Protein AF-A0A1H3LCW3-F1 (afdb_monomer)

pLDDT: mean 84.34, std 15.8, range [29.94, 98.56]

Radius of gyration: 24.28 Å; Cα contacts (8 Å, |Δi|>4): 806; chains: 1; bounding box: 61×64×59 Å

Mean predicted aligned error: 8.48 Å

Nearest PDB structures (foldseek):
  6p74-assembly1_A-2  TM=4.818E-01  e=2.297E-07  Thermus scotoductus
  8v48-assembly1_F  TM=3.843E-01  e=6.124E-06  Escherichia coli B185
  3uwx-assembly1_A-2  TM=4.038E-01  e=9.992E-04  Geobacillus sp. Y412MC52
  6kwv-assembly1_O  TM=3.434E-01  e=1.569E+00  Borreliella burgdorferi B31

Foldseek 3Di:
DKWKFKDQFQFDHRDIDDFFQAEEADEDPSLCLLVVLLVLVQQQDVCNQFFQARPSVVSVCFFLQSTGHPPDPDSFKIKMKIKAFAFPPDDPDPPDDDDDDDDPRQTWIKIKMWMWGDDPRHTHTAKMWIDTPQKIKIWGDDPQWIWIDIDGHPDSDHSVRCVVPPVVVVSCVSVDPDPDIDIPPPPPVCNSRGGPLVVVLVVVCVVCVVPDDDDDSDRDPRRPADAEQQADQAADQADQKDQDPDCDRDNNQPNLVVLLVVQCPDPVRNVVLQVQQCQLCVQQVQARGKDKAFPDDDPRTMIFIWTHHPNDTDTSNPGDRLCRLLSSVSSVLSRDAFQHEYEEEASCVRGDLSSLLSLLVSSLCSCQVRVYGYHYHYPHPSSLQSVLVVLLVDPDHGWYWYFYWDQDPSGIHTDIWTLDSNSDTPPPDDPVVVCSNCVVVCVVVVD

Secondary structure (DSSP, 8-state):
-EEEEEESBTTBSSEEEEE-SEEEEEESTTSSHHHHHHHHHHHSSHHHHH-SS--GGGGT--SHHHHB-TT-S--SEEEEEEEEEE--------S-----------PEEEEEEEEEEEETTEEEEEEEEEEETTEEEEEEEETTEEEEEEEE--S---HHHHIIIIIHHHTTGGG---S-PEE-TT--HHHHTS-HHHHHHHHHHHHHHTT-S----------SSTTEEEE-SSPPPPPS-B--------TT-TTHHHHHHHHHH-TTTHHHHHHHHHHHHHHHTS-SEEEEEESSSSTT--EEEEEEETTEEEEGGGS-HHHHHHHHHHHHHHHSPTT-EEEEE-TTTT--HHHHHHHHHHHHHHHHHH--EEEEE---HHHHHHHHHHHHH-S----EEEEEEEEETTEEEEEEEEE-TTSPBPTT--HHHHHHHHHHHHHHTT-

Structure (mmCIF, N/CA/C/O backbone):
data_AF-A0A1H3LCW3-F1
#
_entry.id   AF-A0A1H3LCW3-F1
#
loop_
_atom_site.group_PDB
_atom_site.id
_atom_site.type_symbol
_atom_site.label_atom_id
_atom_site.label_alt_id
_atom_site.label_comp_id
_atom_site.label_asym_id
_atom_site.label_entity_id
_atom_site.label_seq_id
_atom_site.pdbx_PDB_ins_code
_atom_site.Cartn_x
_atom_site.Cartn_y
_atom_site.Cartn_z
_atom_site.occupancy
_atom_site.B_iso_or_equiv
_atom_site.auth_seq_id
_atom_site.auth_comp_id
_atom_site.auth_asym_id
_atom_site.auth_atom_id
_atom_site.pdbx_PDB_model_num
ATOM 1 N N . MET A 1 1 ? 15.882 0.779 2.556 1.00 77.31 1 MET A N 1
ATOM 2 C CA . MET A 1 1 ? 14.821 1.635 1.970 1.00 77.31 1 MET A CA 1
ATOM 3 C C . MET A 1 1 ? 14.443 0.962 0.676 1.00 77.31 1 MET A C 1
ATOM 5 O O . MET A 1 1 ? 15.355 0.570 -0.040 1.00 77.31 1 MET A O 1
ATOM 9 N N . ASN A 1 2 ? 13.157 0.785 0.398 1.00 88.12 2 ASN A N 1
ATOM 10 C CA . AS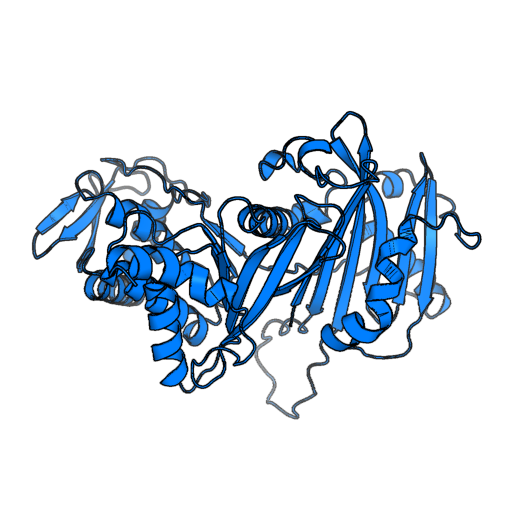N A 1 2 ? 12.731 0.100 -0.819 1.00 88.12 2 ASN A CA 1
ATOM 11 C C . ASN A 1 2 ? 12.209 1.122 -1.833 1.00 88.12 2 ASN A C 1
ATOM 13 O O . ASN A 1 2 ? 11.810 2.215 -1.448 1.00 88.12 2 ASN A O 1
ATOM 17 N N . PHE A 1 3 ? 12.186 0.776 -3.115 1.00 92.25 3 PHE A N 1
ATOM 18 C CA . PHE A 1 3 ? 11.729 1.662 -4.180 1.00 92.25 3 PHE A CA 1
ATOM 19 C C . PHE A 1 3 ? 10.850 0.918 -5.176 1.00 92.25 3 PHE A C 1
ATOM 21 O O . PHE A 1 3 ? 11.110 -0.235 -5.527 1.00 92.25 3 PHE A O 1
ATOM 28 N N . ILE A 1 4 ? 9.833 1.620 -5.661 1.00 93.88 4 ILE A N 1
ATOM 29 C CA . ILE A 1 4 ? 9.033 1.233 -6.817 1.00 93.88 4 ILE A CA 1
ATOM 30 C C . ILE A 1 4 ? 9.378 2.191 -7.943 1.00 93.88 4 ILE A C 1
ATOM 32 O O . ILE A 1 4 ? 9.338 3.404 -7.767 1.00 93.88 4 ILE A O 1
ATOM 36 N N . TYR A 1 5 ? 9.698 1.646 -9.103 1.00 95.00 5 TYR A N 1
ATOM 37 C CA . TYR A 1 5 ? 9.945 2.421 -10.304 1.00 95.00 5 TYR A CA 1
ATOM 38 C C . TYR A 1 5 ? 8.752 2.339 -11.244 1.00 95.00 5 TYR A C 1
ATOM 40 O O . TYR A 1 5 ? 8.180 1.264 -11.437 1.00 95.00 5 TYR A O 1
ATOM 48 N N . VAL A 1 6 ? 8.402 3.463 -11.857 1.00 95.88 6 VAL A N 1
ATOM 49 C CA . VAL A 1 6 ? 7.375 3.539 -12.891 1.00 95.88 6 VAL A CA 1
ATOM 50 C C . VAL A 1 6 ? 7.813 4.488 -14.003 1.00 95.88 6 VAL A C 1
ATOM 52 O O . VAL A 1 6 ? 8.273 5.600 -13.747 1.00 95.88 6 VAL A O 1
ATOM 55 N N . ASP A 1 7 ? 7.645 4.065 -15.250 1.00 95.44 7 ASP A N 1
ATOM 56 C CA . ASP A 1 7 ? 7.870 4.903 -16.425 1.00 95.44 7 ASP A CA 1
ATOM 57 C C . ASP A 1 7 ? 6.768 4.705 -17.456 1.00 95.44 7 ASP A C 1
ATOM 59 O O . ASP A 1 7 ? 6.302 3.586 -17.683 1.00 95.44 7 ASP A O 1
ATOM 63 N N . ASN A 1 8 ? 6.358 5.815 -18.067 1.00 94.88 8 ASN A N 1
ATOM 64 C CA . ASN A 1 8 ? 5.232 5.882 -18.986 1.00 94.88 8 ASN A CA 1
ATOM 65 C C . ASN A 1 8 ? 3.969 5.196 -18.433 1.00 94.88 8 ASN A C 1
ATOM 67 O O . ASN A 1 8 ? 3.239 4.507 -19.141 1.00 94.88 8 ASN A O 1
ATOM 71 N N . TYR A 1 9 ? 3.732 5.362 -17.134 1.00 94.88 9 TYR A N 1
ATOM 72 C CA . TYR A 1 9 ? 2.707 4.649 -16.387 1.00 94.88 9 TYR A CA 1
ATOM 73 C C . TYR A 1 9 ? 1.786 5.651 -15.694 1.00 94.88 9 TYR A C 1
ATOM 75 O O . TYR A 1 9 ? 2.192 6.332 -14.755 1.00 94.88 9 TYR A O 1
ATOM 83 N N . ARG A 1 10 ? 0.533 5.743 -16.148 1.00 93.25 10 ARG A N 1
ATOM 84 C CA . ARG A 1 10 ? -0.557 6.520 -15.530 1.00 93.25 10 ARG A CA 1
ATOM 85 C C . ARG A 1 10 ? -0.164 7.929 -15.062 1.00 93.25 10 ARG A C 1
ATOM 87 O O . ARG A 1 10 ? -0.496 8.352 -13.955 1.00 93.25 10 ARG A O 1
ATOM 94 N N . GLY A 1 11 ? 0.528 8.653 -15.933 1.00 93.62 11 GLY A N 1
ATOM 95 C CA . GLY A 1 11 ? 0.977 10.029 -15.730 1.00 93.62 11 GLY A CA 1
ATOM 96 C C . GLY A 1 11 ? 2.397 10.152 -15.179 1.00 93.62 11 GLY A C 1
ATOM 97 O O . GLY A 1 11 ? 2.951 11.243 -15.234 1.00 93.62 11 GLY A O 1
ATOM 98 N N . PHE A 1 12 ? 3.014 9.070 -14.704 1.00 95.81 12 PHE A N 1
ATOM 99 C CA . PHE A 1 12 ? 4.405 9.075 -14.258 1.00 95.81 12 PHE A CA 1
ATOM 100 C C . PHE A 1 12 ? 5.376 8.872 -15.424 1.00 95.81 12 PHE A C 1
ATOM 102 O O . PHE A 1 12 ? 5.087 8.149 -16.386 1.00 95.81 12 PHE A O 1
ATOM 109 N N . SER A 1 13 ? 6.542 9.502 -15.300 1.00 94.31 13 SER A N 1
ATOM 110 C CA . SER A 1 13 ? 7.677 9.399 -16.217 1.00 94.31 13 SER A CA 1
ATOM 111 C C . SER A 1 13 ? 8.941 9.211 -15.390 1.00 94.31 13 SER A C 1
ATOM 113 O O . SER A 1 13 ? 9.207 10.014 -14.493 1.00 94.31 13 SER A O 1
ATOM 115 N N . LYS A 1 14 ? 9.676 8.124 -15.648 1.00 93.44 14 LYS A N 1
ATOM 116 C CA . LYS A 1 14 ? 10.949 7.767 -14.997 1.00 93.44 14 LYS A CA 1
ATOM 117 C C . LYS A 1 14 ? 10.974 8.043 -13.482 1.00 93.44 14 LYS A C 1
ATOM 119 O O . LYS A 1 14 ? 11.926 8.613 -12.960 1.00 93.44 14 LYS A O 1
ATOM 124 N N . THR A 1 15 ? 9.902 7.690 -12.777 1.00 95.12 15 THR A N 1
ATOM 125 C CA . THR A 1 15 ? 9.681 8.078 -11.380 1.00 95.12 15 THR A CA 1
ATOM 126 C C . THR A 1 15 ? 10.070 6.945 -10.437 1.00 95.12 15 THR A C 1
ATOM 128 O O . THR A 1 15 ? 9.621 5.810 -10.600 1.00 95.12 15 THR A O 1
ATOM 131 N N . LEU A 1 16 ? 10.869 7.269 -9.419 1.00 95.00 16 LEU A N 1
ATOM 132 C CA . LEU A 1 16 ? 11.175 6.395 -8.289 1.00 95.00 16 LEU A CA 1
ATOM 133 C C . LEU A 1 16 ? 10.344 6.813 -7.077 1.00 95.00 16 LEU A C 1
ATOM 135 O O . LEU A 1 16 ? 10.415 7.953 -6.625 1.00 95.00 16 LEU A O 1
ATOM 139 N N . VAL A 1 17 ? 9.569 5.877 -6.543 1.00 96.19 17 VAL A N 1
ATOM 140 C CA . VAL A 1 17 ? 8.730 6.059 -5.361 1.00 96.19 17 VAL A CA 1
ATOM 141 C C . VAL A 1 17 ? 9.372 5.302 -4.195 1.00 96.19 17 VAL A C 1
ATOM 143 O O . VAL A 1 17 ? 9.361 4.067 -4.211 1.00 96.19 17 VAL A O 1
ATOM 146 N N . PRO A 1 18 ? 9.952 5.994 -3.199 1.00 95.00 18 PRO A N 1
ATOM 147 C CA . PRO A 1 18 ? 10.526 5.347 -2.024 1.00 95.00 18 PRO A CA 1
ATOM 148 C C . PRO A 1 18 ? 9.421 4.783 -1.129 1.00 95.00 18 PRO A C 1
ATOM 150 O O . PRO A 1 18 ? 8.371 5.400 -0.976 1.00 95.00 18 PRO A O 1
ATOM 153 N N . ILE A 1 19 ? 9.669 3.636 -0.505 1.00 93.88 19 ILE A N 1
ATOM 154 C CA . ILE A 1 19 ? 8.759 2.936 0.402 1.00 93.88 19 ILE A CA 1
ATOM 155 C C . ILE A 1 19 ? 9.505 2.626 1.709 1.00 93.88 19 ILE A C 1
ATOM 157 O O . ILE A 1 19 ? 10.431 1.807 1.738 1.00 93.88 19 ILE A O 1
ATOM 161 N N . ASP A 1 20 ? 9.062 3.276 2.781 1.00 93.94 20 ASP A N 1
ATOM 162 C CA . ASP A 1 20 ? 9.499 3.099 4.169 1.00 93.94 20 ASP A CA 1
ATOM 163 C C . ASP A 1 20 ? 8.558 2.138 4.928 1.00 93.94 20 ASP A C 1
ATOM 165 O O . ASP A 1 20 ? 7.691 1.493 4.329 1.00 93.94 20 ASP A O 1
ATOM 169 N N . ASP A 1 21 ? 8.723 2.002 6.248 1.00 94.19 21 ASP A N 1
ATOM 170 C CA . ASP A 1 21 ? 7.850 1.155 7.070 1.00 94.19 21 ASP A CA 1
ATOM 171 C C . ASP A 1 21 ? 6.429 1.729 7.164 1.00 94.19 21 ASP A C 1
ATOM 173 O O . ASP A 1 21 ? 5.462 0.970 7.102 1.00 94.19 21 ASP A O 1
ATOM 177 N N . VAL A 1 22 ? 6.288 3.055 7.266 1.00 97.81 22 VAL A N 1
ATOM 178 C CA . VAL A 1 22 ? 4.992 3.750 7.275 1.00 97.81 22 VAL A CA 1
ATOM 179 C C . VAL A 1 22 ? 4.977 4.878 6.248 1.00 97.81 22 VAL A C 1
ATOM 181 O O . VAL A 1 22 ? 5.803 5.785 6.275 1.00 97.81 22 VAL A O 1
ATOM 184 N N . ASN A 1 23 ? 4.011 4.826 5.336 1.00 98.19 23 ASN A N 1
ATOM 185 C CA . ASN A 1 23 ? 3.910 5.720 4.190 1.00 98.19 23 ASN A CA 1
ATOM 186 C C . ASN A 1 23 ? 2.502 6.304 4.132 1.00 98.19 23 ASN A C 1
ATOM 188 O O . ASN A 1 23 ? 1.536 5.552 3.987 1.00 98.19 23 ASN A O 1
ATOM 192 N N . PHE A 1 24 ? 2.387 7.627 4.186 1.00 98.25 24 PHE A N 1
ATOM 193 C CA . PHE A 1 24 ? 1.134 8.339 3.945 1.00 98.25 24 PHE A CA 1
ATOM 194 C C . PHE A 1 24 ? 1.155 8.924 2.532 1.00 98.25 24 PHE A C 1
ATOM 196 O O . PHE A 1 24 ? 1.956 9.803 2.234 1.00 98.25 24 PHE A O 1
ATOM 203 N N . LEU A 1 25 ? 0.307 8.421 1.641 1.00 97.94 25 LEU A N 1
ATOM 204 C CA . LEU A 1 25 ? 0.155 8.919 0.277 1.00 97.94 25 LEU A CA 1
ATOM 205 C C . LEU A 1 25 ? -0.886 10.042 0.305 1.00 97.94 25 LEU A C 1
ATOM 207 O O . LEU A 1 25 ? -2.073 9.778 0.501 1.00 97.94 25 LEU A O 1
ATOM 211 N N . VAL A 1 26 ? -0.430 11.276 0.095 1.00 95.56 26 VAL A N 1
ATOM 212 C CA . VAL A 1 26 ? -1.221 12.514 0.198 1.00 95.56 26 VAL A CA 1
ATOM 213 C C . VAL A 1 26 ? -1.157 13.265 -1.128 1.00 95.56 26 VAL A C 1
ATOM 215 O O . VAL A 1 26 ? -0.171 13.161 -1.847 1.00 95.56 26 VAL A O 1
ATOM 218 N N . GLY A 1 27 ? -2.196 14.017 -1.484 1.00 92.81 27 GLY A N 1
ATOM 219 C CA . GLY A 1 27 ? -2.198 14.888 -2.664 1.00 92.81 27 GLY A CA 1
ATOM 220 C C . GLY A 1 27 ? -3.541 14.912 -3.377 1.00 92.81 27 GLY A C 1
ATOM 221 O O . GLY A 1 27 ? -4.484 14.237 -2.958 1.00 92.81 27 GLY A O 1
ATOM 222 N N . GLU A 1 28 ? -3.638 15.653 -4.478 1.00 87.50 28 GLU A N 1
ATOM 223 C CA . GLU A 1 28 ? -4.898 15.831 -5.212 1.00 87.50 28 GLU A CA 1
ATOM 224 C C . GLU A 1 28 ? -5.468 14.517 -5.766 1.00 87.50 28 GLU A C 1
ATOM 226 O O . GLU A 1 28 ? -4.773 13.514 -5.957 1.00 87.50 28 GLU A O 1
ATOM 231 N N . ASN A 1 29 ? -6.769 14.497 -6.047 1.00 87.00 29 ASN A N 1
ATOM 232 C CA . ASN A 1 29 ? -7.382 13.361 -6.728 1.00 87.00 29 ASN A CA 1
ATOM 233 C C . ASN A 1 29 ? -6.796 13.201 -8.137 1.00 87.00 29 ASN A C 1
ATOM 235 O O . ASN A 1 29 ? -6.516 14.174 -8.828 1.00 87.00 29 ASN A O 1
ATOM 239 N N . SER A 1 30 ? -6.663 11.953 -8.590 1.00 88.06 30 SER A N 1
ATOM 240 C CA . SER A 1 30 ? -6.141 11.616 -9.927 1.00 88.06 30 SER A CA 1
ATOM 241 C C . SER A 1 30 ? -4.653 11.927 -10.177 1.00 88.06 30 SER A C 1
ATOM 243 O O . SER A 1 30 ? -4.218 11.897 -11.324 1.00 88.06 30 SER A O 1
ATOM 245 N N . THR A 1 31 ? -3.842 12.130 -9.134 1.00 92.69 31 THR A N 1
ATOM 246 C CA . THR A 1 31 ? -2.371 12.295 -9.236 1.00 92.69 31 THR A CA 1
ATOM 247 C C . THR A 1 31 ? -1.586 10.978 -9.176 1.00 92.69 31 THR A C 1
ATOM 249 O O . THR A 1 31 ? -0.360 10.971 -9.144 1.00 92.69 31 THR A O 1
ATOM 252 N N . GLY A 1 32 ? -2.280 9.833 -9.166 1.00 91.75 32 GLY A N 1
ATOM 253 C CA . GLY A 1 32 ? -1.660 8.509 -9.288 1.00 91.75 32 GLY A CA 1
ATOM 254 C C . GLY A 1 32 ? -1.445 7.727 -7.985 1.00 91.75 32 GLY A C 1
ATOM 255 O O . GLY A 1 32 ? -0.926 6.616 -8.061 1.00 91.75 32 GLY A O 1
ATOM 256 N N . LYS A 1 33 ? -1.907 8.220 -6.824 1.00 94.38 33 LYS A N 1
ATOM 257 C CA . LYS A 1 33 ? -1.865 7.499 -5.528 1.00 94.38 33 LYS A CA 1
ATOM 258 C C . LYS A 1 33 ? -2.427 6.073 -5.625 1.00 94.38 33 LYS A C 1
ATOM 260 O O . LYS A 1 33 ? -1.709 5.092 -5.424 1.00 94.38 33 LYS A O 1
ATOM 265 N N . THR A 1 34 ? -3.678 5.953 -6.070 1.00 90.81 34 THR A N 1
ATOM 266 C CA . THR A 1 34 ? -4.352 4.666 -6.286 1.00 90.81 34 THR A CA 1
ATOM 267 C C . THR A 1 34 ? -3.658 3.813 -7.353 1.00 90.81 34 THR A C 1
ATOM 269 O O . THR A 1 34 ? -3.647 2.588 -7.258 1.00 90.81 34 THR A O 1
ATOM 272 N N . SER A 1 35 ? -3.027 4.432 -8.359 1.00 92.19 35 SER A N 1
ATOM 273 C CA . SER A 1 35 ? -2.271 3.715 -9.396 1.00 92.19 35 SER A CA 1
ATOM 274 C C . SER A 1 35 ? -1.014 3.047 -8.837 1.00 92.19 35 SER A C 1
ATOM 276 O O . SER A 1 35 ? -0.706 1.923 -9.235 1.00 92.19 35 SER A O 1
ATOM 278 N N . ILE A 1 36 ? -0.307 3.702 -7.909 1.00 94.62 36 ILE A N 1
ATOM 279 C CA . ILE A 1 36 ? 0.839 3.115 -7.200 1.00 94.62 36 ILE A CA 1
ATOM 280 C C . ILE A 1 36 ? 0.374 2.013 -6.242 1.00 94.62 36 ILE A C 1
ATOM 282 O O . ILE A 1 36 ? 0.947 0.925 -6.246 1.00 94.62 36 ILE A O 1
ATOM 286 N N . LEU A 1 37 ? -0.710 2.228 -5.487 1.00 92.19 37 LEU A N 1
ATOM 287 C CA . LEU A 1 37 ? -1.289 1.183 -4.629 1.00 92.19 37 LEU A CA 1
ATOM 288 C C . LEU A 1 37 ? -1.765 -0.042 -5.417 1.00 92.19 37 LEU A C 1
ATOM 290 O O . LEU A 1 37 ? -1.576 -1.177 -4.978 1.00 92.19 37 LEU A O 1
ATOM 294 N N . GLY A 1 38 ? -2.362 0.168 -6.589 1.00 89.62 38 GLY A N 1
ATOM 295 C CA . GLY A 1 38 ? -2.711 -0.910 -7.506 1.00 89.62 38 GLY A CA 1
ATOM 296 C C . GLY A 1 38 ? -1.469 -1.652 -8.002 1.00 89.62 38 GLY A C 1
ATOM 297 O O . GLY A 1 38 ? -1.474 -2.876 -8.075 1.00 89.62 38 GLY A O 1
ATOM 298 N N . LEU A 1 39 ? -0.374 -0.942 -8.292 1.00 90.50 39 LEU A N 1
ATOM 299 C CA . LEU A 1 39 ? 0.850 -1.580 -8.770 1.00 90.50 39 LEU A CA 1
ATOM 300 C C . LEU A 1 39 ? 1.450 -2.458 -7.672 1.00 90.50 39 LEU A C 1
ATOM 302 O O . LEU A 1 39 ? 1.797 -3.606 -7.924 1.00 90.50 39 LEU A O 1
ATOM 306 N N . ILE A 1 40 ? 1.467 -1.959 -6.437 1.00 89.44 40 ILE A N 1
ATOM 307 C CA . ILE A 1 40 ? 1.828 -2.742 -5.255 1.00 89.44 40 ILE A CA 1
ATOM 308 C C . ILE A 1 40 ? 0.955 -3.998 -5.168 1.00 89.44 40 ILE A C 1
ATOM 310 O O . ILE A 1 40 ? 1.481 -5.104 -5.133 1.00 89.44 40 ILE A O 1
ATOM 314 N N . LYS A 1 41 ? -0.377 -3.856 -5.230 1.00 86.12 41 LYS A N 1
ATOM 315 C CA . LYS A 1 41 ? -1.314 -4.994 -5.203 1.00 86.12 41 LYS A CA 1
ATOM 316 C C . LYS A 1 41 ? -1.026 -6.022 -6.302 1.00 86.12 41 LYS A C 1
ATOM 318 O O . LYS A 1 41 ? -1.189 -7.215 -6.061 1.00 86.12 41 LYS A O 1
ATOM 323 N N . LEU A 1 42 ? -0.627 -5.571 -7.488 1.00 85.50 42 LEU A N 1
ATOM 324 C CA . LEU A 1 42 ? -0.290 -6.436 -8.613 1.00 85.50 42 LEU A CA 1
ATOM 325 C C . LEU A 1 42 ? 1.017 -7.207 -8.376 1.00 85.50 42 LEU A C 1
ATOM 327 O O . LEU A 1 42 ? 1.067 -8.398 -8.664 1.00 85.50 42 LEU A O 1
ATOM 331 N N . LEU A 1 43 ? 2.048 -6.536 -7.854 1.00 82.81 43 LEU A N 1
ATOM 332 C CA . LEU A 1 43 ? 3.401 -7.083 -7.699 1.00 82.81 43 LEU A CA 1
ATOM 333 C C . LEU A 1 43 ? 3.586 -7.938 -6.435 1.00 82.81 43 LEU A C 1
ATOM 335 O O . LEU A 1 43 ? 4.543 -8.708 -6.358 1.00 82.81 43 LEU A O 1
ATOM 339 N N . SER A 1 44 ? 2.711 -7.816 -5.434 1.00 81.25 44 SER A N 1
ATOM 340 C CA . SER A 1 44 ? 2.866 -8.530 -4.158 1.00 81.25 44 SER A CA 1
ATOM 341 C C . SER A 1 44 ? 2.624 -10.048 -4.208 1.00 81.25 44 SER A C 1
ATOM 343 O O . SER A 1 44 ? 3.373 -10.774 -3.556 1.00 81.25 44 SER A O 1
ATOM 345 N N . PRO A 1 45 ? 1.598 -10.585 -4.903 1.00 78.94 45 PRO A N 1
ATOM 346 C CA . PRO A 1 45 ? 1.329 -12.022 -4.887 1.00 78.94 45 PRO A CA 1
ATOM 347 C C . PRO A 1 45 ? 2.414 -12.834 -5.621 1.00 78.94 45 PRO A C 1
ATOM 349 O O . PRO A 1 45 ? 2.779 -12.472 -6.740 1.00 78.94 45 PRO A O 1
ATOM 352 N N . PRO A 1 46 ? 2.857 -13.994 -5.091 1.00 76.69 46 PRO A N 1
ATOM 353 C CA . PRO A 1 46 ? 3.800 -14.880 -5.789 1.00 76.69 46 PRO A CA 1
ATOM 354 C C . PRO A 1 46 ? 3.306 -15.326 -7.170 1.00 76.69 46 PRO A C 1
ATOM 356 O O . PRO A 1 46 ? 4.095 -15.495 -8.093 1.00 76.69 46 PRO A O 1
ATOM 359 N N . ASP A 1 47 ? 1.988 -15.463 -7.324 1.00 75.88 47 ASP A N 1
ATOM 360 C CA . ASP A 1 47 ? 1.322 -15.792 -8.584 1.00 75.88 47 ASP A CA 1
ATOM 361 C C . ASP A 1 47 ? 1.696 -14.857 -9.737 1.00 75.88 47 ASP A C 1
ATOM 363 O O . ASP A 1 47 ? 1.765 -15.318 -10.873 1.00 75.88 47 ASP A O 1
ATOM 367 N N . PHE A 1 48 ? 1.931 -13.568 -9.466 1.00 78.81 48 PHE A N 1
ATOM 368 C CA . PHE A 1 48 ? 2.380 -12.616 -10.482 1.00 78.81 48 PHE A CA 1
ATOM 369 C C . PHE A 1 48 ? 3.742 -13.033 -11.051 1.00 78.81 48 PHE A C 1
ATOM 371 O O . PHE A 1 48 ? 3.948 -13.018 -12.259 1.00 78.81 48 PHE A O 1
ATOM 378 N N . TRP A 1 49 ? 4.653 -13.467 -10.180 1.00 77.50 49 TRP A N 1
ATOM 379 C CA . TRP A 1 49 ? 6.024 -13.845 -10.528 1.00 77.50 49 TRP A CA 1
ATOM 380 C C . TRP A 1 49 ? 6.135 -15.245 -11.131 1.00 77.50 49 TRP A C 1
ATOM 382 O O . TRP A 1 49 ? 7.080 -15.528 -11.863 1.00 77.50 49 TRP A O 1
ATOM 392 N N . LEU A 1 50 ? 5.179 -16.120 -10.819 1.00 75.50 50 LEU A N 1
ATOM 393 C CA . LEU A 1 50 ? 5.151 -17.521 -11.244 1.00 75.50 50 LEU A CA 1
ATOM 394 C C . LEU A 1 50 ? 4.276 -17.771 -12.479 1.00 75.50 50 LEU A C 1
ATOM 396 O O . LEU A 1 50 ? 4.152 -18.917 -12.912 1.00 75.50 50 LEU A O 1
ATOM 400 N N . LYS A 1 51 ? 3.663 -16.733 -13.053 1.00 73.12 51 LYS A N 1
ATOM 401 C CA . LYS A 1 51 ? 2.847 -16.827 -14.269 1.00 73.12 51 LYS A CA 1
ATOM 402 C C . LYS A 1 51 ? 3.469 -16.004 -15.394 1.00 73.12 51 LYS A C 1
ATOM 404 O O . LYS A 1 51 ? 4.118 -14.992 -15.162 1.00 73.12 51 LYS A O 1
ATOM 409 N N . ASN A 1 52 ? 3.240 -16.440 -16.630 1.00 61.91 52 ASN A N 1
ATOM 410 C CA . ASN A 1 52 ? 3.691 -15.721 -17.830 1.00 61.91 52 ASN A CA 1
ATOM 411 C C . ASN A 1 52 ? 2.744 -14.599 -18.247 1.00 61.91 52 ASN A C 1
ATOM 413 O O . ASN A 1 52 ? 3.115 -13.744 -19.049 1.00 61.91 52 ASN A O 1
ATOM 417 N N . GLU A 1 53 ? 1.518 -14.624 -17.731 1.00 67.06 53 GLU A N 1
ATOM 418 C CA . GLU A 1 53 ? 0.477 -13.662 -18.049 1.00 67.06 53 GLU A CA 1
ATOM 419 C C . GLU A 1 53 ? 0.176 -12.818 -16.819 1.00 67.06 53 GLU A C 1
ATOM 421 O O . GLU A 1 53 ? -0.258 -13.313 -15.775 1.00 67.06 53 GLU A O 1
ATOM 426 N N . PHE A 1 54 ? 0.405 -11.521 -16.964 1.00 70.62 54 PHE A N 1
ATOM 427 C CA . PHE A 1 54 ? 0.134 -10.542 -15.932 1.00 70.62 54 PHE A CA 1
ATOM 428 C C . PHE A 1 54 ? -1.312 -10.079 -16.072 1.00 70.62 54 PHE A C 1
ATOM 430 O O . PHE A 1 54 ? -1.668 -9.369 -17.011 1.00 70.62 54 PHE A O 1
ATOM 437 N N . ASP A 1 55 ? -2.177 -10.512 -15.159 1.00 68.75 55 ASP A N 1
ATOM 438 C CA . ASP A 1 55 ? -3.598 -10.174 -15.228 1.00 68.75 55 ASP A CA 1
ATOM 439 C C . ASP A 1 55 ? -3.872 -8.795 -14.613 1.00 68.75 55 ASP A C 1
ATOM 441 O O . ASP A 1 55 ? -4.388 -8.663 -13.500 1.00 68.75 55 ASP A O 1
ATOM 445 N N . PHE A 1 56 ? -3.531 -7.747 -15.364 1.00 70.38 56 PHE A N 1
ATOM 446 C CA . PHE A 1 56 ? -3.774 -6.345 -15.003 1.00 70.38 56 PHE A CA 1
ATOM 447 C C . PHE A 1 56 ? -5.269 -6.044 -14.752 1.00 70.38 56 PHE A C 1
ATOM 449 O O . PHE A 1 56 ? -5.604 -5.111 -14.017 1.00 70.38 56 PHE A O 1
ATOM 456 N N . ARG A 1 57 ? -6.189 -6.867 -15.282 1.00 63.34 57 ARG A N 1
ATOM 457 C CA . ARG A 1 57 ? -7.640 -6.714 -15.067 1.00 63.34 57 ARG A CA 1
ATOM 458 C C . ARG A 1 57 ? -8.048 -6.997 -13.624 1.00 63.34 57 ARG A C 1
ATOM 460 O O . ARG A 1 57 ? -8.934 -6.316 -13.118 1.00 63.34 57 ARG A O 1
ATOM 467 N N . LYS A 1 58 ? -7.374 -7.923 -12.927 1.00 66.81 58 LYS A N 1
ATOM 468 C CA . LYS A 1 58 ? -7.648 -8.225 -11.503 1.00 66.81 58 LYS A CA 1
ATOM 469 C C . LYS A 1 58 ? -7.411 -7.038 -10.575 1.00 66.81 58 LYS A C 1
ATOM 471 O O . LYS A 1 58 ? -7.936 -7.006 -9.465 1.00 66.81 58 LYS A O 1
ATOM 476 N N . VAL A 1 59 ? -6.619 -6.069 -11.025 1.00 69.50 59 VAL A N 1
ATOM 477 C CA . VAL A 1 59 ? -6.301 -4.854 -10.271 1.00 69.50 59 VAL A CA 1
ATOM 478 C C . VAL A 1 59 ? -7.039 -3.629 -10.827 1.00 69.50 59 VAL A C 1
ATOM 480 O O . VAL A 1 59 ? -6.847 -2.516 -10.352 1.00 69.50 59 VAL A O 1
ATOM 483 N N . GLY A 1 60 ? -7.935 -3.825 -11.802 1.00 72.31 60 GLY A N 1
ATOM 484 C CA . GLY A 1 60 ? -8.734 -2.747 -12.385 1.00 72.31 60 GLY A CA 1
ATOM 485 C C . GLY A 1 60 ? -7.930 -1.804 -13.282 1.00 72.31 60 GLY A C 1
ATOM 486 O O . GLY A 1 60 ? -8.334 -0.662 -13.490 1.00 72.31 60 GLY A O 1
ATOM 487 N N . PHE A 1 61 ? -6.787 -2.251 -13.813 1.00 79.56 61 PHE A N 1
ATOM 488 C CA . PHE A 1 61 ? -5.953 -1.402 -14.661 1.00 79.56 61 PHE A CA 1
ATOM 489 C C . PHE A 1 61 ? -6.462 -1.231 -16.092 1.00 79.56 61 PHE A C 1
ATOM 491 O O . PHE A 1 61 ? -6.046 -0.279 -16.746 1.00 79.56 61 PHE A O 1
ATOM 498 N N . GLY A 1 62 ? -7.404 -2.067 -16.535 1.00 83.94 62 GLY A N 1
ATOM 499 C CA . GLY A 1 62 ? -8.009 -1.976 -17.862 1.00 83.94 62 GLY A CA 1
ATOM 500 C C . GLY A 1 62 ? -7.122 -2.570 -18.956 1.00 83.94 62 GLY A C 1
ATOM 501 O O . GLY A 1 62 ? -6.508 -3.623 -18.770 1.00 83.94 62 GLY A O 1
ATOM 502 N N . THR A 1 63 ? -7.113 -1.913 -20.111 1.00 88.69 63 THR A N 1
ATOM 503 C CA . THR A 1 63 ? -6.294 -2.245 -21.282 1.00 88.69 63 THR A CA 1
ATOM 504 C C . THR A 1 63 ? -4.888 -1.659 -21.169 1.00 88.69 63 THR A C 1
ATOM 506 O O . THR A 1 63 ? -4.606 -0.821 -20.316 1.00 88.69 63 THR A O 1
ATOM 509 N N . PHE A 1 64 ? -3.991 -2.049 -22.075 1.00 90.81 64 PHE A N 1
ATOM 510 C CA . PHE A 1 64 ? -2.650 -1.471 -22.178 1.00 90.81 64 PHE A CA 1
ATOM 511 C C . PHE A 1 64 ? -2.672 0.065 -22.251 1.00 90.81 64 PHE A C 1
ATOM 513 O O . PHE A 1 64 ? -1.905 0.739 -21.566 1.00 90.81 64 PHE A O 1
ATOM 520 N N . ARG A 1 65 ? -3.607 0.632 -23.018 1.00 90.88 65 ARG A N 1
ATOM 521 C CA . ARG A 1 65 ? -3.733 2.086 -23.203 1.00 90.88 65 ARG A CA 1
ATOM 522 C C . ARG A 1 65 ? -4.214 2.821 -21.954 1.00 90.88 65 ARG A C 1
ATOM 524 O O . ARG A 1 65 ? -3.915 4.000 -21.816 1.00 90.88 65 ARG A O 1
ATOM 531 N N . ASP A 1 66 ? -4.912 2.131 -21.052 1.00 90.56 66 ASP A N 1
ATOM 532 C CA . ASP A 1 66 ? -5.348 2.675 -19.757 1.00 90.56 66 ASP A CA 1
ATOM 533 C C . ASP A 1 66 ? -4.206 2.707 -18.722 1.00 90.56 66 ASP A C 1
ATOM 535 O O . ASP A 1 66 ? -4.322 3.317 -17.652 1.00 90.56 66 ASP A O 1
ATOM 539 N N . VAL A 1 67 ? -3.101 2.016 -19.017 1.00 92.00 67 VAL A N 1
ATOM 540 C CA . VAL A 1 67 ? -1.885 1.991 -18.198 1.00 92.00 67 VAL A CA 1
ATOM 541 C C . VAL A 1 67 ? -0.866 3.008 -18.700 1.00 92.00 67 VAL A C 1
ATOM 543 O O . VAL A 1 67 ? -0.273 3.714 -17.888 1.00 92.00 67 VAL A O 1
ATOM 546 N N . VAL A 1 68 ? -0.685 3.112 -20.017 1.00 93.94 68 VAL A N 1
ATOM 547 C CA . VAL A 1 68 ? 0.259 4.054 -20.634 1.00 93.94 68 VAL A CA 1
ATOM 548 C C . VAL A 1 68 ? -0.113 5.504 -20.314 1.00 93.94 68 VAL A C 1
ATOM 550 O O . VAL A 1 68 ? -1.282 5.892 -20.362 1.00 93.94 68 VAL A O 1
ATOM 553 N N . SER A 1 69 ? 0.882 6.337 -19.999 1.00 92.06 69 SER A N 1
ATOM 554 C CA . SER A 1 69 ? 0.657 7.758 -19.716 1.00 92.06 69 SER A CA 1
ATOM 555 C C . SER A 1 69 ? 0.045 8.475 -20.925 1.00 92.06 69 SER A C 1
ATOM 557 O O . SER A 1 69 ? 0.614 8.502 -22.015 1.00 92.06 69 SER A O 1
ATOM 559 N N . ILE A 1 70 ? -1.110 9.118 -20.723 1.00 88.56 70 ILE A N 1
ATOM 560 C CA . ILE A 1 70 ? -1.874 9.789 -21.793 1.00 88.56 70 ILE A CA 1
ATOM 561 C C . ILE A 1 70 ? -1.039 10.861 -22.510 1.00 88.56 70 ILE A C 1
ATOM 563 O O . ILE A 1 70 ? -1.140 10.995 -23.735 1.00 88.56 70 ILE A O 1
ATOM 567 N N . SER A 1 71 ? -0.223 11.592 -21.746 1.00 87.19 71 SER A N 1
ATOM 568 C CA . SER A 1 71 ? 0.664 12.664 -22.207 1.00 87.19 71 SER A CA 1
ATOM 569 C C . SER A 1 71 ? 1.977 12.172 -22.821 1.00 87.19 71 SER A C 1
ATOM 571 O O . SER A 1 71 ? 2.740 12.992 -23.327 1.00 87.19 71 SER A O 1
ATOM 573 N N . SER A 1 72 ? 2.265 10.866 -22.795 1.00 89.94 72 SER A N 1
ATOM 574 C CA . SER A 1 72 ? 3.514 10.350 -23.353 1.00 89.94 72 SER A CA 1
ATOM 575 C C . SER A 1 72 ? 3.551 10.481 -24.874 1.00 89.94 72 SER A C 1
ATOM 577 O O . SER A 1 72 ? 2.567 10.196 -25.566 1.00 89.94 72 SER A O 1
ATOM 579 N N . LEU A 1 73 ? 4.719 10.884 -25.384 1.00 89.88 73 LEU A N 1
ATOM 580 C CA . LEU A 1 73 ? 5.017 10.938 -26.816 1.00 89.88 73 LEU A CA 1
ATOM 581 C C . LEU A 1 73 ? 5.114 9.535 -27.421 1.00 89.88 73 LEU A C 1
ATOM 583 O O . LEU A 1 73 ? 4.652 9.308 -28.537 1.00 89.88 73 LEU A O 1
ATOM 587 N N . ASP A 1 74 ? 5.691 8.594 -26.675 1.00 91.94 74 ASP A N 1
ATOM 588 C CA . ASP A 1 74 ? 5.786 7.196 -27.071 1.00 91.94 74 ASP A CA 1
ATOM 589 C C . ASP A 1 74 ? 4.730 6.394 -26.313 1.00 91.94 74 ASP A C 1
ATOM 591 O O . ASP A 1 74 ? 4.801 6.238 -25.098 1.00 91.94 74 ASP A O 1
ATOM 595 N N . LYS A 1 75 ? 3.721 5.896 -27.028 1.00 93.69 75 LYS A N 1
ATOM 596 C CA . LYS A 1 75 ? 2.630 5.103 -26.445 1.00 93.69 75 LYS A CA 1
ATOM 597 C C . LYS A 1 75 ? 2.816 3.602 -26.633 1.00 93.69 75 LYS A C 1
ATOM 599 O O . LYS A 1 75 ? 1.880 2.848 -26.397 1.00 93.69 75 LYS A O 1
ATOM 604 N N . SER A 1 76 ? 3.988 3.171 -27.097 1.00 92.75 76 SER A N 1
ATOM 605 C CA . SER A 1 76 ? 4.249 1.768 -27.424 1.00 92.75 76 SER A CA 1
ATOM 606 C C . SER A 1 76 ? 4.626 0.911 -26.216 1.00 92.75 76 SER A C 1
ATOM 608 O O . SER A 1 76 ? 4.582 -0.317 -26.314 1.00 92.75 76 SER A O 1
ATOM 610 N N . TYR A 1 77 ? 4.966 1.534 -25.082 1.00 94.44 77 TYR A N 1
ATOM 611 C CA . TYR A 1 77 ? 5.503 0.836 -23.919 1.00 94.44 77 TYR A CA 1
ATOM 612 C C . TYR A 1 77 ? 5.013 1.401 -22.581 1.00 94.44 77 TYR A C 1
ATOM 614 O O . TYR A 1 77 ? 4.553 2.532 -22.510 1.00 94.44 77 TYR A O 1
ATOM 622 N N . PHE A 1 78 ? 5.203 0.644 -21.504 1.00 94.56 78 PHE A N 1
ATOM 623 C CA . PHE A 1 78 ? 5.390 1.192 -20.157 1.00 94.56 78 PHE A CA 1
ATOM 624 C C . PHE A 1 78 ? 6.356 0.303 -19.374 1.00 94.56 78 PHE A C 1
ATOM 626 O O . PHE A 1 78 ? 6.525 -0.871 -19.714 1.00 94.56 78 PHE A O 1
ATOM 633 N N . SER A 1 79 ? 6.976 0.838 -18.325 1.00 94.38 79 SER A N 1
ATOM 634 C CA . SER A 1 79 ? 7.893 0.076 -17.474 1.00 94.38 79 SER A CA 1
ATOM 635 C C . SER A 1 79 ? 7.520 0.194 -16.004 1.00 94.38 79 SER A C 1
ATOM 637 O O . SER A 1 79 ? 7.118 1.255 -15.529 1.00 94.38 79 SER A O 1
ATOM 639 N N . VAL A 1 80 ? 7.683 -0.903 -15.270 1.00 93.38 80 VAL A N 1
ATOM 640 C CA . VAL A 1 80 ? 7.548 -0.943 -13.810 1.00 93.38 80 VAL A CA 1
ATOM 641 C C . VAL A 1 80 ? 8.733 -1.690 -13.219 1.00 93.38 80 VAL A C 1
ATOM 643 O O . VAL A 1 80 ? 9.235 -2.638 -13.819 1.00 93.38 80 VAL A O 1
ATOM 646 N N . GLY A 1 81 ? 9.196 -1.280 -12.048 1.00 90.50 81 GLY A N 1
ATOM 647 C CA . GLY A 1 81 ? 10.366 -1.873 -11.419 1.00 90.50 81 GLY A CA 1
ATOM 648 C C . GLY A 1 81 ? 10.320 -1.842 -9.903 1.00 90.50 81 GLY A C 1
ATOM 649 O O . GLY A 1 81 ? 9.485 -1.169 -9.301 1.00 90.50 81 GLY A O 1
ATOM 650 N N . LEU A 1 82 ? 11.223 -2.599 -9.297 1.00 90.56 82 LEU A N 1
ATOM 651 C CA . LEU A 1 82 ? 11.372 -2.750 -7.858 1.00 90.56 82 LEU A CA 1
ATOM 652 C C . LEU A 1 82 ? 12.856 -2.737 -7.514 1.00 90.56 82 LEU A C 1
ATOM 654 O O . LEU A 1 82 ? 13.639 -3.403 -8.186 1.00 90.56 82 LEU A O 1
ATOM 658 N N . VAL A 1 83 ? 13.231 -2.028 -6.453 1.00 89.88 83 VAL A N 1
ATOM 659 C CA . VAL A 1 83 ? 14.590 -2.047 -5.892 1.00 89.88 83 VAL A CA 1
ATOM 660 C C . VAL A 1 83 ? 14.485 -2.175 -4.381 1.00 89.88 83 VAL A C 1
ATOM 662 O O . VAL A 1 83 ? 13.794 -1.383 -3.743 1.00 89.88 83 VAL A O 1
ATOM 665 N N . PHE A 1 84 ? 15.105 -3.192 -3.792 1.00 86.56 84 PHE A N 1
ATOM 666 C CA . PHE A 1 84 ? 14.984 -3.453 -2.361 1.00 86.56 84 PHE A CA 1
ATOM 667 C C . PHE A 1 84 ? 16.164 -4.238 -1.807 1.00 86.56 84 PHE A C 1
ATOM 669 O O . PHE A 1 84 ? 16.743 -5.097 -2.469 1.00 86.56 84 PHE A O 1
ATOM 676 N N . ASP A 1 85 ? 16.456 -3.977 -0.539 1.00 81.69 85 ASP A N 1
ATOM 677 C CA . ASP A 1 85 ? 17.409 -4.758 0.235 1.00 81.69 85 ASP A CA 1
ATOM 678 C C . ASP A 1 85 ? 16.688 -5.988 0.804 1.00 81.69 85 ASP A C 1
ATOM 680 O O . ASP A 1 85 ? 15.797 -5.874 1.654 1.00 81.69 85 ASP A O 1
ATOM 684 N N . GLN A 1 86 ? 17.043 -7.187 0.340 1.00 70.81 86 GLN A N 1
ATOM 685 C CA . GLN A 1 86 ? 16.526 -8.420 0.920 1.00 70.81 86 GLN A CA 1
ATOM 686 C C . GLN A 1 86 ? 17.276 -8.698 2.225 1.00 70.81 86 GLN A C 1
ATOM 688 O O . GLN A 1 86 ? 18.463 -9.023 2.226 1.00 70.81 86 GLN A O 1
ATOM 693 N N . GLY A 1 87 ? 16.581 -8.592 3.358 1.00 60.94 87 GLY A N 1
ATOM 694 C CA . GLY A 1 87 ? 17.088 -9.148 4.609 1.00 60.94 87 GLY A CA 1
ATOM 695 C C . GLY A 1 87 ? 17.149 -10.671 4.489 1.00 60.94 87 GLY A C 1
ATOM 696 O O . GLY A 1 87 ? 16.157 -11.286 4.091 1.00 60.94 87 GLY A O 1
ATOM 697 N N . LEU A 1 88 ? 18.284 -11.287 4.833 1.00 42.53 88 LEU A N 1
ATOM 698 C CA . LEU A 1 88 ? 18.369 -12.740 4.981 1.00 42.53 88 LEU A CA 1
ATOM 699 C C . LEU A 1 88 ? 17.285 -13.160 5.977 1.00 42.53 88 LEU A C 1
ATOM 701 O O . LEU A 1 88 ? 17.346 -12.828 7.162 1.00 42.53 88 LEU A O 1
ATOM 705 N N . GLY A 1 89 ? 16.245 -13.842 5.490 1.00 39.44 89 GLY A N 1
ATOM 706 C CA . GLY A 1 89 ? 15.187 -14.352 6.349 1.00 39.44 89 GLY A CA 1
ATOM 707 C C . GLY A 1 89 ? 15.834 -15.123 7.492 1.00 39.44 89 GLY A C 1
ATOM 708 O O . GLY A 1 89 ? 16.629 -16.032 7.247 1.00 39.44 89 GLY A O 1
ATOM 709 N N . ARG A 1 90 ? 15.539 -14.741 8.743 1.00 34.53 90 ARG A N 1
ATOM 710 C CA . ARG A 1 90 ? 15.973 -15.500 9.922 1.00 34.53 90 ARG A CA 1
ATOM 711 C C . ARG A 1 90 ? 15.641 -16.965 9.663 1.00 34.53 90 ARG A C 1
ATOM 713 O O . ARG A 1 90 ? 14.466 -17.331 9.669 1.00 34.53 90 ARG A O 1
ATOM 720 N N . LYS A 1 91 ? 16.672 -17.787 9.425 1.00 30.75 91 LYS A N 1
ATOM 721 C CA . LYS A 1 91 ? 16.548 -19.244 9.343 1.00 30.75 91 LYS A CA 1
ATOM 722 C C . LYS A 1 91 ? 15.668 -19.678 10.508 1.00 30.75 91 LYS A C 1
ATOM 724 O O . LYS A 1 91 ? 15.940 -19.299 11.649 1.00 30.75 91 LYS A O 1
ATOM 729 N N . ASN A 1 92 ? 14.600 -20.413 10.199 1.00 30.34 92 ASN A N 1
ATOM 730 C CA . ASN A 1 92 ? 13.694 -20.991 11.184 1.00 30.34 92 ASN A CA 1
ATOM 731 C C . ASN A 1 92 ? 14.492 -21.473 12.398 1.00 30.34 92 ASN A C 1
ATOM 733 O O . ASN A 1 92 ? 15.457 -22.222 12.243 1.00 30.34 92 ASN A O 1
ATOM 737 N N . ASN A 1 93 ? 14.096 -21.008 13.586 1.00 31.41 93 ASN A N 1
ATOM 738 C CA . ASN A 1 93 ? 14.682 -21.376 14.869 1.00 31.41 93 ASN A CA 1
ATOM 739 C C . ASN A 1 93 ? 14.702 -22.907 15.032 1.00 31.41 93 ASN A C 1
ATOM 741 O O . ASN A 1 93 ? 13.800 -23.495 15.629 1.00 31.41 93 ASN A O 1
ATOM 745 N N . SER A 1 94 ? 15.772 -23.553 14.572 1.00 32.50 94 SER A N 1
ATOM 746 C CA . SER A 1 94 ? 16.250 -24.788 15.173 1.00 32.50 94 SER A CA 1
ATOM 747 C C . SER A 1 94 ? 16.720 -24.408 16.571 1.00 32.50 94 SER A C 1
ATOM 749 O O . SER A 1 94 ? 17.784 -23.811 16.744 1.00 32.50 94 SER A O 1
ATOM 751 N N . LYS A 1 95 ? 15.888 -24.699 17.573 1.00 41.09 95 LYS A N 1
ATOM 752 C CA . LYS A 1 95 ? 16.262 -24.620 18.987 1.00 41.09 95 LYS A CA 1
ATOM 753 C C . LYS A 1 95 ? 17.617 -25.316 19.184 1.00 41.09 95 LYS A C 1
ATOM 755 O O . LYS A 1 95 ? 17.821 -26.411 18.671 1.00 41.09 95 LYS A O 1
ATOM 760 N N . ASN A 1 96 ? 18.482 -24.677 19.972 1.00 37.66 96 ASN A N 1
ATOM 761 C CA . ASN A 1 96 ? 19.817 -25.105 20.414 1.00 37.66 96 ASN A CA 1
ATOM 762 C C . ASN A 1 96 ? 21.002 -24.685 19.531 1.00 37.66 96 ASN A C 1
ATOM 764 O O . ASN A 1 96 ? 21.556 -25.491 18.791 1.00 37.66 96 ASN A O 1
ATOM 768 N N . LYS A 1 97 ? 21.490 -23.456 19.748 1.00 30.45 97 LYS A N 1
ATOM 769 C CA . LYS A 1 97 ? 22.912 -23.182 20.044 1.00 30.45 97 LYS A CA 1
ATOM 770 C C . LYS A 1 97 ? 23.079 -21.764 20.620 1.00 30.45 97 LYS A C 1
ATOM 772 O O . LYS A 1 97 ? 22.313 -20.873 20.253 1.00 30.45 97 LYS A O 1
ATOM 777 N N . PRO A 1 98 ? 24.020 -21.548 21.556 1.00 34.19 98 PRO A N 1
ATOM 778 C CA . PRO A 1 98 ? 24.197 -20.260 22.214 1.00 34.19 98 PRO A CA 1
ATOM 779 C C . PRO A 1 98 ? 24.836 -19.244 21.258 1.00 34.19 98 PRO A C 1
ATOM 781 O O . PRO A 1 98 ? 25.706 -19.586 20.457 1.00 34.19 98 PRO A O 1
ATOM 784 N N . ARG A 1 99 ? 24.390 -17.987 21.371 1.00 40.78 99 ARG A N 1
ATOM 785 C CA . ARG A 1 99 ? 24.889 -16.821 20.630 1.00 40.78 99 ARG A CA 1
ATOM 786 C C . ARG A 1 99 ? 26.403 -16.656 20.810 1.00 40.78 99 ARG A C 1
ATOM 788 O O . ARG A 1 99 ? 26.866 -16.398 21.918 1.00 40.78 99 ARG A O 1
ATOM 795 N N . LYS A 1 100 ? 27.144 -16.711 19.704 1.00 30.92 100 LYS A N 1
ATOM 796 C CA . LYS A 1 100 ? 28.455 -16.072 19.543 1.00 30.92 100 LYS A CA 1
ATOM 797 C C . LYS A 1 100 ? 28.435 -15.258 18.249 1.00 30.92 100 LYS A C 1
ATOM 799 O O . LYS A 1 100 ? 27.951 -15.757 17.241 1.00 30.92 100 LYS A O 1
ATOM 804 N N . SER A 1 101 ? 28.954 -14.032 18.366 1.00 32.19 101 SER A N 1
ATOM 805 C CA . SER A 1 101 ? 29.202 -12.999 17.346 1.00 32.19 101 SER A CA 1
ATOM 806 C C . SER A 1 101 ? 28.001 -12.511 16.526 1.00 32.19 101 SER A C 1
ATOM 808 O O . SER A 1 101 ? 27.396 -13.263 15.771 1.00 32.19 101 SER A O 1
ATOM 810 N N . LEU A 1 102 ? 27.723 -11.207 16.649 1.00 37.53 102 LEU A N 1
ATOM 811 C CA . LEU A 1 102 ? 27.066 -10.402 15.622 1.00 37.53 102 LEU A CA 1
ATOM 812 C C . LEU A 1 102 ? 27.892 -10.527 14.331 1.00 37.53 102 LEU A C 1
ATOM 814 O O . LEU A 1 102 ? 28.907 -9.857 14.185 1.00 37.53 102 LEU A O 1
ATOM 818 N N . GLN A 1 103 ? 27.513 -11.451 13.451 1.00 29.94 103 GLN A N 1
ATOM 819 C CA . GLN A 1 103 ? 27.853 -11.341 12.038 1.00 29.94 103 GLN A CA 1
ATOM 820 C C . GLN A 1 103 ? 26.901 -10.304 11.449 1.00 29.94 103 GLN A C 1
ATOM 822 O O . GLN A 1 103 ? 25.697 -10.378 11.694 1.00 29.94 103 GLN A O 1
ATOM 827 N N . GLU A 1 104 ? 27.458 -9.315 10.755 1.00 36.09 104 GLU A N 1
ATOM 828 C CA . GLU A 1 104 ? 26.708 -8.354 9.952 1.00 36.09 104 GLU A CA 1
ATOM 829 C C . GLU A 1 104 ? 25.751 -9.132 9.035 1.00 36.09 104 GLU A C 1
ATOM 831 O O . GLU A 1 104 ? 26.185 -9.951 8.224 1.00 36.09 104 GLU A O 1
ATOM 836 N N . ASP A 1 105 ? 24.441 -8.937 9.215 1.00 39.19 105 ASP A N 1
ATOM 837 C CA . ASP A 1 105 ? 23.427 -9.439 8.286 1.00 39.19 105 ASP A CA 1
ATOM 838 C C . ASP A 1 105 ? 23.650 -8.702 6.956 1.00 39.19 105 ASP A C 1
ATOM 840 O O . ASP A 1 105 ? 23.151 -7.594 6.760 1.00 39.19 105 ASP A O 1
ATOM 844 N N . HIS A 1 106 ? 24.448 -9.270 6.049 1.00 47.22 106 HIS A N 1
ATOM 845 C CA . HIS A 1 106 ? 24.584 -8.726 4.701 1.00 47.22 106 HIS A CA 1
ATOM 846 C C . HIS A 1 106 ? 23.237 -8.883 3.985 1.00 47.22 106 HIS A C 1
ATOM 848 O O . HIS A 1 106 ? 22.852 -9.983 3.589 1.00 47.22 106 HIS A O 1
ATOM 854 N N . SER A 1 107 ? 22.496 -7.783 3.852 1.00 59.78 107 SER A N 1
ATOM 855 C CA . SER A 1 107 ? 21.317 -7.720 2.995 1.00 59.78 107 SER A CA 1
ATOM 856 C C . SER A 1 107 ? 21.743 -7.855 1.536 1.00 59.78 107 SER A C 1
ATOM 858 O O . SER A 1 107 ? 22.636 -7.136 1.087 1.00 59.78 107 SER A O 1
ATOM 860 N N . SER A 1 108 ? 21.108 -8.752 0.784 1.00 75.69 108 SER A N 1
ATOM 861 C CA . SER A 1 108 ? 21.339 -8.867 -0.657 1.00 75.69 108 SER A CA 1
ATOM 862 C C . SER A 1 108 ? 20.386 -7.940 -1.401 1.00 75.69 108 SER A C 1
ATOM 864 O O . SER A 1 108 ? 19.168 -8.111 -1.340 1.00 75.69 108 SER A O 1
ATOM 866 N N . LEU A 1 109 ? 20.933 -6.957 -2.107 1.00 85.38 109 LEU A N 1
ATOM 867 C CA . LEU A 1 109 ? 20.164 -6.089 -2.989 1.00 85.38 109 LEU A CA 1
ATOM 868 C C . LEU A 1 109 ? 19.540 -6.889 -4.136 1.00 85.38 109 LEU A C 1
ATOM 870 O O . LEU A 1 109 ? 20.206 -7.702 -4.783 1.00 85.38 109 LEU A O 1
ATOM 874 N N . ILE A 1 110 ? 18.276 -6.590 -4.415 1.00 86.69 110 ILE A N 1
ATOM 875 C CA . ILE A 1 110 ? 17.568 -7.023 -5.613 1.00 86.69 110 ILE A CA 1
ATOM 876 C C . ILE A 1 110 ? 17.011 -5.793 -6.318 1.00 86.69 110 ILE A C 1
ATOM 878 O O . ILE A 1 110 ? 16.317 -4.977 -5.709 1.00 86.69 110 ILE A O 1
ATOM 882 N N . ALA A 1 111 ? 17.284 -5.688 -7.616 1.00 89.50 111 ALA A N 1
ATOM 883 C CA . ALA A 1 111 ? 16.676 -4.687 -8.481 1.00 89.50 111 ALA A CA 1
ATOM 884 C C . ALA A 1 111 ? 16.091 -5.340 -9.733 1.00 89.50 111 ALA A C 1
ATOM 886 O O . ALA A 1 111 ? 16.615 -6.334 -10.234 1.00 89.50 111 ALA A O 1
ATOM 887 N N . LEU A 1 112 ? 14.999 -4.781 -10.241 1.00 89.94 112 LEU 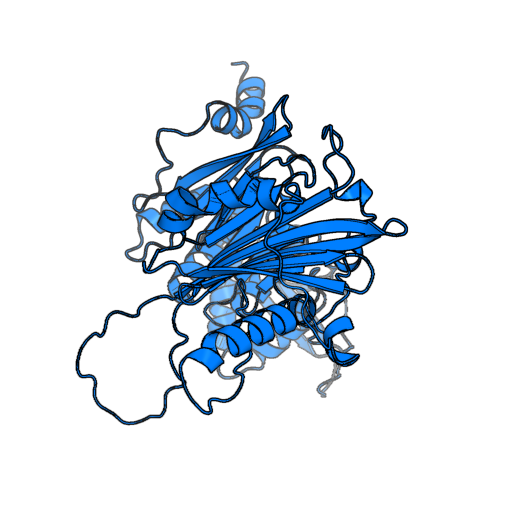A N 1
ATOM 888 C CA . LEU A 1 112 ? 14.309 -5.268 -11.425 1.00 89.94 112 LEU A CA 1
ATOM 889 C C . LEU A 1 112 ? 13.586 -4.123 -12.134 1.00 89.94 112 LEU A C 1
ATOM 891 O O . LEU A 1 112 ? 12.896 -3.347 -11.479 1.00 89.94 112 LEU A O 1
ATOM 895 N N . ILE A 1 113 ? 13.639 -4.082 -13.464 1.00 92.25 113 ILE A N 1
ATOM 896 C CA . ILE A 1 113 ? 12.684 -3.346 -14.300 1.00 92.25 113 ILE A CA 1
ATOM 897 C C . ILE A 1 113 ? 12.101 -4.303 -15.339 1.00 92.25 113 ILE A C 1
ATOM 899 O O . ILE A 1 113 ? 12.820 -5.039 -16.011 1.00 92.25 113 ILE A O 1
ATOM 903 N N . MET A 1 114 ? 10.782 -4.271 -15.480 1.00 91.38 114 MET A N 1
ATOM 904 C CA . MET A 1 114 ? 10.017 -4.968 -16.505 1.00 91.38 114 MET A CA 1
ATOM 905 C C . MET A 1 114 ? 9.395 -3.943 -17.444 1.00 91.38 114 MET A C 1
ATOM 907 O O . MET A 1 114 ? 8.709 -3.026 -16.991 1.00 91.38 114 MET A O 1
ATOM 911 N N . THR A 1 115 ? 9.589 -4.134 -18.743 1.00 93.44 115 THR A N 1
ATOM 912 C CA . THR A 1 115 ? 8.987 -3.299 -19.784 1.00 93.44 115 THR A CA 1
ATOM 913 C C . THR A 1 115 ? 7.952 -4.100 -20.553 1.00 93.44 115 THR A C 1
ATOM 915 O O . THR A 1 115 ? 8.169 -5.259 -20.914 1.00 93.44 115 THR A O 1
ATOM 918 N N . PHE A 1 116 ? 6.818 -3.462 -20.800 1.00 92.00 116 PHE A N 1
ATOM 919 C CA . PHE A 1 116 ? 5.646 -4.038 -21.431 1.00 92.00 116 PHE A CA 1
ATOM 920 C C . PHE A 1 116 ? 5.328 -3.304 -22.720 1.00 92.00 116 PHE A C 1
ATOM 922 O O . PHE A 1 116 ? 5.481 -2.091 -22.791 1.00 92.00 116 PHE A O 1
ATOM 929 N N . THR A 1 117 ? 4.820 -4.038 -23.704 1.00 92.38 117 THR A N 1
ATOM 930 C CA . THR A 1 117 ? 4.332 -3.514 -24.988 1.00 92.38 117 THR A CA 1
ATOM 931 C C . THR A 1 117 ? 2.922 -4.028 -25.268 1.00 92.38 117 THR A C 1
ATOM 933 O O . THR A 1 117 ? 2.462 -4.985 -24.633 1.00 92.38 117 THR A O 1
ATOM 936 N N . GLU A 1 118 ? 2.213 -3.383 -26.194 1.00 91.50 118 GLU A N 1
ATOM 937 C CA . GLU A 1 118 ? 0.844 -3.759 -26.557 1.00 91.50 118 GLU A CA 1
ATOM 938 C C . GLU A 1 118 ? 0.819 -5.050 -27.391 1.00 91.50 118 GLU A C 1
ATOM 940 O O . GLU A 1 118 ? 1.466 -5.151 -28.434 1.00 91.50 118 GLU A O 1
ATOM 945 N N . HIS A 1 119 ? 0.008 -6.023 -26.975 1.00 89.38 119 HIS A N 1
ATOM 946 C CA . HIS A 1 119 ? -0.362 -7.173 -27.797 1.00 89.38 119 HIS A CA 1
ATOM 947 C C . HIS A 1 119 ? -1.866 -7.419 -27.664 1.00 89.38 119 HIS A C 1
ATOM 949 O O . HIS A 1 119 ? -2.337 -7.810 -26.599 1.00 89.38 119 HIS A O 1
ATOM 955 N N . GLU A 1 120 ? -2.629 -7.171 -28.734 1.00 88.12 120 GLU A N 1
ATOM 956 C CA . GLU A 1 120 ? -4.101 -7.301 -28.742 1.00 88.12 120 GLU A CA 1
ATOM 957 C C . GLU A 1 120 ? -4.790 -6.494 -27.618 1.00 88.12 120 GLU A C 1
ATOM 959 O O . GLU A 1 120 ? -5.769 -6.926 -27.016 1.00 88.12 120 GLU A O 1
ATOM 964 N N . GLY A 1 121 ? -4.255 -5.305 -27.311 1.00 87.12 121 GLY A N 1
ATOM 965 C CA . GLY A 1 121 ? -4.774 -4.414 -26.265 1.00 87.12 121 GLY A CA 1
ATOM 966 C C . GLY A 1 121 ? -4.382 -4.800 -24.834 1.00 87.12 121 GLY A C 1
ATOM 967 O O . GLY A 1 121 ? -4.773 -4.108 -23.892 1.00 87.12 121 GLY A O 1
ATOM 968 N N . ILE A 1 122 ? -3.600 -5.867 -24.648 1.00 87.62 122 ILE A N 1
ATOM 969 C CA . ILE A 1 122 ? -3.147 -6.355 -23.340 1.00 87.62 122 ILE A CA 1
ATOM 970 C C . ILE A 1 122 ? -1.635 -6.112 -23.199 1.00 87.62 122 ILE A C 1
ATOM 972 O O . ILE A 1 122 ? -0.896 -6.287 -24.173 1.00 87.62 122 ILE A O 1
ATOM 976 N N . PRO A 1 123 ? -1.141 -5.722 -22.008 1.00 89.62 123 PRO A N 1
ATOM 977 C CA . PRO A 1 123 ? 0.291 -5.642 -21.757 1.00 89.62 123 PRO A CA 1
ATOM 978 C C . PRO A 1 123 ? 0.981 -7.000 -21.855 1.00 89.62 123 PRO A C 1
ATOM 980 O O . PRO A 1 123 ? 0.619 -7.951 -21.160 1.00 89.62 123 PRO A O 1
ATOM 983 N N . LYS A 1 124 ? 2.035 -7.067 -22.666 1.00 88.44 124 LYS A N 1
ATOM 984 C CA . LYS A 1 124 ? 2.914 -8.229 -22.779 1.00 88.44 124 LYS A CA 1
ATOM 985 C C . LYS A 1 124 ? 4.350 -7.824 -22.491 1.00 88.44 124 LYS A C 1
ATOM 987 O O . LYS A 1 124 ? 4.830 -6.825 -23.022 1.00 88.44 124 LYS A O 1
ATOM 992 N N . LEU A 1 125 ? 5.034 -8.602 -21.657 1.00 89.00 125 LEU A N 1
ATOM 993 C CA . LEU A 1 125 ? 6.431 -8.353 -21.310 1.00 89.00 125 LEU A CA 1
ATOM 994 C C . LEU A 1 125 ? 7.314 -8.425 -22.563 1.00 89.00 125 LEU A C 1
ATOM 996 O O . LEU A 1 125 ? 7.338 -9.449 -23.248 1.00 89.00 125 LEU A O 1
ATOM 1000 N N . SER A 1 126 ? 8.027 -7.340 -22.855 1.00 90.12 126 SER A N 1
ATOM 1001 C CA . SER A 1 126 ? 8.959 -7.227 -23.983 1.00 90.12 126 SER A CA 1
ATOM 1002 C C . SER A 1 126 ? 10.410 -7.375 -23.544 1.00 90.12 126 SER A C 1
ATOM 1004 O O . SER A 1 126 ? 11.224 -7.964 -24.258 1.00 90.12 126 SER A O 1
ATOM 1006 N N . SER A 1 127 ? 10.740 -6.869 -22.357 1.00 91.38 127 SER A N 1
ATOM 1007 C CA . SER A 1 127 ? 12.079 -6.959 -21.788 1.00 91.38 127 SER A CA 1
ATOM 1008 C C . SER A 1 127 ? 12.056 -6.901 -20.273 1.00 91.38 127 SER A C 1
ATOM 1010 O O . SER A 1 127 ? 11.106 -6.419 -19.656 1.00 91.38 127 SER A O 1
ATOM 1012 N N . LEU A 1 128 ? 13.134 -7.395 -19.686 1.00 91.12 128 LEU A N 1
ATOM 1013 C CA . LEU A 1 128 ? 13.346 -7.420 -18.256 1.00 91.12 128 LEU A CA 1
ATOM 1014 C C . LEU A 1 128 ? 14.830 -7.217 -17.984 1.00 91.12 128 LEU A C 1
ATOM 1016 O O . LEU A 1 128 ? 15.641 -7.923 -18.572 1.00 91.12 128 LEU A O 1
ATOM 1020 N N . ILE A 1 129 ? 15.177 -6.312 -17.077 1.00 91.62 129 ILE A N 1
ATOM 1021 C CA . ILE A 1 129 ? 16.531 -6.168 -16.536 1.00 91.62 129 ILE A CA 1
ATOM 1022 C C . ILE A 1 129 ? 16.503 -6.414 -15.034 1.00 91.62 129 ILE A C 1
ATOM 1024 O O . ILE A 1 129 ? 15.640 -5.875 -14.346 1.00 91.62 129 ILE A O 1
ATOM 1028 N N . SER A 1 130 ? 17.403 -7.254 -14.535 1.00 90.50 130 SER A N 1
ATOM 1029 C CA . SER A 1 130 ? 17.494 -7.623 -13.125 1.00 90.50 130 SER A CA 1
ATOM 1030 C C . SER A 1 130 ? 18.916 -7.526 -12.609 1.00 90.50 130 SER A C 1
ATOM 1032 O O . SER A 1 130 ? 19.867 -7.767 -13.346 1.00 90.50 130 SER A O 1
ATOM 1034 N N . TYR A 1 131 ? 19.041 -7.248 -11.317 1.00 88.06 131 TYR A N 1
ATOM 1035 C CA . TYR A 1 131 ? 20.279 -7.309 -10.563 1.00 88.06 131 TYR A CA 1
ATOM 1036 C C . TYR A 1 131 ? 20.065 -8.170 -9.327 1.00 88.06 131 TYR A C 1
ATOM 1038 O O . TYR A 1 131 ? 19.156 -7.905 -8.532 1.00 88.06 131 TYR A O 1
ATOM 1046 N N . ARG A 1 132 ? 20.916 -9.179 -9.165 1.00 83.94 132 ARG A N 1
ATOM 1047 C CA . ARG A 1 132 ? 20.951 -10.047 -7.991 1.00 83.94 132 ARG A CA 1
ATOM 1048 C C . ARG A 1 132 ? 22.353 -10.629 -7.836 1.00 83.94 132 ARG A C 1
ATOM 1050 O O . ARG A 1 132 ? 22.998 -10.955 -8.825 1.00 83.94 132 ARG A O 1
ATOM 1057 N N . ASN A 1 133 ? 22.832 -10.765 -6.598 1.00 78.00 133 ASN A N 1
ATOM 1058 C CA . ASN A 1 133 ? 24.102 -11.437 -6.278 1.00 78.00 133 ASN A CA 1
ATOM 1059 C C . ASN A 1 133 ? 25.319 -10.918 -7.080 1.00 78.00 133 ASN A C 1
ATOM 1061 O O . ASN A 1 133 ? 26.184 -11.694 -7.476 1.00 78.00 133 ASN A O 1
ATOM 1065 N N . GLY A 1 134 ? 25.392 -9.608 -7.346 1.00 81.81 134 GLY A N 1
ATOM 1066 C CA . GLY A 1 134 ? 26.494 -9.026 -8.123 1.00 81.81 134 GLY A CA 1
ATOM 1067 C C . GLY A 1 134 ? 26.397 -9.262 -9.632 1.00 81.81 134 GLY A C 1
ATOM 1068 O O . GLY A 1 134 ? 27.351 -8.980 -10.354 1.00 81.81 134 GLY A O 1
ATOM 1069 N N . MET A 1 135 ? 25.269 -9.765 -10.133 1.00 86.00 135 MET A N 1
ATOM 1070 C CA . MET A 1 135 ? 25.048 -9.993 -11.554 1.00 86.00 135 MET A CA 1
ATOM 1071 C C . MET A 1 135 ? 23.852 -9.199 -12.058 1.00 86.00 135 MET A C 1
ATOM 1073 O O . MET A 1 135 ? 22.749 -9.285 -11.526 1.00 86.00 135 MET A O 1
ATOM 1077 N N . GLU A 1 136 ? 24.093 -8.428 -13.110 1.00 89.69 136 GLU A N 1
ATOM 1078 C CA . GLU A 1 136 ? 23.069 -7.791 -13.918 1.00 89.69 136 GLU A CA 1
ATOM 1079 C C . GLU A 1 136 ? 22.766 -8.674 -15.127 1.00 89.69 136 GLU A C 1
ATOM 1081 O O . GLU A 1 136 ? 23.679 -9.076 -15.853 1.00 89.69 136 GLU A O 1
ATOM 1086 N N . VAL A 1 137 ? 21.487 -8.954 -15.360 1.00 90.50 137 VAL A N 1
ATOM 1087 C CA . VAL A 1 137 ? 21.002 -9.729 -16.503 1.00 90.50 137 VAL A CA 1
ATOM 1088 C C . VAL A 1 137 ? 19.894 -8.945 -17.186 1.00 90.50 137 VAL A C 1
ATOM 1090 O O . VAL A 1 137 ? 18.903 -8.573 -16.564 1.00 90.50 137 VAL A O 1
ATOM 1093 N N . LEU A 1 138 ? 20.038 -8.725 -18.489 1.00 91.62 138 LEU A N 1
ATOM 1094 C CA . LEU A 1 138 ? 19.003 -8.150 -19.337 1.00 91.62 138 LEU A CA 1
ATOM 1095 C C . LEU A 1 138 ? 18.489 -9.217 -20.297 1.00 91.62 138 LEU A C 1
ATOM 1097 O O . LEU A 1 138 ? 19.264 -9.833 -21.025 1.00 91.62 138 LEU A O 1
ATOM 1101 N N . VAL A 1 139 ? 17.173 -9.386 -20.332 1.00 90.69 139 VAL A N 1
ATOM 1102 C CA . VAL A 1 139 ? 16.437 -10.335 -21.165 1.00 90.69 139 VAL A CA 1
ATOM 1103 C C . VAL A 1 139 ? 15.509 -9.570 -22.107 1.00 90.69 139 VAL A C 1
ATOM 1105 O O . VAL A 1 139 ? 14.753 -8.697 -21.681 1.00 90.69 139 VAL A O 1
ATOM 1108 N N . LYS A 1 140 ? 15.520 -9.927 -23.394 1.00 90.12 140 LYS A N 1
ATOM 1109 C CA . LYS A 1 140 ? 14.603 -9.425 -24.426 1.00 90.12 140 LYS A CA 1
ATOM 1110 C C . LYS A 1 140 ? 13.829 -10.566 -25.080 1.00 90.12 140 LYS A C 1
ATOM 1112 O O . LYS A 1 140 ? 14.406 -11.581 -25.483 1.00 90.12 140 LYS A O 1
ATOM 1117 N N . TYR A 1 141 ? 12.526 -10.362 -25.243 1.00 87.62 141 TYR A N 1
ATOM 1118 C CA . TYR A 1 141 ? 11.613 -11.291 -25.903 1.00 87.62 141 TYR A CA 1
ATOM 1119 C C . TYR A 1 141 ? 11.342 -10.806 -27.331 1.00 87.62 141 TYR A C 1
ATOM 1121 O O . TYR A 1 141 ? 10.632 -9.828 -27.543 1.00 87.62 141 TYR A O 1
ATOM 1129 N N . VAL A 1 142 ? 11.910 -11.489 -28.331 1.00 85.38 142 VAL A N 1
ATOM 1130 C CA . VAL A 1 142 ? 11.788 -11.113 -29.751 1.00 85.38 142 VAL A CA 1
ATOM 1131 C C . VAL A 1 142 ? 11.097 -12.236 -30.517 1.00 85.38 142 VAL A C 1
ATOM 1133 O O . VAL A 1 142 ? 11.703 -13.254 -30.866 1.00 85.38 142 VAL A O 1
ATOM 1136 N N . GLY A 1 143 ? 9.798 -12.068 -30.771 1.00 81.69 143 GLY A N 1
ATOM 1137 C CA . GLY A 1 143 ? 8.966 -13.100 -31.388 1.00 81.69 143 GLY A CA 1
ATOM 1138 C C . GLY A 1 143 ? 8.912 -14.365 -30.526 1.00 81.69 143 GLY A C 1
ATOM 1139 O O . GLY A 1 143 ? 8.308 -14.368 -29.459 1.00 81.69 143 GLY A O 1
ATOM 1140 N N . LYS A 1 144 ? 9.538 -15.451 -30.996 1.00 79.31 144 LYS A N 1
ATOM 1141 C CA . LYS A 1 144 ? 9.651 -16.731 -30.262 1.00 79.31 144 LYS A CA 1
ATOM 1142 C C . LYS A 1 144 ? 11.027 -16.949 -29.621 1.00 79.31 144 LYS A C 1
ATOM 1144 O O . LYS A 1 144 ? 11.266 -18.013 -29.050 1.00 79.31 144 LYS A O 1
ATOM 1149 N N . SER A 1 145 ? 11.930 -15.982 -29.753 1.00 83.69 145 SER A N 1
ATOM 1150 C CA . SER A 1 145 ? 13.312 -16.079 -29.293 1.00 83.69 145 SER A CA 1
ATOM 1151 C C . SER A 1 145 ? 13.510 -15.275 -28.015 1.00 83.69 145 SER A C 1
ATOM 1153 O O . SER A 1 145 ? 13.032 -14.147 -27.906 1.00 83.69 145 SER A O 1
ATOM 1155 N N . ILE A 1 146 ? 14.262 -15.849 -27.079 1.00 88.12 146 ILE A N 1
ATOM 1156 C CA . ILE A 1 146 ? 14.733 -15.169 -25.873 1.00 88.12 146 ILE A CA 1
ATOM 1157 C C . ILE A 1 146 ? 16.199 -14.811 -26.105 1.00 88.12 146 ILE A C 1
ATOM 1159 O O . ILE A 1 146 ? 17.008 -15.662 -26.491 1.00 88.12 146 ILE A O 1
ATOM 1163 N N . ARG A 1 147 ? 16.520 -13.535 -25.923 1.00 89.38 147 ARG A N 1
ATOM 1164 C CA . ARG A 1 147 ? 17.864 -12.974 -26.051 1.00 89.38 147 ARG A CA 1
ATOM 1165 C C . ARG A 1 147 ? 18.291 -12.428 -24.701 1.00 89.38 147 ARG A C 1
ATOM 1167 O O . ARG A 1 147 ? 17.456 -11.847 -24.016 1.00 89.38 147 ARG A O 1
ATOM 1174 N N . TYR A 1 148 ? 19.557 -12.576 -24.336 1.00 91.25 148 TYR A N 1
ATOM 1175 C CA . TYR A 1 148 ? 20.064 -12.017 -23.087 1.00 91.25 148 TYR A CA 1
ATOM 1176 C C . TYR A 1 148 ? 21.467 -11.426 -23.223 1.00 91.25 148 TYR A C 1
ATOM 1178 O O . TYR A 1 148 ? 22.235 -11.829 -24.097 1.00 91.25 148 TYR A O 1
ATOM 1186 N N . LYS A 1 149 ? 21.789 -10.474 -22.350 1.00 91.25 149 LYS A N 1
ATOM 1187 C CA . LYS A 1 149 ? 23.147 -9.988 -22.074 1.00 91.25 149 LYS A CA 1
ATOM 1188 C C . LYS A 1 149 ? 23.329 -9.889 -20.560 1.00 91.25 149 LYS A C 1
ATOM 1190 O O . LYS A 1 149 ? 22.339 -9.819 -19.832 1.00 91.25 149 LYS A O 1
ATOM 1195 N N . TYR A 1 150 ? 24.568 -9.904 -20.088 1.00 90.38 150 TYR A N 1
ATOM 1196 C CA . TYR A 1 150 ? 24.856 -9.841 -18.658 1.00 90.38 150 TYR A CA 1
ATOM 1197 C C . TYR A 1 150 ? 26.120 -9.034 -18.370 1.00 90.38 150 TYR A C 1
ATOM 1199 O O . TYR A 1 150 ? 26.987 -8.879 -19.234 1.00 90.38 150 TYR A O 1
ATOM 1207 N N . ARG A 1 151 ? 26.220 -8.537 -17.137 1.00 89.38 151 ARG A N 1
ATOM 1208 C CA . ARG A 1 151 ? 27.361 -7.784 -16.613 1.00 89.38 151 ARG A CA 1
ATOM 1209 C C . ARG A 1 151 ? 27.573 -8.165 -15.147 1.00 89.38 151 ARG A C 1
ATOM 1211 O O . ARG A 1 151 ? 26.629 -8.165 -14.366 1.00 89.38 151 ARG A O 1
ATOM 1218 N N . LYS A 1 152 ? 28.809 -8.493 -14.758 1.00 86.50 152 LYS A N 1
ATOM 1219 C CA . LYS A 1 152 ? 29.165 -8.733 -13.347 1.00 86.50 152 LYS A CA 1
ATOM 1220 C C . LYS A 1 152 ? 29.579 -7.413 -12.694 1.00 86.50 152 LYS A C 1
ATOM 1222 O O . LYS A 1 152 ? 30.446 -6.714 -13.216 1.00 86.50 152 LYS A O 1
ATOM 1227 N N . ILE A 1 153 ? 28.983 -7.090 -11.553 1.00 82.06 153 ILE A N 1
ATOM 1228 C CA . ILE A 1 153 ? 29.268 -5.913 -10.730 1.00 82.06 153 ILE A CA 1
ATOM 1229 C C . ILE A 1 153 ? 29.933 -6.412 -9.444 1.00 82.06 153 ILE A C 1
ATOM 1231 O O . ILE A 1 153 ? 29.325 -7.094 -8.630 1.00 82.06 153 ILE A O 1
ATOM 1235 N N . GLN A 1 154 ? 31.211 -6.079 -9.252 1.00 70.62 154 GLN A N 1
ATOM 1236 C CA . GLN A 1 154 ? 32.030 -6.593 -8.140 1.00 70.62 154 GLN A CA 1
ATOM 1237 C C . GLN A 1 154 ? 31.805 -5.860 -6.800 1.00 70.62 154 GLN A C 1
ATOM 1239 O O . GLN A 1 154 ? 32.652 -5.927 -5.911 1.00 70.62 154 GLN A O 1
ATOM 1244 N N . ARG A 1 155 ? 30.708 -5.111 -6.650 1.00 74.50 155 ARG A N 1
ATOM 1245 C CA . ARG A 1 155 ? 30.433 -4.277 -5.471 1.00 74.50 155 ARG A CA 1
ATOM 1246 C C . ARG A 1 155 ? 29.149 -4.733 -4.788 1.00 74.50 155 ARG A C 1
ATOM 1248 O O . ARG A 1 155 ? 28.124 -4.878 -5.445 1.00 74.50 155 ARG A O 1
ATOM 1255 N N . ASN A 1 156 ? 29.196 -4.888 -3.467 1.00 76.06 156 ASN A N 1
ATOM 1256 C CA . ASN A 1 156 ? 27.982 -4.971 -2.660 1.00 76.06 156 ASN A CA 1
ATOM 1257 C C . ASN A 1 156 ? 27.418 -3.557 -2.523 1.00 76.06 156 ASN A C 1
ATOM 1259 O O . ASN A 1 156 ? 28.054 -2.707 -1.909 1.00 76.06 156 ASN A O 1
ATOM 1263 N N . LEU A 1 157 ? 26.262 -3.320 -3.135 1.00 81.56 157 LEU A N 1
ATOM 1264 C CA . LEU A 1 157 ? 25.555 -2.044 -3.106 1.00 81.56 157 LEU A CA 1
ATOM 1265 C C . LEU A 1 157 ? 24.276 -2.218 -2.288 1.00 81.56 157 LEU A C 1
ATOM 1267 O O . LEU A 1 157 ? 23.595 -3.235 -2.427 1.00 81.56 157 LEU A O 1
ATOM 1271 N N . SER A 1 158 ? 23.944 -1.231 -1.463 1.00 85.06 158 SER A N 1
ATOM 1272 C CA . SER A 1 158 ? 22.591 -1.059 -0.928 1.00 85.06 158 SER A CA 1
ATOM 1273 C C . SER A 1 158 ? 21.631 -0.571 -2.016 1.00 85.06 158 SER A C 1
ATOM 1275 O O . SER A 1 158 ? 22.054 -0.054 -3.053 1.00 85.06 158 SER A O 1
ATOM 1277 N N . ALA A 1 159 ? 20.323 -0.676 -1.774 1.00 85.25 159 ALA A N 1
ATOM 1278 C CA . ALA A 1 159 ? 19.302 -0.167 -2.689 1.00 85.25 159 ALA A CA 1
ATOM 1279 C C . ALA A 1 159 ? 19.498 1.312 -3.042 1.00 85.25 159 ALA A C 1
ATOM 1281 O O . ALA A 1 159 ? 19.361 1.682 -4.204 1.00 85.25 159 ALA A O 1
ATOM 1282 N N . VAL A 1 160 ? 19.856 2.147 -2.062 1.00 86.81 160 VAL A N 1
ATOM 1283 C CA . VAL A 1 160 ? 20.089 3.584 -2.281 1.00 86.81 160 VAL A CA 1
ATOM 1284 C C . VAL A 1 160 ? 21.317 3.801 -3.166 1.00 86.81 160 VAL A C 1
ATOM 1286 O O . VAL A 1 160 ? 21.219 4.466 -4.192 1.00 86.81 160 VAL A O 1
ATOM 1289 N N . GLU A 1 161 ? 22.445 3.164 -2.837 1.00 87.94 161 GLU A N 1
ATOM 1290 C CA . GLU A 1 161 ? 23.673 3.281 -3.636 1.00 87.94 161 GLU A CA 1
ATOM 1291 C C . GLU A 1 161 ? 23.468 2.789 -5.072 1.00 87.94 161 GLU A C 1
ATOM 1293 O O . GLU A 1 161 ? 23.997 3.381 -6.010 1.00 87.94 161 GLU A O 1
ATOM 1298 N N . PHE A 1 162 ? 22.682 1.728 -5.266 1.00 88.69 162 PHE A N 1
ATOM 1299 C CA . PHE A 1 162 ? 22.367 1.208 -6.593 1.00 88.69 162 PHE A CA 1
ATOM 1300 C C . PHE A 1 162 ? 21.524 2.172 -7.425 1.00 88.69 162 PHE A C 1
ATOM 1302 O O . PHE A 1 162 ? 21.802 2.346 -8.613 1.00 88.69 162 PHE A O 1
ATOM 1309 N N . ILE A 1 163 ? 20.522 2.812 -6.812 1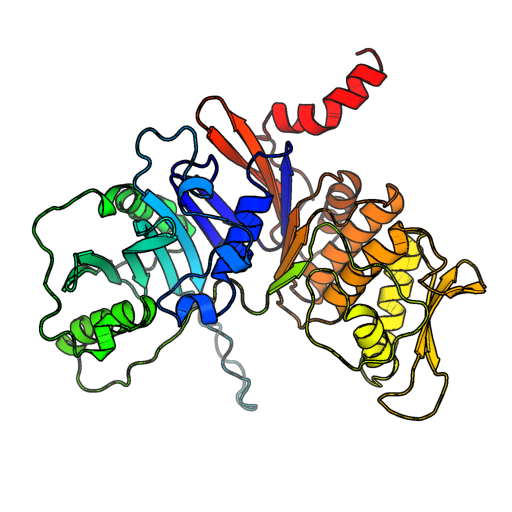.00 89.19 163 ILE A N 1
ATOM 1310 C CA . ILE A 1 163 ? 19.733 3.860 -7.468 1.00 89.19 163 ILE A CA 1
ATOM 1311 C C . ILE A 1 163 ? 20.644 4.990 -7.958 1.00 89.19 163 ILE A C 1
ATOM 1313 O O . ILE A 1 163 ? 20.550 5.393 -9.119 1.00 89.19 163 ILE A O 1
ATOM 1317 N N . ASP A 1 164 ? 21.553 5.450 -7.101 1.00 87.00 164 ASP A N 1
ATOM 1318 C CA . ASP A 1 164 ? 22.407 6.603 -7.390 1.00 87.00 164 ASP A CA 1
ATOM 1319 C C . ASP A 1 164 ? 23.498 6.309 -8.433 1.00 87.00 164 ASP A C 1
ATOM 1321 O O . ASP A 1 164 ? 23.968 7.226 -9.109 1.00 87.00 164 ASP A O 1
ATOM 1325 N N . THR A 1 165 ? 23.909 5.045 -8.583 1.00 86.19 165 THR A N 1
ATOM 1326 C CA . THR A 1 165 ? 25.078 4.670 -9.402 1.00 86.19 165 THR A CA 1
ATOM 1327 C C . THR A 1 165 ? 24.752 3.879 -10.667 1.00 86.19 165 THR A C 1
ATOM 1329 O O . THR A 1 165 ? 25.308 4.186 -11.719 1.00 86.19 165 THR A O 1
ATOM 1332 N N . GLU A 1 166 ? 23.868 2.881 -10.597 1.00 87.44 166 GLU A N 1
ATOM 1333 C CA . GLU A 1 166 ? 23.647 1.916 -11.687 1.00 87.44 166 GLU A CA 1
ATOM 1334 C C . GLU A 1 166 ? 22.256 2.059 -12.325 1.00 87.44 166 GLU A C 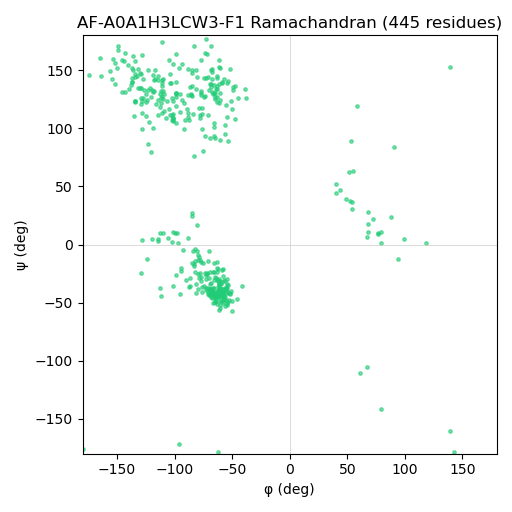1
ATOM 1336 O O . GLU A 1 166 ? 22.114 1.948 -13.543 1.00 87.44 166 GLU A O 1
ATOM 1341 N N . PHE A 1 167 ? 21.219 2.349 -11.532 1.00 86.81 167 PHE A N 1
ATOM 1342 C CA . PHE A 1 167 ? 19.821 2.265 -11.974 1.00 86.81 167 PHE A CA 1
ATOM 1343 C C . PHE A 1 167 ? 19.478 3.210 -13.133 1.00 86.81 167 PHE A C 1
ATOM 1345 O O . PHE A 1 167 ? 18.701 2.855 -14.019 1.00 86.81 167 PHE A O 1
ATOM 1352 N N . ASN A 1 168 ? 20.071 4.406 -13.173 1.00 84.12 168 ASN A N 1
ATOM 1353 C CA . ASN A 1 168 ? 19.808 5.376 -14.241 1.00 84.12 168 ASN A CA 1
ATOM 1354 C C . ASN A 1 168 ? 20.178 4.842 -15.634 1.00 84.12 168 ASN A C 1
ATOM 1356 O O . ASN A 1 168 ? 19.505 5.180 -16.608 1.00 84.12 168 ASN A O 1
ATOM 1360 N N . ALA A 1 169 ? 21.191 3.974 -15.732 1.00 85.19 169 ALA A N 1
ATOM 1361 C CA . ALA A 1 169 ? 21.576 3.349 -16.995 1.00 85.19 169 ALA A CA 1
ATOM 1362 C C . ALA A 1 169 ? 20.493 2.392 -17.530 1.00 85.19 169 ALA A C 1
ATOM 1364 O O . ALA A 1 169 ? 20.415 2.157 -18.731 1.00 85.19 169 ALA A O 1
ATOM 1365 N N . TRP A 1 170 ? 19.621 1.866 -16.664 1.00 87.62 170 TRP A N 1
ATOM 1366 C CA . TRP A 1 170 ? 18.590 0.898 -17.051 1.00 87.62 170 TRP A CA 1
ATOM 1367 C C . TRP A 1 170 ? 17.380 1.527 -17.739 1.00 87.62 170 TRP A C 1
ATOM 1369 O O . TRP A 1 170 ? 16.659 0.852 -18.473 1.00 87.62 170 TRP A O 1
ATOM 1379 N N . VAL A 1 171 ? 17.132 2.811 -17.488 1.00 78.56 171 VAL A N 1
ATOM 1380 C CA . VAL A 1 171 ? 15.860 3.478 -17.790 1.00 78.56 171 VAL A CA 1
ATOM 1381 C C . VAL A 1 171 ? 15.514 3.481 -19.286 1.00 78.56 171 VAL A C 1
ATOM 1383 O O . VAL A 1 171 ? 14.344 3.367 -19.647 1.00 78.56 171 VAL A O 1
ATOM 1386 N N . ASP A 1 172 ? 16.515 3.560 -20.164 1.00 79.25 172 ASP A N 1
ATOM 1387 C CA . ASP A 1 172 ? 16.327 3.534 -21.622 1.00 79.25 172 ASP A CA 1
ATOM 1388 C C . ASP A 1 172 ? 16.936 2.285 -22.290 1.00 79.25 172 ASP A C 1
ATOM 1390 O O . ASP A 1 172 ? 16.837 2.122 -23.505 1.00 79.25 172 ASP A O 1
ATOM 1394 N N . GLU A 1 173 ? 17.489 1.356 -21.509 1.00 79.75 173 GLU A N 1
ATOM 1395 C CA . GLU A 1 173 ? 18.188 0.160 -22.001 1.00 79.75 173 GLU A CA 1
ATOM 1396 C C . GLU A 1 173 ? 17.287 -0.730 -22.881 1.00 79.75 173 GLU A C 1
ATOM 1398 O O . GLU A 1 173 ? 17.722 -1.332 -23.863 1.00 79.75 173 GLU A O 1
ATOM 1403 N N . TYR A 1 174 ? 15.980 -0.771 -22.609 1.00 74.00 174 TYR A N 1
ATOM 1404 C CA . TYR A 1 174 ? 15.056 -1.532 -23.450 1.00 74.00 174 TYR A CA 1
ATOM 1405 C C . TYR A 1 174 ? 14.960 -0.978 -24.888 1.00 74.00 174 TYR A C 1
ATOM 1407 O O . TYR A 1 174 ? 14.733 -1.769 -25.812 1.00 74.00 174 TYR A O 1
ATOM 1415 N N . LYS A 1 175 ? 15.166 0.335 -25.097 1.00 75.31 175 LYS A N 1
ATOM 1416 C CA . LYS A 1 175 ? 15.115 0.994 -26.417 1.00 75.31 175 LYS A CA 1
ATOM 1417 C C . LYS A 1 175 ? 16.337 0.678 -27.271 1.00 75.31 175 LYS A C 1
ATOM 1419 O O . LYS A 1 175 ? 16.260 0.753 -28.495 1.00 75.31 175 LYS A O 1
ATOM 1424 N N . GLU A 1 176 ? 17.457 0.321 -26.652 1.00 72.62 176 GLU A N 1
ATOM 1425 C CA . GLU A 1 176 ? 18.687 0.024 -27.374 1.00 72.62 176 GLU A CA 1
ATOM 1426 C C . GLU A 1 176 ? 18.630 -1.372 -27.999 1.00 72.62 176 GLU A C 1
ATOM 1428 O O . GLU A 1 176 ? 18.710 -2.391 -27.312 1.00 72.62 176 GLU A O 1
ATOM 1433 N N . ASP A 1 177 ? 18.516 -1.455 -29.324 1.00 63.91 177 ASP A N 1
ATOM 1434 C CA . ASP A 1 177 ? 18.610 -2.727 -30.064 1.00 63.91 177 ASP A CA 1
ATOM 1435 C C . ASP A 1 177 ? 20.071 -3.111 -30.380 1.00 63.91 177 ASP A C 1
ATOM 1437 O O . ASP A 1 177 ? 20.376 -3.753 -31.386 1.00 63.91 177 ASP A O 1
ATOM 1441 N N . SER A 1 178 ? 21.007 -2.658 -29.543 1.00 59.53 178 SER A N 1
ATOM 1442 C CA . SER A 1 178 ? 22.437 -2.764 -29.802 1.00 59.53 178 SER A CA 1
ATOM 1443 C C . SER A 1 178 ? 22.929 -4.220 -29.779 1.00 59.53 178 SER A C 1
ATOM 1445 O O . SER A 1 178 ? 22.408 -5.109 -29.102 1.00 59.53 178 SER A O 1
ATOM 1447 N N . THR A 1 179 ? 23.947 -4.473 -30.599 1.00 64.69 179 THR A N 1
ATOM 1448 C CA . THR A 1 179 ? 24.682 -5.738 -30.722 1.00 64.69 179 THR A CA 1
ATOM 1449 C C . THR A 1 179 ? 25.181 -6.254 -29.366 1.00 64.69 179 THR A C 1
ATOM 1451 O O . THR A 1 179 ? 25.512 -5.457 -28.498 1.00 64.69 179 THR A O 1
ATOM 1454 N N . GLY A 1 180 ? 25.327 -7.573 -29.198 1.00 75.94 180 GLY A N 1
ATOM 1455 C CA . GLY A 1 180 ? 25.896 -8.172 -27.974 1.00 75.94 180 GLY A CA 1
ATOM 1456 C C . GLY A 1 180 ? 24.949 -9.092 -27.202 1.00 75.94 180 GLY A C 1
ATOM 1457 O O . GLY A 1 180 ? 25.334 -9.651 -26.181 1.00 75.94 180 GLY A O 1
ATOM 1458 N N . TYR A 1 181 ? 23.728 -9.292 -27.699 1.00 84.56 181 TYR A N 1
ATOM 1459 C CA . TYR A 1 181 ? 22.822 -10.293 -27.148 1.00 84.56 181 TYR A CA 1
ATOM 1460 C C . TYR A 1 181 ? 23.201 -11.707 -27.583 1.00 84.56 181 TYR A C 1
ATOM 1462 O O . TYR A 1 181 ? 23.323 -12.002 -28.775 1.00 84.56 181 TYR A O 1
ATOM 1470 N N . THR A 1 182 ? 23.247 -12.609 -26.612 1.00 87.75 182 THR A N 1
ATOM 1471 C CA . THR A 1 182 ? 23.290 -14.048 -26.840 1.00 87.75 182 THR A CA 1
ATOM 1472 C C . THR A 1 182 ? 21.865 -14.566 -27.005 1.00 87.75 182 THR A C 1
ATOM 1474 O O . THR A 1 182 ? 20.976 -14.291 -26.198 1.00 87.75 182 THR A O 1
ATOM 1477 N N . ILE A 1 183 ? 21.616 -15.319 -28.077 1.00 86.25 183 ILE A N 1
ATOM 1478 C CA . ILE A 1 183 ? 20.362 -16.064 -28.222 1.00 86.25 183 ILE A CA 1
ATOM 1479 C C . ILE A 1 183 ? 20.446 -17.262 -27.284 1.00 86.25 183 ILE A C 1
ATOM 1481 O O . ILE A 1 183 ? 21.387 -18.048 -27.388 1.00 86.25 183 ILE A O 1
ATOM 1485 N N . LEU A 1 184 ? 19.449 -17.430 -26.416 1.00 83.06 184 LEU A N 1
ATOM 1486 C CA . LEU A 1 184 ? 19.334 -18.615 -25.574 1.00 83.06 184 LEU A CA 1
ATOM 1487 C C . LEU A 1 184 ? 19.068 -19.839 -26.475 1.00 83.06 184 LEU A C 1
ATOM 1489 O O . LEU A 1 184 ? 17.931 -20.089 -26.897 1.00 83.06 184 LEU A O 1
ATOM 1493 N N . LYS A 1 185 ? 20.149 -20.533 -26.868 1.00 69.00 185 LYS A N 1
ATOM 1494 C CA . LYS A 1 185 ? 20.127 -21.703 -27.761 1.00 69.00 185 LYS A CA 1
ATOM 1495 C C . LYS A 1 185 ? 19.392 -22.846 -27.066 1.00 69.00 185 LYS A C 1
ATOM 1497 O O . LYS A 1 185 ? 19.578 -23.065 -25.880 1.00 69.00 185 LYS A O 1
ATOM 1502 N N . GLU A 1 186 ? 18.538 -23.539 -27.819 1.00 60.88 186 GLU A N 1
ATOM 1503 C CA . GLU A 1 186 ? 17.620 -24.556 -27.292 1.00 60.88 186 GLU A CA 1
ATOM 1504 C C . GLU A 1 186 ? 16.785 -24.060 -26.104 1.00 60.88 186 GLU A C 1
ATOM 1506 O O . GLU A 1 186 ? 16.809 -24.627 -25.013 1.00 60.88 186 GLU A O 1
ATOM 1511 N N . SER A 1 187 ? 15.943 -23.043 -26.327 1.00 53.16 187 SER A N 1
ATOM 1512 C CA . SER A 1 187 ? 14.764 -22.899 -25.471 1.00 53.16 187 SER A CA 1
ATOM 1513 C C . SER A 1 187 ? 13.921 -24.166 -25.634 1.00 53.16 187 SER A C 1
ATOM 1515 O O . SER A 1 187 ? 13.065 -24.250 -26.520 1.00 53.16 187 SER A O 1
ATOM 1517 N N . LYS A 1 188 ? 14.184 -25.184 -24.797 1.00 56.78 188 LYS A N 1
ATOM 1518 C CA . LYS A 1 188 ? 13.250 -26.282 -24.536 1.00 56.78 188 LYS A CA 1
ATOM 1519 C C . LYS A 1 188 ? 11.871 -25.639 -24.488 1.00 56.78 188 LYS A C 1
ATOM 1521 O O . LYS A 1 188 ? 11.731 -24.585 -23.871 1.00 56.78 188 LYS A O 1
ATOM 1526 N N . PHE A 1 189 ? 10.878 -26.219 -25.159 1.00 57.09 189 PHE A N 1
ATOM 1527 C CA . PHE A 1 189 ? 9.524 -25.652 -25.256 1.00 57.09 189 PHE A CA 1
ATOM 1528 C C . PHE A 1 189 ? 9.022 -25.064 -23.920 1.00 57.09 189 PHE A C 1
ATOM 1530 O O . PHE A 1 189 ? 8.420 -23.994 -23.902 1.00 57.09 189 PHE A O 1
ATOM 1537 N N . PHE A 1 190 ? 9.393 -25.712 -22.811 1.00 64.94 190 PHE A N 1
ATOM 1538 C CA . PHE A 1 190 ? 9.199 -25.262 -21.437 1.00 64.94 190 PHE A CA 1
ATOM 1539 C C . PHE A 1 190 ? 9.667 -23.822 -21.135 1.00 64.94 190 PHE A C 1
ATOM 1541 O O . PHE A 1 190 ? 8.888 -23.049 -20.595 1.00 64.94 190 PHE A O 1
ATOM 1548 N N . LEU A 1 191 ? 10.879 -23.411 -21.528 1.00 70.25 191 LEU A N 1
ATOM 1549 C CA . LEU A 1 191 ? 11.415 -22.067 -21.247 1.00 70.25 191 LEU A CA 1
ATOM 1550 C C . LEU A 1 191 ? 10.645 -20.949 -21.961 1.00 70.25 191 LEU A C 1
ATOM 1552 O O . LEU A 1 191 ? 10.639 -19.815 -21.501 1.00 70.25 191 LEU A O 1
ATOM 1556 N N . ARG A 1 192 ? 9.958 -21.255 -23.068 1.00 69.81 192 ARG A N 1
ATOM 1557 C CA . ARG A 1 192 ? 9.133 -20.266 -23.787 1.00 69.81 192 ARG A CA 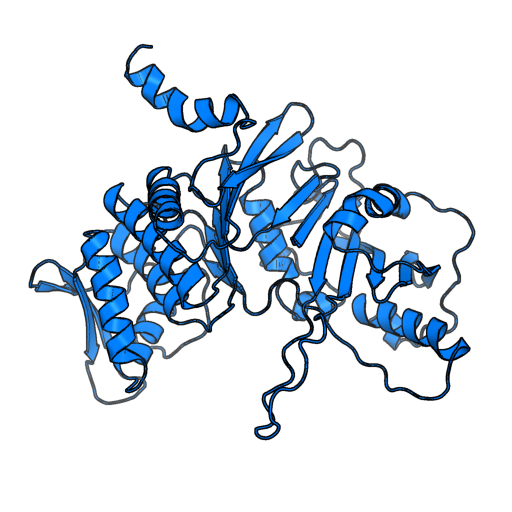1
ATOM 1558 C C . ARG A 1 192 ? 7.855 -19.907 -23.035 1.00 69.81 192 ARG A C 1
ATOM 1560 O O . ARG A 1 192 ? 7.293 -18.843 -23.268 1.00 69.81 192 ARG A O 1
ATOM 1567 N N . GLN A 1 193 ? 7.393 -20.815 -22.182 1.00 73.69 193 GLN A N 1
ATOM 1568 C CA . GLN A 1 193 ? 6.231 -20.638 -21.313 1.00 73.69 193 GLN A CA 1
ATOM 1569 C C . GLN A 1 193 ? 6.645 -20.521 -19.844 1.00 73.69 193 GLN A C 1
ATOM 1571 O O . GLN A 1 193 ? 5.791 -20.570 -18.964 1.00 73.69 193 GLN A O 1
ATOM 1576 N N . ALA A 1 194 ? 7.947 -20.390 -19.577 1.00 77.75 194 ALA A N 1
ATOM 1577 C CA . ALA A 1 194 ? 8.457 -20.244 -18.230 1.00 77.75 194 ALA A CA 1
ATOM 1578 C C . ALA A 1 194 ? 8.299 -18.793 -17.763 1.00 77.75 194 ALA A C 1
ATOM 1580 O O . ALA A 1 194 ? 8.469 -17.874 -18.577 1.00 77.75 194 ALA A O 1
ATOM 1581 N N . PRO A 1 195 ? 8.009 -18.578 -16.471 1.00 81.44 195 PRO A N 1
ATOM 1582 C CA . PRO A 1 195 ? 7.904 -17.240 -15.916 1.00 81.44 195 PRO A CA 1
ATOM 1583 C C . PRO A 1 195 ? 9.213 -16.468 -16.061 1.00 81.44 195 PRO A C 1
ATOM 1585 O O . PRO A 1 195 ? 10.286 -17.079 -16.034 1.00 81.44 195 PRO A O 1
ATOM 1588 N N . PRO A 1 196 ? 9.164 -15.129 -16.158 1.00 80.56 196 PRO A N 1
ATOM 1589 C CA . PRO A 1 196 ? 10.366 -14.318 -16.331 1.00 80.56 196 PRO A CA 1
ATOM 1590 C C . PRO A 1 196 ? 11.421 -14.581 -15.254 1.00 80.56 196 PRO A C 1
ATOM 1592 O O . PRO A 1 196 ? 12.603 -14.674 -15.569 1.00 80.56 196 PRO A O 1
ATOM 1595 N N . ILE A 1 197 ? 10.994 -14.804 -14.006 1.00 79.19 197 ILE A N 1
ATOM 1596 C CA . ILE A 1 197 ? 11.902 -15.135 -12.901 1.00 79.19 197 ILE A CA 1
ATOM 1597 C C . ILE A 1 197 ? 12.646 -16.458 -13.125 1.00 79.19 197 ILE A C 1
ATOM 1599 O O . ILE A 1 197 ? 13.828 -16.559 -12.824 1.00 79.19 197 ILE A O 1
ATOM 1603 N N . VAL A 1 198 ? 11.983 -17.456 -13.720 1.00 81.38 198 VAL A N 1
ATOM 1604 C CA . VAL A 1 198 ? 12.592 -18.757 -14.026 1.00 81.38 198 VAL A CA 1
AT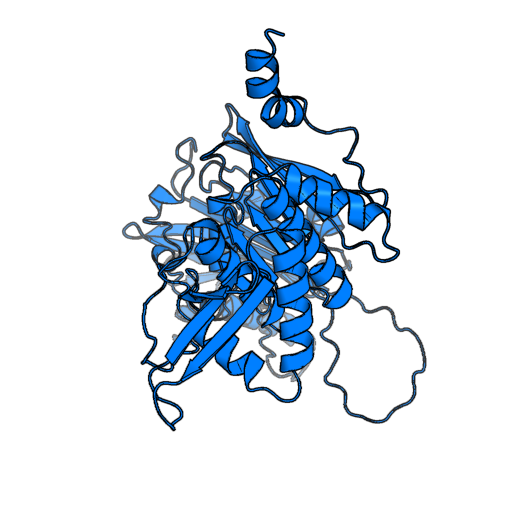OM 1605 C C . VAL A 1 198 ? 13.627 -18.617 -15.136 1.00 81.38 198 VAL A C 1
ATOM 1607 O O . VAL A 1 198 ? 14.672 -19.258 -15.081 1.00 81.38 198 VAL A O 1
ATOM 1610 N N . ILE A 1 199 ? 13.354 -17.768 -16.130 1.00 83.31 199 ILE A N 1
ATOM 1611 C CA . ILE A 1 199 ? 14.288 -17.491 -17.226 1.00 83.31 199 ILE A CA 1
ATOM 1612 C C . ILE A 1 199 ? 15.551 -16.811 -16.694 1.00 83.31 199 ILE A C 1
ATOM 1614 O O . ILE A 1 199 ? 16.644 -17.217 -17.076 1.00 83.31 199 ILE A O 1
ATOM 1618 N N . ILE A 1 200 ? 15.412 -15.826 -15.800 1.00 83.56 200 ILE A N 1
ATOM 1619 C CA . ILE A 1 200 ? 16.556 -15.160 -15.160 1.00 83.56 200 ILE A CA 1
ATOM 1620 C C . ILE A 1 200 ? 17.379 -16.177 -14.382 1.00 83.56 200 ILE A C 1
ATOM 1622 O O . ILE A 1 200 ? 18.551 -16.333 -14.688 1.00 83.56 200 ILE A O 1
ATOM 1626 N N . SER A 1 201 ? 16.767 -16.926 -13.460 1.00 81.19 201 SER A N 1
ATOM 1627 C CA . SER A 1 201 ? 17.502 -17.907 -12.653 1.00 81.19 201 SER A CA 1
ATOM 1628 C C . SER A 1 201 ? 18.180 -18.980 -13.505 1.00 81.19 201 SER A C 1
ATOM 1630 O O . SER A 1 201 ? 19.271 -19.422 -13.176 1.00 81.19 201 SER A O 1
ATOM 1632 N N . TYR A 1 202 ? 17.570 -19.379 -14.625 1.00 82.50 202 TYR A N 1
ATOM 1633 C CA . TYR A 1 202 ? 18.197 -20.298 -15.574 1.00 82.50 202 TYR A CA 1
ATOM 1634 C C . TYR A 1 202 ? 19.407 -19.679 -16.290 1.00 82.50 202 TYR A C 1
ATOM 1636 O O . TYR A 1 202 ? 20.411 -20.354 -16.495 1.00 82.50 202 TYR A O 1
ATOM 1644 N N . ILE A 1 203 ? 19.326 -18.404 -16.681 1.00 84.81 203 ILE A N 1
ATOM 1645 C CA . ILE A 1 203 ? 20.461 -17.682 -17.270 1.00 84.81 203 ILE A CA 1
ATOM 1646 C C . ILE A 1 203 ? 21.573 -17.517 -16.233 1.00 84.81 203 ILE A C 1
ATOM 1648 O O . ILE A 1 203 ? 22.728 -17.760 -16.561 1.00 84.81 203 ILE A O 1
ATOM 1652 N N . GLU A 1 204 ? 21.232 -17.136 -15.002 1.00 81.06 204 GLU A N 1
ATOM 1653 C CA . GLU A 1 204 ? 22.187 -17.006 -13.900 1.00 81.06 204 GLU A CA 1
ATOM 1654 C C . GLU A 1 204 ? 22.930 -18.327 -13.661 1.00 81.06 204 GLU A C 1
ATOM 1656 O O . GLU A 1 204 ? 24.155 -18.336 -13.648 1.00 81.06 204 GLU A O 1
ATOM 1661 N N . ASP A 1 205 ? 22.205 -19.446 -13.618 1.00 78.38 205 ASP A N 1
ATOM 1662 C CA . ASP A 1 205 ? 22.772 -20.791 -13.468 1.00 78.38 205 ASP A CA 1
ATOM 1663 C C . ASP A 1 205 ? 23.715 -21.174 -14.622 1.00 78.38 205 ASP A C 1
ATOM 1665 O O . ASP A 1 205 ? 24.815 -21.666 -14.386 1.00 78.38 205 ASP A O 1
ATOM 1669 N N . ILE A 1 206 ? 23.354 -20.884 -15.882 1.00 80.62 206 ILE A N 1
ATOM 1670 C CA . ILE A 1 206 ? 24.264 -21.101 -17.024 1.00 80.62 206 ILE A CA 1
ATOM 1671 C C . ILE A 1 206 ? 25.560 -20.303 -16.837 1.00 80.62 206 ILE A C 1
ATOM 1673 O O . ILE A 1 206 ? 26.646 -20.834 -17.065 1.00 80.62 206 ILE A O 1
ATOM 1677 N N . LEU A 1 207 ? 25.448 -19.039 -16.427 1.00 80.75 207 LEU A N 1
ATOM 1678 C CA . LEU A 1 207 ? 26.584 -18.131 -16.263 1.00 80.75 207 LEU A CA 1
ATOM 1679 C C . LEU A 1 207 ? 27.457 -18.469 -15.045 1.00 80.75 207 LEU A C 1
ATOM 1681 O O . LEU A 1 207 ? 28.654 -18.173 -15.057 1.00 80.75 207 LEU A O 1
ATOM 1685 N N . ASP A 1 208 ? 26.878 -19.100 -14.024 1.00 73.69 208 ASP A N 1
ATOM 1686 C CA . ASP A 1 208 ? 27.581 -19.584 -12.836 1.00 73.69 208 ASP A CA 1
ATOM 1687 C C . ASP A 1 208 ? 28.166 -20.993 -13.034 1.00 73.69 208 ASP A C 1
ATOM 1689 O O . ASP A 1 208 ? 29.221 -21.297 -12.477 1.00 73.69 208 ASP A O 1
ATOM 1693 N N . SER A 1 209 ? 27.571 -21.841 -13.879 1.00 63.19 209 SER A N 1
ATOM 1694 C CA . SER A 1 209 ? 28.074 -23.191 -14.191 1.00 63.19 209 SER A CA 1
ATOM 1695 C C . SER A 1 209 ? 29.419 -23.204 -14.939 1.00 63.19 209 SER A C 1
ATOM 1697 O O . SER A 1 209 ? 30.135 -24.203 -14.907 1.00 63.19 209 SER A O 1
ATOM 1699 N N . GLU A 1 210 ? 29.839 -22.074 -15.521 1.00 54.19 210 GLU A N 1
ATOM 1700 C CA . GLU A 1 210 ? 31.228 -21.869 -15.969 1.00 54.19 210 GLU A CA 1
ATOM 1701 C C . GLU A 1 210 ? 32.224 -21.723 -14.793 1.00 54.19 210 GLU A C 1
ATOM 1703 O O . GLU A 1 210 ? 33.433 -21.657 -15.019 1.00 54.19 210 GLU A O 1
ATOM 1708 N N . SER A 1 211 ? 31.750 -21.686 -13.538 1.00 49.09 211 SER A N 1
ATOM 1709 C CA . SER A 1 211 ? 32.562 -21.426 -12.341 1.00 49.09 211 SER A CA 1
ATOM 1710 C C . SER A 1 211 ? 32.522 -22.478 -11.218 1.00 49.09 211 SER A C 1
ATOM 1712 O O . SER A 1 211 ? 33.433 -22.449 -10.391 1.00 49.09 211 SER A O 1
ATOM 1714 N N . SER A 1 212 ? 31.604 -23.457 -11.198 1.00 39.09 212 SER A N 1
ATOM 1715 C CA . SER A 1 212 ? 31.724 -24.655 -10.333 1.00 39.09 212 SER A CA 1
ATOM 1716 C C . SER A 1 212 ? 30.640 -25.716 -10.574 1.00 39.09 212 SER A C 1
ATOM 1718 O O . SER A 1 212 ? 29.488 -25.394 -10.847 1.00 39.09 212 SER A O 1
ATOM 1720 N N . ASP A 1 213 ? 31.036 -26.981 -10.414 1.00 41.97 213 ASP A N 1
ATOM 1721 C CA . ASP A 1 213 ? 30.245 -28.208 -10.562 1.00 41.97 213 ASP A CA 1
ATOM 1722 C C . ASP A 1 213 ? 29.148 -28.353 -9.482 1.00 41.97 213 ASP A C 1
ATOM 1724 O O . ASP A 1 213 ? 29.438 -28.294 -8.289 1.00 41.97 213 ASP A O 1
ATOM 1728 N N . ASN A 1 214 ? 27.919 -28.650 -9.920 1.00 45.25 214 ASN A N 1
ATOM 1729 C CA . ASN A 1 214 ? 26.769 -29.127 -9.135 1.00 45.25 214 ASN A CA 1
ATOM 1730 C C . ASN A 1 214 ? 26.344 -28.303 -7.906 1.00 45.25 214 ASN A C 1
ATOM 1732 O O . ASN A 1 214 ? 26.628 -28.691 -6.775 1.00 45.25 214 ASN A O 1
ATOM 1736 N N . ASP A 1 215 ? 25.460 -27.323 -8.109 1.00 39.72 215 ASP A N 1
ATOM 1737 C CA . ASP A 1 215 ? 24.487 -26.960 -7.077 1.00 39.72 215 ASP A CA 1
ATOM 1738 C C . ASP A 1 215 ? 23.077 -26.794 -7.656 1.00 39.72 215 ASP A C 1
ATOM 1740 O O . ASP A 1 215 ? 22.861 -26.428 -8.806 1.00 39.72 215 ASP A O 1
ATOM 1744 N N . ARG A 1 216 ? 22.084 -27.201 -6.865 1.00 41.81 216 ARG A N 1
ATOM 1745 C CA . ARG A 1 216 ? 20.668 -27.241 -7.249 1.00 41.81 216 ARG A CA 1
ATOM 1746 C C . ARG A 1 216 ? 20.158 -25.828 -7.543 1.00 41.81 216 ARG A C 1
ATOM 1748 O O . ARG A 1 216 ? 20.309 -24.957 -6.695 1.00 41.81 216 ARG A O 1
ATOM 1755 N N . VAL A 1 217 ? 19.436 -25.648 -8.654 1.00 41.97 217 VAL A N 1
ATOM 1756 C CA . VAL A 1 217 ? 18.721 -24.397 -8.974 1.00 41.97 217 VAL A CA 1
ATOM 1757 C C . VAL A 1 217 ? 17.754 -24.041 -7.838 1.00 41.97 217 VAL A C 1
ATOM 1759 O O . VAL A 1 217 ? 16.684 -24.642 -7.695 1.00 41.97 217 VAL A O 1
ATOM 1762 N N . GLN A 1 218 ? 18.138 -23.079 -6.999 1.00 42.81 218 GLN A N 1
ATOM 1763 C CA . GLN A 1 218 ? 17.307 -22.574 -5.913 1.00 42.81 218 GLN A CA 1
ATOM 1764 C C . GLN A 1 218 ? 16.505 -21.373 -6.423 1.00 42.81 218 GLN A C 1
ATOM 1766 O O . GLN A 1 218 ? 17.000 -20.253 -6.506 1.00 42.81 218 GLN A O 1
ATOM 1771 N N . PHE A 1 219 ? 15.239 -21.611 -6.767 1.00 48.50 219 PHE A N 1
ATOM 1772 C CA . PHE A 1 219 ? 14.304 -20.549 -7.131 1.00 48.50 219 PHE A CA 1
ATOM 1773 C C . PHE A 1 219 ? 13.836 -19.815 -5.874 1.00 48.50 219 PHE A C 1
ATOM 1775 O O . PHE A 1 219 ? 12.937 -20.272 -5.169 1.00 48.50 219 PHE A O 1
ATOM 1782 N N . GLU A 1 220 ? 14.424 -18.659 -5.594 1.00 51.47 220 GLU A N 1
ATOM 1783 C CA . GLU A 1 220 ? 13.875 -17.734 -4.607 1.00 51.47 220 GLU A CA 1
ATOM 1784 C C . GLU A 1 220 ? 13.085 -16.642 -5.317 1.00 51.47 220 GLU A C 1
ATOM 1786 O O . GLU A 1 220 ? 13.660 -15.724 -5.903 1.00 51.47 220 GLU A O 1
ATOM 1791 N N . VAL A 1 221 ? 11.754 -16.745 -5.245 1.00 53.97 221 VAL A N 1
ATOM 1792 C CA . VAL A 1 221 ? 10.857 -15.629 -5.553 1.00 53.97 221 VAL A CA 1
ATOM 1793 C C . VAL A 1 221 ? 10.964 -14.651 -4.390 1.00 53.97 221 VAL A C 1
ATOM 1795 O O . VAL A 1 221 ? 10.299 -14.806 -3.365 1.00 53.97 221 VAL A O 1
ATOM 1798 N N . SER A 1 222 ? 11.848 -13.668 -4.520 1.00 54.75 222 SER A N 1
ATOM 1799 C CA . SER A 1 222 ? 12.007 -12.615 -3.524 1.00 54.75 222 SER A CA 1
ATOM 1800 C C . SER A 1 222 ? 10.767 -11.718 -3.540 1.00 54.75 222 SER A C 1
ATOM 1802 O O . SER A 1 222 ? 10.664 -10.777 -4.320 1.00 54.75 222 SER A O 1
ATOM 1804 N N . SER A 1 223 ? 9.780 -12.047 -2.706 1.00 57.97 223 SER A N 1
ATOM 1805 C CA . SER A 1 223 ? 8.542 -11.277 -2.592 1.00 57.97 223 SER A CA 1
ATOM 1806 C C . SER A 1 223 ? 8.822 -9.941 -1.897 1.00 57.97 223 SER A C 1
ATOM 1808 O O . SER A 1 223 ? 9.102 -9.895 -0.701 1.00 57.97 223 SER A O 1
ATOM 1810 N N . PHE A 1 224 ? 8.723 -8.838 -2.639 1.00 63.78 224 PHE A N 1
ATOM 1811 C CA . PHE A 1 224 ? 8.915 -7.470 -2.133 1.00 63.78 224 PHE A CA 1
ATOM 1812 C C . PHE A 1 224 ? 7.999 -7.153 -0.935 1.00 63.78 224 PHE A C 1
ATOM 1814 O O . PHE A 1 224 ? 8.420 -6.538 0.044 1.00 63.78 224 PHE A O 1
ATOM 1821 N N . PHE A 1 225 ? 6.757 -7.646 -0.982 1.00 64.44 225 PHE A N 1
ATOM 1822 C CA . PHE A 1 225 ? 5.749 -7.499 0.066 1.00 64.44 225 PHE A CA 1
ATOM 1823 C C . PHE A 1 225 ? 5.260 -8.879 0.513 1.00 64.44 225 PHE A C 1
ATOM 1825 O O . PHE A 1 225 ? 4.272 -9.403 0.002 1.00 64.44 225 PHE A O 1
ATOM 1832 N N . HIS A 1 226 ? 5.957 -9.508 1.459 1.00 66.06 226 HIS A N 1
ATOM 1833 C CA . HIS A 1 226 ? 5.430 -10.723 2.081 1.00 66.06 226 HIS A CA 1
ATOM 1834 C C . HIS A 1 226 ? 4.156 -10.377 2.873 1.00 66.06 226 HIS A C 1
ATOM 1836 O O . HIS A 1 226 ? 4.187 -9.481 3.714 1.00 66.06 226 HIS A O 1
ATOM 1842 N N . ASP A 1 227 ? 3.056 -11.089 2.605 1.00 79.25 227 ASP A N 1
ATOM 1843 C CA . ASP A 1 227 ? 1.790 -10.980 3.350 1.00 79.25 227 ASP A CA 1
ATOM 1844 C C . ASP A 1 227 ? 1.216 -9.546 3.420 1.00 79.25 227 ASP A C 1
ATOM 1846 O O . ASP A 1 227 ? 1.086 -8.952 4.494 1.00 79.25 227 ASP A O 1
ATOM 1850 N N . ILE A 1 228 ? 0.867 -8.975 2.258 1.00 89.00 228 ILE A N 1
ATOM 1851 C CA . ILE A 1 228 ? 0.180 -7.677 2.181 1.00 89.00 228 ILE A CA 1
ATOM 1852 C C . ILE A 1 228 ? -1.345 -7.812 2.284 1.00 89.00 228 ILE A C 1
ATOM 1854 O O . ILE A 1 228 ? -1.957 -8.679 1.652 1.00 89.00 228 ILE A O 1
ATOM 1858 N N . ALA A 1 229 ? -1.978 -6.946 3.072 1.00 93.12 229 ALA A N 1
ATOM 1859 C CA . ALA A 1 229 ? -3.423 -6.757 3.109 1.00 93.12 229 ALA A CA 1
ATOM 1860 C C . ALA A 1 229 ? -3.786 -5.547 2.261 1.00 93.12 229 ALA A C 1
ATOM 1862 O O . ALA A 1 229 ? -3.342 -4.443 2.563 1.00 93.12 229 ALA A O 1
ATOM 1863 N N . TRP A 1 230 ? -4.589 -5.735 1.217 1.00 93.75 230 TRP A N 1
ATOM 1864 C CA . TRP A 1 230 ? -5.093 -4.615 0.427 1.00 93.75 230 TRP A CA 1
ATOM 1865 C C . TRP A 1 230 ? -6.534 -4.315 0.820 1.00 93.75 230 TRP A C 1
ATOM 1867 O O . TRP A 1 230 ? -7.428 -5.097 0.509 1.00 93.75 230 TRP A O 1
ATOM 1877 N N . LEU A 1 231 ? -6.747 -3.199 1.509 1.00 95.00 231 LEU A N 1
ATOM 1878 C CA . LEU A 1 231 ? -8.059 -2.737 1.940 1.00 95.00 231 LEU A CA 1
ATOM 1879 C C . LEU A 1 231 ? -8.558 -1.665 0.959 1.00 95.00 231 LEU A C 1
ATOM 1881 O O . LEU A 1 231 ? -7.846 -0.700 0.660 1.00 95.00 231 LEU A O 1
ATOM 1885 N N . ALA A 1 232 ? -9.773 -1.863 0.442 1.00 93.44 232 ALA A N 1
ATOM 1886 C CA . ALA A 1 232 ? -10.420 -1.020 -0.571 1.00 93.44 232 ALA A CA 1
ATOM 1887 C C . ALA A 1 232 ? -10.655 0.429 -0.062 1.00 93.44 232 ALA A C 1
ATOM 1889 O O . ALA A 1 232 ? -10.288 0.743 1.063 1.00 93.44 232 ALA A O 1
ATOM 1890 N N . PRO A 1 233 ? -11.259 1.363 -0.812 1.00 92.00 233 PRO A N 1
ATOM 1891 C CA . PRO A 1 233 ? -11.723 2.638 -0.237 1.00 92.00 233 PRO A CA 1
ATOM 1892 C C . PRO A 1 233 ? -13.088 2.510 0.458 1.00 92.00 233 PRO A C 1
ATOM 1894 O O . PRO A 1 233 ? -13.318 3.112 1.498 1.00 92.00 233 PRO A O 1
ATOM 1897 N N . ILE A 1 234 ? -13.971 1.649 -0.056 1.00 92.44 234 ILE A N 1
ATOM 1898 C CA . ILE A 1 234 ? -15.313 1.407 0.492 1.00 92.44 234 ILE A CA 1
ATOM 1899 C C . ILE A 1 234 ? -15.359 -0.010 1.059 1.00 92.44 234 ILE A C 1
ATOM 1901 O O . ILE A 1 234 ? -14.907 -0.955 0.419 1.00 92.44 234 ILE A O 1
ATOM 1905 N N . ARG A 1 235 ? -15.869 -0.167 2.279 1.00 93.69 235 ARG A N 1
ATOM 1906 C CA . ARG A 1 235 ? -16.079 -1.464 2.933 1.00 93.69 235 ARG A CA 1
ATOM 1907 C C . ARG A 1 235 ? -17.480 -2.006 2.709 1.00 93.69 235 ARG A C 1
ATOM 1909 O O . ARG A 1 235 ? -18.434 -1.250 2.506 1.00 93.69 235 ARG A O 1
ATOM 1916 N N . SER A 1 236 ? -17.588 -3.326 2.812 1.00 90.94 236 SER A N 1
ATOM 1917 C CA . SER A 1 236 ? -18.828 -4.086 2.693 1.00 90.94 236 SER A CA 1
ATOM 1918 C C . SER A 1 236 ? -19.907 -3.565 3.639 1.00 90.94 236 SER A C 1
ATOM 1920 O O . SER A 1 236 ? -19.632 -3.243 4.798 1.00 90.94 236 SER A O 1
ATOM 1922 N N . LYS A 1 237 ? -21.159 -3.533 3.172 1.00 90.25 237 LYS A N 1
ATOM 1923 C CA . LYS A 1 237 ? -22.287 -3.171 4.034 1.00 90.25 237 LYS A CA 1
ATOM 1924 C C . LYS A 1 237 ? -22.525 -4.263 5.088 1.00 90.25 237 LYS A C 1
ATOM 1926 O O . LYS A 1 237 ? -22.566 -5.441 4.730 1.00 90.25 237 LYS A O 1
ATOM 1931 N N . PRO A 1 238 ? -22.747 -3.889 6.358 1.00 91.00 238 PRO A N 1
ATOM 1932 C CA . PRO A 1 238 ? -23.057 -4.848 7.407 1.00 91.00 238 PRO A CA 1
ATOM 1933 C C . PRO A 1 238 ? -24.375 -5.581 7.130 1.00 91.00 238 PRO A C 1
ATOM 1935 O O . PRO A 1 238 ? -25.347 -4.992 6.652 1.00 91.00 238 PRO A O 1
ATOM 1938 N N . ARG A 1 239 ? -24.418 -6.869 7.474 1.00 91.00 239 ARG A N 1
ATOM 1939 C CA . ARG A 1 239 ? -25.618 -7.715 7.405 1.00 91.00 239 ARG A CA 1
ATOM 1940 C C . ARG A 1 239 ? -26.225 -7.871 8.799 1.00 91.00 239 ARG A C 1
ATOM 1942 O O . ARG A 1 239 ? -25.521 -7.757 9.800 1.00 91.00 239 ARG A O 1
ATOM 1949 N N . LYS A 1 240 ? -27.532 -8.146 8.860 1.00 89.88 240 LYS A N 1
ATOM 1950 C CA . LYS A 1 240 ? -28.220 -8.459 10.128 1.00 89.88 240 LYS A CA 1
ATOM 1951 C C . LYS A 1 240 ? -27.736 -9.780 10.726 1.00 89.88 240 LYS A C 1
ATOM 1953 O O . LYS A 1 240 ? -27.556 -9.888 11.929 1.00 89.88 240 LYS A O 1
ATOM 1958 N N . THR A 1 241 ? -27.527 -10.777 9.872 1.00 91.31 241 THR A N 1
ATOM 1959 C CA . THR A 1 241 ? -27.068 -12.114 10.253 1.00 91.31 241 THR A CA 1
ATOM 1960 C C . THR A 1 241 ? -25.986 -12.598 9.296 1.00 91.31 241 THR A C 1
ATOM 1962 O O . THR A 1 241 ? -25.994 -12.238 8.117 1.00 91.31 241 THR A O 1
ATOM 1965 N N . TYR A 1 242 ? -25.086 -13.430 9.811 1.00 89.75 242 TYR A N 1
ATOM 1966 C CA . TYR A 1 242 ? -23.958 -14.026 9.101 1.00 89.75 242 TYR A CA 1
ATOM 1967 C C . TYR A 1 242 ? -24.031 -15.547 9.250 1.00 89.75 242 TYR A C 1
ATOM 1969 O O . TYR A 1 242 ? -24.084 -16.044 10.374 1.00 89.75 242 TYR A O 1
ATOM 1977 N N . ASP A 1 243 ? -24.083 -16.267 8.135 1.00 81.88 243 ASP A N 1
ATOM 1978 C CA . ASP A 1 243 ? -24.452 -17.685 8.025 1.00 81.88 243 ASP A CA 1
ATOM 1979 C C . ASP A 1 243 ? -23.439 -18.537 7.232 1.00 81.88 243 ASP A C 1
ATOM 1981 O O . ASP A 1 243 ? -23.316 -19.737 7.479 1.00 81.88 243 ASP A O 1
ATOM 1985 N N . GLU A 1 244 ? -22.655 -17.931 6.341 1.00 66.62 244 GLU A N 1
ATOM 1986 C CA . GLU A 1 244 ? -21.616 -18.612 5.558 1.00 66.62 244 GLU A CA 1
ATOM 1987 C C . GLU A 1 244 ? -20.233 -18.494 6.203 1.00 66.62 244 GLU A C 1
ATOM 1989 O O . GLU A 1 244 ? -19.638 -17.423 6.241 1.00 66.62 244 GLU A O 1
ATOM 1994 N N . PHE A 1 245 ? -19.649 -19.602 6.659 1.00 65.31 245 PHE A N 1
ATOM 1995 C CA . PHE A 1 245 ? -18.303 -19.578 7.236 1.00 65.31 245 PHE A CA 1
ATOM 1996 C C . PHE A 1 245 ? -17.226 -19.434 6.141 1.00 65.31 245 PHE A C 1
ATOM 1998 O O . PHE A 1 245 ? -16.601 -20.417 5.749 1.00 65.31 245 PHE A O 1
ATOM 2005 N N . SER A 1 246 ? -16.993 -18.212 5.654 1.00 64.12 246 SER A N 1
ATOM 2006 C CA . SER A 1 246 ? -15.841 -17.878 4.810 1.00 64.12 246 SER A CA 1
ATOM 2007 C C . SER A 1 246 ? -14.877 -16.959 5.559 1.00 64.12 246 SER A C 1
ATOM 2009 O O . SER A 1 246 ? -15.236 -15.876 6.017 1.00 64.12 246 SER A O 1
ATOM 2011 N N . LEU A 1 247 ? -13.634 -17.421 5.702 1.00 70.69 247 LEU A N 1
ATOM 2012 C CA . LEU A 1 247 ? -12.506 -16.639 6.223 1.00 70.69 247 LEU A CA 1
ATOM 2013 C C . LEU A 1 247 ? -11.602 -16.135 5.091 1.00 70.69 247 LEU A C 1
ATOM 2015 O O . LEU A 1 247 ? -10.486 -15.686 5.360 1.00 70.69 247 LEU A O 1
ATOM 2019 N N . GLU A 1 248 ? -12.042 -16.258 3.838 1.00 85.56 248 GLU A N 1
ATOM 2020 C CA . GLU A 1 248 ? -11.280 -15.738 2.711 1.00 85.56 248 GLU A CA 1
ATOM 2021 C C . GLU A 1 248 ? -11.197 -14.220 2.807 1.00 85.56 248 GLU A C 1
ATOM 2023 O O . GLU A 1 248 ? -12.190 -13.532 3.033 1.00 85.56 248 GLU A O 1
ATOM 2028 N N . PHE A 1 249 ? -9.982 -13.701 2.668 1.00 89.94 249 PHE A N 1
ATOM 2029 C CA . PHE A 1 249 ? -9.740 -12.272 2.731 1.00 89.94 249 PHE A CA 1
ATOM 2030 C C . PHE A 1 249 ? -10.461 -11.559 1.580 1.00 89.94 249 PHE A C 1
ATOM 2032 O O . PHE A 1 249 ? -10.191 -11.830 0.410 1.00 89.94 249 PHE A O 1
ATOM 2039 N N . SER A 1 250 ? -11.321 -10.604 1.928 1.00 92.38 250 SER A N 1
ATOM 2040 C CA . SER A 1 250 ? -11.942 -9.660 1.000 1.00 92.38 250 SER A CA 1
ATOM 2041 C C . SER A 1 250 ? -11.363 -8.260 1.237 1.00 92.38 250 SER A C 1
ATOM 2043 O O . SER A 1 250 ? -11.317 -7.815 2.390 1.00 92.38 250 SER A O 1
ATOM 2045 N N . PRO A 1 251 ? -10.939 -7.529 0.191 1.00 92.12 251 PRO A N 1
ATOM 2046 C CA . PRO A 1 251 ? -10.534 -6.132 0.319 1.00 92.12 251 PRO A CA 1
ATOM 2047 C C . PRO A 1 251 ? -11.547 -5.188 0.958 1.00 92.12 251 PRO A C 1
ATOM 2049 O O . PRO A 1 251 ? -11.177 -4.218 1.623 1.00 92.12 251 PRO A O 1
ATOM 2052 N N . GLU A 1 252 ? -12.826 -5.450 0.721 1.00 94.25 252 GLU A N 1
ATOM 2053 C CA . GLU A 1 252 ? -13.951 -4.703 1.264 1.00 94.25 252 GLU A CA 1
ATOM 2054 C C . GLU A 1 252 ? -14.254 -5.125 2.710 1.00 94.25 252 GLU A C 1
ATOM 2056 O O . GLU A 1 252 ? -14.960 -4.408 3.420 1.00 94.25 252 GLU A O 1
ATOM 2061 N N . GLY A 1 253 ? -13.683 -6.240 3.175 1.00 93.50 253 GLY A N 1
ATOM 2062 C CA . GLY A 1 253 ? -13.778 -6.699 4.555 1.00 93.50 253 GLY A CA 1
ATOM 2063 C C . GLY A 1 253 ? -14.991 -7.572 4.866 1.00 93.50 253 GLY A C 1
ATOM 2064 O O . GLY A 1 253 ? -15.364 -7.652 6.037 1.00 93.50 253 GLY A O 1
ATOM 2065 N N . ASP A 1 254 ? -15.589 -8.245 3.877 1.00 92.38 254 ASP A N 1
ATOM 2066 C CA . ASP A 1 254 ? -16.756 -9.128 4.080 1.00 92.38 254 ASP A CA 1
ATOM 2067 C C . ASP A 1 254 ? -16.519 -10.214 5.147 1.00 92.38 254 ASP A C 1
ATOM 2069 O O . ASP A 1 254 ? -17.443 -10.638 5.844 1.00 92.38 254 ASP A O 1
ATOM 2073 N N . HIS A 1 255 ? -15.266 -10.645 5.311 1.00 93.25 255 HIS A N 1
ATOM 2074 C CA . HIS A 1 255 ? -14.842 -11.663 6.274 1.00 93.25 255 HIS A CA 1
ATOM 2075 C C . HIS A 1 255 ? -14.688 -11.136 7.713 1.00 93.25 255 HIS A C 1
ATOM 2077 O O . HIS A 1 255 ? -14.519 -11.924 8.648 1.00 93.25 255 HIS A O 1
ATOM 2083 N N . THR A 1 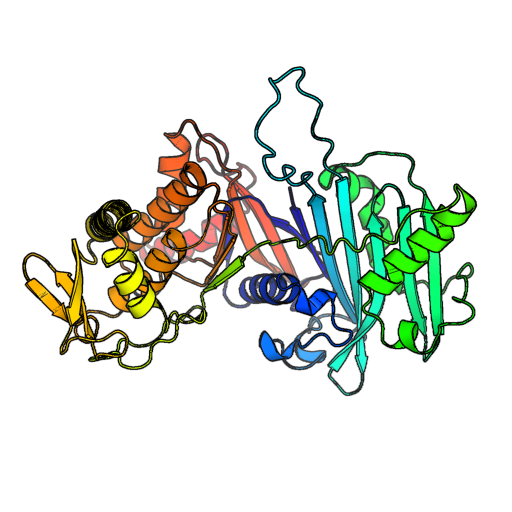256 ? -14.765 -9.817 7.923 1.00 95.00 256 THR A N 1
ATOM 2084 C CA . THR A 1 256 ? -14.526 -9.154 9.220 1.00 95.00 256 THR A CA 1
ATOM 2085 C C . THR A 1 256 ? -15.356 -9.742 10.369 1.00 95.00 256 THR A C 1
ATOM 2087 O O . THR A 1 256 ? -14.771 -10.054 11.408 1.00 95.00 256 THR A O 1
ATOM 2090 N N . PRO A 1 257 ? -16.681 -9.963 10.241 1.00 94.38 257 PRO A N 1
ATOM 2091 C CA . PRO A 1 257 ? -17.490 -10.507 11.337 1.00 94.38 257 PRO A CA 1
ATOM 2092 C C . PRO A 1 257 ? -17.043 -11.909 11.771 1.00 94.38 257 PRO A C 1
ATOM 2094 O O . PRO A 1 257 ? -17.044 -12.226 12.962 1.00 94.38 257 PRO A O 1
ATOM 2097 N N . TYR A 1 258 ? -16.586 -12.730 10.823 1.00 92.38 258 TYR A N 1
ATOM 2098 C CA . TYR A 1 258 ? -16.055 -14.066 11.099 1.00 92.38 258 TYR A CA 1
ATOM 2099 C C . TYR A 1 258 ? -14.681 -14.005 11.768 1.00 92.38 258 TYR A C 1
ATOM 2101 O O . TYR A 1 258 ? -14.409 -14.796 12.674 1.00 92.38 258 TYR A O 1
ATOM 2109 N N . LEU A 1 259 ? -13.829 -13.048 11.382 1.00 93.69 259 LEU A N 1
ATOM 2110 C CA . LEU A 1 259 ? -12.570 -12.793 12.084 1.00 93.69 259 LEU A CA 1
ATOM 2111 C C . LEU A 1 259 ? -12.809 -12.361 13.531 1.00 93.69 259 LEU A C 1
ATOM 2113 O O . LEU A 1 259 ? -12.169 -12.910 14.425 1.00 93.69 259 LEU A O 1
ATOM 2117 N N . ILE A 1 260 ? -13.754 -11.447 13.774 1.00 95.12 260 ILE A N 1
ATOM 2118 C CA . ILE A 1 260 ? -14.134 -11.020 15.129 1.00 95.12 260 ILE A CA 1
ATOM 2119 C C . ILE A 1 260 ? -14.562 -12.233 15.956 1.00 95.12 260 ILE A C 1
ATOM 2121 O O . ILE A 1 260 ? -13.993 -12.476 17.019 1.00 95.12 260 ILE A O 1
ATOM 2125 N N . LYS A 1 261 ? -15.502 -13.038 15.442 1.00 93.12 261 LYS A N 1
ATOM 2126 C CA . LYS A 1 261 ? -15.960 -14.269 16.103 1.00 93.12 261 LYS A CA 1
ATOM 2127 C C . LYS A 1 261 ? -14.794 -15.203 16.428 1.00 93.12 261 LYS A C 1
ATOM 2129 O O . LYS A 1 261 ? -14.612 -15.587 17.579 1.00 93.12 261 LYS A O 1
ATOM 2134 N N . LYS A 1 262 ? -13.933 -15.484 15.445 1.00 92.06 262 LYS A N 1
ATOM 2135 C CA . LYS A 1 262 ? -12.743 -16.332 15.616 1.00 92.06 262 LYS A CA 1
ATOM 2136 C C . LYS A 1 262 ? -11.785 -15.800 16.687 1.00 92.06 262 LYS A C 1
ATOM 2138 O O . LYS A 1 262 ? -11.205 -16.592 17.428 1.00 92.06 262 LYS A O 1
ATOM 2143 N N . LYS A 1 263 ? -11.575 -14.482 16.758 1.00 94.81 263 LYS A N 1
ATOM 2144 C CA . LYS A 1 263 ? -10.689 -13.862 17.754 1.00 94.81 263 LYS A CA 1
ATOM 2145 C C . LYS A 1 263 ? -11.295 -13.881 19.152 1.00 94.81 263 LYS A C 1
ATOM 2147 O O . LYS A 1 263 ? -10.567 -14.187 20.092 1.00 94.81 263 LYS A O 1
ATOM 2152 N N . LEU A 1 264 ? -12.600 -13.646 19.285 1.00 94.12 264 LEU A N 1
ATOM 2153 C CA . LEU A 1 264 ? -13.309 -13.742 20.564 1.00 94.12 264 LEU A CA 1
ATOM 2154 C C . LEU A 1 264 ? -13.348 -15.179 21.108 1.00 94.12 264 LEU A C 1
ATOM 2156 O O . LEU A 1 264 ? -13.162 -15.370 22.309 1.00 94.12 264 LEU A O 1
ATOM 2160 N N . ASP A 1 265 ? -13.497 -16.178 20.232 1.00 91.50 265 ASP A N 1
ATOM 2161 C CA . ASP A 1 265 ? -13.502 -17.604 20.596 1.00 91.50 265 ASP A CA 1
ATOM 2162 C C . ASP A 1 265 ? -12.090 -18.156 20.910 1.00 91.50 265 ASP A C 1
ATOM 2164 O O . ASP A 1 265 ? -11.936 -19.229 21.503 1.00 91.50 265 ASP A O 1
ATOM 2168 N N . SER A 1 266 ? -11.027 -17.440 20.524 1.00 92.69 266 SER A N 1
ATOM 2169 C CA . SER A 1 266 ? -9.638 -17.859 20.741 1.00 92.69 266 SER A CA 1
ATOM 2170 C C . SER A 1 266 ? -9.178 -17.595 22.175 1.00 92.69 266 SER A C 1
ATOM 2172 O O . SER A 1 266 ? -9.013 -16.449 22.587 1.00 92.69 266 SER A O 1
ATOM 2174 N N . LYS A 1 267 ? -8.830 -18.654 22.918 1.00 90.25 267 LYS A N 1
ATOM 2175 C CA . LYS A 1 267 ? -8.282 -18.538 24.287 1.00 90.25 267 LYS A CA 1
ATOM 2176 C C . LYS A 1 267 ? -7.017 -17.678 24.380 1.00 90.25 267 LYS A C 1
ATOM 2178 O O . LYS A 1 267 ? -6.766 -17.086 25.422 1.00 90.25 267 LYS A O 1
ATOM 2183 N N . GLN A 1 268 ? -6.204 -17.651 23.324 1.00 90.06 268 GLN A N 1
ATOM 2184 C CA . GLN A 1 268 ? -4.928 -16.933 23.310 1.00 90.06 268 GLN A CA 1
ATOM 2185 C C . GLN A 1 268 ? -5.084 -15.469 22.883 1.00 90.06 268 GLN A C 1
ATOM 2187 O O . GLN A 1 268 ? -4.378 -14.602 23.402 1.00 90.06 268 GLN A O 1
ATOM 2192 N N . ASP A 1 269 ? -5.986 -15.202 21.936 1.00 91.50 269 ASP A N 1
ATOM 2193 C CA . ASP A 1 269 ? -6.096 -13.886 21.302 1.00 91.50 269 ASP A CA 1
ATOM 2194 C C . ASP A 1 269 ? -7.211 -13.026 21.903 1.00 91.50 269 ASP A C 1
ATOM 2196 O O . ASP A 1 269 ? -7.094 -11.804 21.857 1.00 91.50 269 ASP A O 1
ATOM 2200 N N . SER A 1 270 ? -8.259 -13.626 22.479 1.00 95.75 270 SER A N 1
ATOM 2201 C CA . SER A 1 270 ? -9.490 -12.928 22.877 1.00 95.75 270 SER A CA 1
ATOM 2202 C C . SER A 1 270 ? -9.232 -11.748 23.813 1.00 95.75 270 SER A C 1
ATOM 2204 O O . SER A 1 270 ? -9.663 -10.633 23.532 1.00 95.75 270 SER A O 1
ATOM 2206 N N . GLU A 1 271 ? -8.427 -11.930 24.864 1.00 96.44 271 GLU A N 1
ATOM 2207 C CA . GLU A 1 271 ? -8.125 -10.845 25.806 1.00 96.44 271 GLU A CA 1
ATOM 2208 C C . GLU A 1 271 ? -7.375 -9.680 25.137 1.00 96.44 271 GLU A C 1
ATOM 2210 O O . GLU A 1 271 ? -7.694 -8.511 25.361 1.00 96.44 271 GLU A O 1
ATOM 2215 N N . LYS A 1 272 ? -6.388 -9.986 24.284 1.00 95.75 272 LYS A N 1
ATOM 2216 C CA . LYS A 1 272 ? -5.621 -8.970 23.546 1.00 95.75 272 LYS A CA 1
ATOM 2217 C C . LYS A 1 272 ? -6.499 -8.246 22.534 1.00 95.75 272 LYS A C 1
ATOM 2219 O O . LYS A 1 272 ? -6.401 -7.030 22.405 1.00 95.75 272 LYS A O 1
ATOM 2224 N N . PHE A 1 273 ? -7.359 -8.993 21.851 1.00 97.19 273 PHE A N 1
ATOM 2225 C CA . PHE A 1 273 ? -8.288 -8.470 20.863 1.00 97.19 273 PHE A CA 1
ATOM 2226 C C . PHE A 1 273 ? -9.301 -7.525 21.504 1.00 97.19 273 PHE A C 1
ATOM 2228 O O . PHE A 1 273 ? -9.451 -6.398 21.044 1.00 97.19 273 PHE A O 1
ATOM 2235 N N . ILE A 1 274 ? -9.926 -7.940 22.608 1.00 97.25 274 ILE A N 1
ATOM 2236 C CA . ILE A 1 274 ? -10.873 -7.114 23.363 1.00 97.25 274 ILE A CA 1
ATOM 2237 C C . ILE A 1 274 ? -10.193 -5.822 23.820 1.00 97.25 274 ILE A C 1
ATOM 2239 O O . ILE A 1 274 ? -10.717 -4.742 23.559 1.00 97.25 274 ILE A O 1
ATOM 2243 N N . LYS A 1 275 ? -8.998 -5.907 24.422 1.00 97.00 275 LYS A N 1
ATOM 2244 C CA . LYS A 1 275 ? -8.233 -4.724 24.852 1.00 97.00 275 LYS A CA 1
ATOM 2245 C C . LYS A 1 275 ? -7.930 -3.777 23.692 1.00 97.00 275 LYS A C 1
ATOM 2247 O O . LYS A 1 275 ? -8.098 -2.567 23.830 1.00 97.00 275 LYS A O 1
ATOM 2252 N N . PHE A 1 276 ? -7.505 -4.315 22.551 1.00 97.44 276 PHE A N 1
ATOM 2253 C CA . PHE A 1 276 ? -7.205 -3.524 21.361 1.00 97.44 276 PHE A CA 1
ATOM 2254 C C . PHE A 1 276 ? -8.455 -2.829 20.800 1.00 97.44 276 PHE A C 1
ATOM 2256 O O . PHE A 1 276 ? -8.451 -1.614 20.611 1.00 97.44 276 PHE A O 1
ATOM 2263 N N . ILE A 1 277 ? -9.549 -3.570 20.611 1.00 97.44 277 ILE A N 1
ATOM 2264 C CA . ILE A 1 277 ? -10.825 -3.042 20.109 1.00 97.44 277 ILE A CA 1
ATOM 2265 C C . ILE A 1 277 ? -11.397 -1.982 21.053 1.00 97.44 277 ILE A C 1
ATOM 2267 O O . ILE A 1 277 ? -11.833 -0.931 20.589 1.00 97.44 277 ILE A O 1
ATOM 2271 N N . GLN A 1 278 ? -11.360 -2.215 22.367 1.00 96.75 278 GLN A N 1
ATOM 2272 C CA . GLN A 1 278 ? -11.810 -1.247 23.370 1.00 96.75 278 GLN A CA 1
ATOM 2273 C C . GLN A 1 278 ? -10.963 0.030 23.347 1.00 96.75 278 GLN A C 1
ATOM 2275 O O . GLN A 1 278 ? -11.518 1.126 23.426 1.00 96.75 278 GLN A O 1
ATOM 2280 N N . LYS A 1 279 ? -9.635 -0.092 23.197 1.00 97.19 279 LYS A N 1
ATOM 2281 C CA . LYS A 1 279 ? -8.731 1.060 23.083 1.00 97.19 279 LYS A CA 1
ATOM 2282 C C . LYS A 1 279 ? -9.061 1.895 21.845 1.00 97.19 279 LYS A C 1
ATOM 2284 O O . LYS A 1 279 ? -9.336 3.086 21.970 1.00 97.19 279 LYS A O 1
ATOM 2289 N N . VAL A 1 280 ? -9.062 1.280 20.660 1.00 96.75 280 VAL A N 1
ATOM 2290 C CA . VAL A 1 280 ? -9.291 2.000 19.396 1.00 96.75 280 VAL A CA 1
ATOM 2291 C C . VAL A 1 280 ? -10.717 2.552 19.332 1.00 96.75 280 VAL A C 1
ATOM 2293 O O . VAL A 1 280 ? -10.920 3.716 18.985 1.00 96.75 280 VAL A O 1
ATOM 2296 N N . GLY A 1 281 ? -11.714 1.761 19.730 1.00 95.12 281 GLY A N 1
ATOM 2297 C CA . GLY A 1 281 ? -13.107 2.190 19.812 1.00 95.12 281 GLY A CA 1
ATOM 2298 C C . GLY A 1 281 ? -13.308 3.362 20.779 1.00 95.12 281 GLY A C 1
ATOM 2299 O O . GLY A 1 281 ? -13.905 4.376 20.414 1.00 95.12 281 GLY A O 1
ATOM 2300 N N . GLY A 1 282 ? -12.760 3.270 21.993 1.00 95.00 282 GLY A N 1
ATOM 2301 C CA . GLY A 1 282 ? -12.877 4.314 23.010 1.00 95.00 282 GLY A CA 1
ATOM 2302 C C . GLY A 1 282 ? -12.182 5.617 22.608 1.00 95.00 282 GLY A C 1
ATOM 2303 O O . GLY A 1 282 ? -12.779 6.694 22.708 1.00 95.00 282 GLY A O 1
ATOM 2304 N N . ASN A 1 283 ? -10.953 5.525 22.088 1.00 96.38 283 ASN A N 1
ATOM 2305 C CA . ASN A 1 283 ? -10.193 6.688 21.623 1.00 96.38 283 ASN A CA 1
ATOM 2306 C C . ASN A 1 283 ? -10.843 7.338 20.401 1.00 96.38 283 ASN A C 1
ATOM 2308 O O . ASN A 1 283 ? -10.870 8.566 20.311 1.00 96.38 283 ASN A O 1
ATOM 2312 N N . SER A 1 284 ? -11.405 6.537 19.491 1.00 95.94 284 SER A N 1
ATOM 2313 C CA . SER A 1 284 ? -12.135 7.051 18.332 1.00 95.94 284 SER A CA 1
ATOM 2314 C C . SER A 1 284 ? -13.485 7.643 18.718 1.00 95.94 284 SER A C 1
ATOM 2316 O O . SER A 1 284 ? -13.921 8.585 18.078 1.00 95.94 284 SER A O 1
ATOM 2318 N N . GLY A 1 285 ? -14.137 7.155 19.776 1.00 94.12 285 GLY A N 1
ATOM 2319 C CA . GLY A 1 285 ? -15.518 7.512 20.108 1.00 94.12 285 GLY A CA 1
ATOM 2320 C C . GLY A 1 285 ? -16.563 6.812 19.232 1.00 94.12 285 GLY A C 1
ATOM 2321 O O . GLY A 1 285 ? -17.738 7.153 19.325 1.00 94.12 285 GLY A O 1
ATOM 2322 N N . LEU A 1 286 ? -16.154 5.841 18.406 1.00 93.31 286 LEU A N 1
ATOM 2323 C CA . LEU A 1 286 ? -17.043 5.114 17.499 1.00 93.31 286 LEU A CA 1
ATOM 2324 C C . LEU A 1 286 ? -17.841 4.013 18.202 1.00 93.31 286 LEU A C 1
ATOM 2326 O O . LEU A 1 286 ? -18.992 3.787 17.854 1.00 93.31 286 LEU A O 1
ATOM 2330 N N . PHE A 1 287 ? -17.229 3.300 19.148 1.00 94.81 287 PHE A N 1
ATOM 2331 C CA . PHE A 1 287 ? -17.831 2.193 19.902 1.00 94.81 287 PHE A CA 1
ATOM 2332 C C . PHE A 1 287 ? -16.979 1.877 21.136 1.00 94.81 287 PHE A C 1
ATOM 2334 O O . PHE A 1 287 ? -15.809 2.224 21.190 1.00 94.81 287 PHE A O 1
ATOM 2341 N N . LYS A 1 288 ? -17.530 1.196 22.140 1.00 94.94 288 LYS A N 1
ATOM 2342 C CA . LYS A 1 288 ? -16.777 0.719 23.311 1.00 94.94 288 LYS A CA 1
ATOM 2343 C C . LYS A 1 288 ? -16.291 -0.718 23.177 1.00 94.94 288 LYS A C 1
ATOM 2345 O O . LYS A 1 288 ? -15.381 -1.097 23.894 1.00 94.94 288 LYS A O 1
ATOM 2350 N N . GLY A 1 289 ? -16.879 -1.521 22.298 1.00 95.44 289 GLY A N 1
ATOM 2351 C CA . GLY A 1 289 ? -16.528 -2.930 22.132 1.00 95.44 289 GLY A CA 1
ATOM 2352 C C . GLY A 1 289 ? -17.360 -3.600 21.047 1.00 95.44 289 GLY A C 1
ATOM 2353 O O . GLY A 1 289 ? -18.159 -2.936 20.384 1.00 95.44 289 GLY A O 1
ATOM 2354 N N . VAL A 1 290 ? -17.170 -4.908 20.887 1.00 96.31 290 VAL A N 1
ATOM 2355 C CA . VAL A 1 290 ? -17.915 -5.755 19.948 1.00 96.31 290 VAL A CA 1
ATOM 2356 C C . VAL A 1 290 ? -18.342 -7.048 20.634 1.00 96.31 290 VAL A C 1
ATOM 2358 O O . VAL A 1 290 ? -17.607 -7.568 21.474 1.00 96.31 290 VAL A O 1
ATOM 2361 N N . GLU A 1 291 ? -19.502 -7.573 20.256 1.00 95.19 291 GLU A N 1
ATOM 2362 C CA . GLU A 1 291 ? -20.074 -8.805 20.800 1.00 95.19 291 GLU A CA 1
ATOM 2363 C C . GLU A 1 291 ? -20.649 -9.675 19.678 1.00 95.19 291 GLU A C 1
ATOM 2365 O O . GLU A 1 291 ? -21.067 -9.181 18.631 1.00 95.19 291 GLU A O 1
ATOM 2370 N N . ILE A 1 292 ? -20.658 -10.993 19.892 1.00 93.69 292 ILE A N 1
ATOM 2371 C CA . ILE A 1 292 ? -21.230 -11.959 18.951 1.00 93.69 292 ILE A CA 1
ATOM 2372 C C . ILE A 1 292 ? -22.411 -12.655 19.611 1.00 93.69 292 ILE A C 1
ATOM 2374 O O . ILE A 1 292 ? -22.259 -13.353 20.616 1.00 93.69 292 ILE A O 1
ATOM 2378 N N . LYS A 1 293 ? -23.583 -12.531 18.991 1.00 92.31 293 LYS A N 1
ATOM 2379 C CA . LYS A 1 293 ? -24.801 -13.220 19.408 1.00 92.31 293 LYS A CA 1
ATOM 2380 C C . LYS A 1 293 ? -25.046 -14.421 18.503 1.00 92.31 293 LYS A C 1
ATOM 2382 O O . LYS A 1 293 ? -25.399 -14.277 17.336 1.00 92.31 293 LYS A O 1
ATOM 2387 N N . ASN A 1 294 ? -24.854 -15.624 19.038 1.00 88.38 294 ASN A N 1
ATOM 2388 C CA . ASN A 1 294 ? -25.113 -16.867 18.308 1.00 88.38 294 ASN A CA 1
ATOM 2389 C C . ASN A 1 294 ? -26.591 -17.264 18.438 1.00 88.38 294 ASN A C 1
ATOM 2391 O O . ASN A 1 294 ? -27.107 -17.355 19.552 1.00 88.38 294 ASN A O 1
ATOM 2395 N N . TYR A 1 295 ? -27.254 -17.547 17.315 1.00 85.00 295 TYR A N 1
ATOM 2396 C CA . TYR A 1 295 ? -28.662 -17.967 17.312 1.00 85.00 295 TYR A CA 1
ATOM 2397 C C . TYR A 1 295 ? -28.853 -19.462 17.596 1.00 85.00 295 TYR A C 1
ATOM 2399 O O . TYR A 1 295 ? -29.905 -19.874 18.082 1.00 85.00 295 TYR A O 1
ATOM 2407 N N . SER A 1 296 ? -27.838 -20.285 17.335 1.00 79.69 296 SER A N 1
ATOM 2408 C CA . SER A 1 296 ? -27.861 -21.722 17.613 1.00 79.69 296 SER A CA 1
ATOM 2409 C C . SER A 1 296 ? -26.466 -22.260 17.936 1.00 79.69 296 SER A C 1
ATOM 2411 O O . SER A 1 296 ? -25.456 -21.573 17.788 1.00 79.69 296 SER A O 1
ATOM 2413 N N . ARG A 1 297 ? -26.400 -23.516 18.396 1.00 72.81 297 ARG A N 1
ATOM 2414 C CA . ARG A 1 297 ? -25.132 -24.236 18.588 1.00 72.81 297 ARG A CA 1
ATOM 2415 C C . ARG A 1 297 ? -24.661 -24.800 17.244 1.00 72.81 297 ARG A C 1
ATOM 2417 O O . ARG A 1 297 ? -25.459 -25.398 16.532 1.00 72.81 297 ARG A O 1
ATOM 2424 N N . GLY A 1 298 ? -23.381 -24.635 16.918 1.00 69.94 298 GLY A N 1
ATOM 2425 C CA . GLY A 1 298 ? -22.771 -25.160 15.690 1.00 69.94 298 GLY A CA 1
ATOM 2426 C C . GLY A 1 298 ? -21.796 -24.169 15.056 1.00 69.94 298 GLY A C 1
ATOM 2427 O O . GLY A 1 298 ? -21.924 -22.962 15.235 1.00 69.94 298 GLY A O 1
ATOM 2428 N N . THR A 1 299 ? -20.806 -24.670 14.319 1.00 67.12 299 THR A N 1
ATOM 2429 C CA . THR A 1 299 ? -19.783 -23.833 13.663 1.00 67.12 299 THR A CA 1
ATOM 2430 C C . THR A 1 299 ? -20.343 -23.014 12.499 1.00 67.12 299 THR A C 1
ATOM 2432 O O . THR A 1 299 ? -19.873 -21.908 12.258 1.00 67.12 299 THR A O 1
ATOM 2435 N N . THR A 1 300 ? -21.386 -23.514 11.835 1.00 74.06 300 THR A N 1
ATOM 2436 C CA . THR A 1 300 ? -22.120 -22.852 10.741 1.00 74.06 300 THR A CA 1
ATOM 2437 C C . THR A 1 300 ? -23.408 -22.170 11.209 1.00 74.06 300 THR A C 1
ATOM 2439 O O . THR A 1 300 ? -24.240 -21.778 10.397 1.00 74.06 300 THR A O 1
ATOM 2442 N N . ALA A 1 301 ? -23.618 -22.064 12.525 1.00 82.94 301 ALA A N 1
ATOM 2443 C CA . ALA A 1 301 ? -24.796 -21.409 13.071 1.00 82.94 301 ALA A CA 1
ATOM 2444 C C . ALA A 1 301 ? -24.802 -19.917 12.703 1.00 82.94 301 ALA A C 1
ATOM 2446 O O . ALA A 1 301 ? -23.777 -19.251 12.922 1.00 82.94 301 ALA A O 1
ATOM 2447 N N . PRO A 1 302 ? -25.946 -19.378 12.237 1.00 89.75 302 PRO A N 1
ATOM 2448 C CA . PRO A 1 302 ? -26.093 -17.952 12.039 1.00 89.75 302 PRO A CA 1
ATOM 2449 C C . PRO A 1 302 ? -25.772 -17.179 13.316 1.00 89.75 302 PRO A C 1
ATOM 2451 O O . PRO A 1 302 ? -26.166 -17.568 14.424 1.00 89.75 302 PRO A O 1
ATOM 2454 N N . PHE A 1 303 ? -25.069 -16.065 13.164 1.00 92.50 303 PHE A N 1
ATOM 2455 C CA . PHE A 1 303 ? -24.770 -15.154 14.260 1.00 92.50 303 PHE A CA 1
ATOM 2456 C C . PHE A 1 303 ? -24.978 -13.702 13.848 1.00 92.50 303 PHE A C 1
ATOM 2458 O O . PHE A 1 303 ? -25.025 -13.366 12.665 1.00 92.50 303 PHE A O 1
ATOM 2465 N N . GLU A 1 304 ? -25.098 -12.846 14.849 1.00 94.06 304 GLU A N 1
ATOM 2466 C CA . GLU A 1 304 ? -25.145 -11.398 14.706 1.00 94.06 304 GLU A CA 1
ATOM 2467 C C . GLU A 1 304 ? -23.912 -10.773 15.362 1.00 94.06 304 GLU A C 1
ATOM 2469 O O . GLU A 1 304 ? -23.390 -11.292 16.354 1.00 94.06 304 GLU A O 1
ATOM 2474 N N . LEU A 1 305 ? -23.431 -9.687 14.758 1.00 95.00 305 LEU A N 1
ATOM 2475 C CA . LEU A 1 305 ? -22.346 -8.864 15.275 1.00 95.00 305 LEU A CA 1
ATOM 2476 C C . LEU A 1 305 ? -22.942 -7.576 15.834 1.00 95.00 305 LEU A C 1
ATOM 2478 O O . LEU A 1 305 ? -23.476 -6.762 15.076 1.00 95.00 305 LEU A O 1
ATOM 2482 N N . ASP A 1 306 ? -22.773 -7.383 17.133 1.00 95.69 306 ASP A N 1
ATOM 2483 C CA . ASP A 1 306 ? -23.161 -6.167 17.832 1.00 95.69 306 ASP A CA 1
ATOM 2484 C C . ASP A 1 306 ? -21.920 -5.324 18.137 1.00 95.69 306 ASP A C 1
ATOM 2486 O O . ASP A 1 306 ? -20.830 -5.836 18.407 1.00 95.69 306 ASP A O 1
ATOM 2490 N N . VAL A 1 307 ? -22.087 -4.006 18.113 1.00 95.56 307 VAL A N 1
ATOM 2491 C CA . VAL A 1 307 ? -21.127 -3.043 18.650 1.00 95.56 307 VAL A CA 1
ATOM 2492 C C . VAL A 1 307 ? -21.716 -2.405 19.904 1.00 95.56 307 VAL A C 1
ATOM 2494 O O . VAL A 1 307 ? -22.913 -2.130 19.979 1.00 95.56 307 VAL A O 1
ATOM 2497 N N . ILE A 1 308 ? -20.880 -2.159 20.907 1.00 94.69 308 ILE A N 1
ATOM 2498 C CA . ILE A 1 308 ? -21.324 -1.578 22.176 1.00 94.69 308 ILE A CA 1
ATOM 2499 C C . ILE A 1 308 ? -21.265 -0.054 22.059 1.00 94.69 308 ILE A C 1
ATOM 2501 O O . ILE A 1 308 ? -20.178 0.518 21.983 1.00 94.69 308 ILE A O 1
ATOM 2505 N N . LEU A 1 309 ? -22.413 0.621 22.077 1.00 88.31 309 LEU A N 1
ATOM 2506 C CA . LEU A 1 309 ? -22.515 2.082 22.094 1.00 88.31 309 LEU A CA 1
ATOM 2507 C C . LEU A 1 309 ? -23.013 2.544 23.465 1.00 88.31 309 LEU A C 1
ATOM 2509 O O . LEU A 1 309 ? -24.134 2.249 23.872 1.00 88.31 309 LEU A O 1
ATOM 2513 N N . GLY A 1 310 ? -22.175 3.273 24.207 1.00 83.25 310 GLY A N 1
ATOM 2514 C CA . GLY A 1 310 ? -22.506 3.644 25.585 1.00 83.25 310 GLY A CA 1
ATOM 2515 C C . GLY A 1 310 ? -22.549 2.409 26.488 1.00 83.25 310 GLY A C 1
ATOM 2516 O O . GLY A 1 310 ? -21.493 1.894 26.846 1.00 83.25 310 GLY A O 1
ATOM 2517 N N . GLU A 1 311 ? -23.740 1.958 26.865 1.00 83.94 311 GLU A N 1
ATOM 2518 C CA . GLU A 1 311 ? -23.967 0.713 27.622 1.00 83.94 311 GLU A CA 1
ATOM 2519 C C . GLU A 1 311 ? -24.852 -0.282 26.855 1.00 83.94 311 GLU A C 1
ATOM 2521 O O . GLU A 1 311 ? -25.213 -1.331 27.382 1.00 83.94 311 GLU A O 1
ATOM 2526 N N . HIS A 1 312 ? -25.214 0.036 25.609 1.00 89.50 312 HIS A N 1
ATOM 2527 C CA . HIS A 1 312 ? -26.188 -0.729 24.844 1.00 89.50 312 HIS A CA 1
ATOM 2528 C C . HIS A 1 312 ? -25.519 -1.456 23.670 1.00 89.50 312 HIS A C 1
ATOM 2530 O O . HIS A 1 312 ? -24.851 -0.803 22.859 1.00 89.50 312 HIS A O 1
ATOM 2536 N N . PRO A 1 313 ? -25.699 -2.783 23.546 1.00 93.44 313 PRO A N 1
ATOM 2537 C CA . PRO A 1 313 ? -25.331 -3.496 22.334 1.00 93.44 313 PRO A CA 1
ATOM 2538 C C . PRO A 1 313 ? -26.296 -3.107 21.213 1.00 93.44 313 PRO A C 1
ATOM 2540 O O . PRO A 1 313 ? -27.516 -3.074 21.397 1.00 93.44 313 PRO A O 1
ATOM 2543 N N . LEU A 1 314 ? -25.742 -2.786 20.050 1.00 93.00 314 LEU A N 1
ATOM 2544 C CA . LEU A 1 314 ? -26.495 -2.469 18.846 1.00 93.00 314 LEU A CA 1
ATOM 2545 C C . LEU A 1 314 ? -25.922 -3.247 17.672 1.00 93.00 314 LEU A C 1
ATOM 2547 O O . LEU A 1 314 ? -24.711 -3.246 17.457 1.00 93.00 314 LEU A O 1
ATOM 2551 N N . SER A 1 315 ? -26.810 -3.837 16.877 1.00 92.69 315 SER A N 1
ATOM 2552 C CA . SER A 1 315 ? -26.445 -4.511 15.633 1.00 92.69 315 SER A CA 1
ATOM 2553 C C . SER A 1 315 ? -25.555 -3.617 14.783 1.00 92.69 315 SER A C 1
ATOM 2555 O O . SER A 1 315 ? -25.891 -2.455 14.534 1.00 92.69 315 SER A O 1
ATOM 2557 N N . VAL A 1 316 ? -24.458 -4.164 14.257 1.00 92.06 316 VAL A N 1
ATOM 2558 C CA . VAL A 1 316 ? -23.579 -3.435 13.330 1.00 92.06 316 VAL A CA 1
ATOM 2559 C C . VAL A 1 316 ? -24.335 -2.975 12.072 1.00 92.06 316 VAL A C 1
ATOM 2561 O O . VAL A 1 316 ? -23.951 -2.008 11.422 1.00 92.06 316 VAL A O 1
ATOM 2564 N N . SER A 1 317 ? -25.458 -3.626 11.748 1.00 91.00 317 SER A N 1
ATOM 2565 C CA . SER A 1 317 ? -26.365 -3.213 10.669 1.00 91.00 317 SER A CA 1
ATOM 2566 C C . SER A 1 317 ? -27.171 -1.940 10.970 1.00 91.00 317 SER A C 1
ATOM 2568 O O . SER A 1 317 ? -27.766 -1.364 10.064 1.00 91.00 317 SER A O 1
ATOM 2570 N N . SER A 1 318 ? -27.203 -1.510 12.234 1.00 89.62 318 SER A N 1
ATOM 2571 C CA . SER A 1 318 ? -28.010 -0.395 12.746 1.00 89.62 318 SER A CA 1
ATOM 2572 C C . SER A 1 318 ? -27.170 0.789 13.241 1.00 89.62 318 SER A C 1
ATOM 2574 O O . SER A 1 318 ? -27.727 1.749 13.770 1.00 89.62 318 SER A O 1
ATOM 2576 N N . VAL A 1 319 ? -25.843 0.743 13.084 1.00 86.19 319 VAL A N 1
ATOM 2577 C CA . VAL A 1 319 ? -24.943 1.846 13.457 1.00 86.19 319 VAL A CA 1
ATOM 2578 C C . VAL A 1 319 ? -24.552 2.711 12.264 1.00 86.19 319 VAL A C 1
ATOM 2580 O O . VAL A 1 319 ? -24.725 2.334 11.106 1.00 86.19 319 VAL A O 1
ATOM 2583 N N . GLY A 1 320 ? -24.021 3.900 12.555 1.00 84.06 320 GLY A N 1
ATOM 2584 C CA . GLY A 1 320 ? -23.564 4.838 11.534 1.00 84.06 320 GLY A CA 1
ATOM 2585 C C . GLY A 1 320 ? -22.437 4.272 10.664 1.00 84.06 320 GLY A C 1
ATOM 2586 O O . GLY A 1 320 ? -21.626 3.456 11.110 1.00 84.06 320 GLY A O 1
ATOM 2587 N N . TYR A 1 321 ? -22.358 4.768 9.426 1.00 83.56 321 TYR A N 1
ATOM 2588 C CA . TYR A 1 321 ? -21.406 4.307 8.412 1.00 83.56 321 TYR A CA 1
ATOM 2589 C C . TYR A 1 321 ? -19.957 4.266 8.913 1.00 83.56 321 TYR A C 1
ATOM 2591 O O . TYR A 1 321 ? -19.273 3.277 8.659 1.00 83.56 321 TYR A O 1
ATOM 2599 N N . GLY A 1 322 ? -19.515 5.260 9.691 1.00 88.62 322 GLY A N 1
ATOM 2600 C CA . GLY A 1 322 ? -18.148 5.313 10.218 1.00 88.62 322 GLY A CA 1
ATOM 2601 C C . GLY A 1 322 ? -17.720 4.056 10.987 1.00 88.62 322 GLY A C 1
ATOM 2602 O O . GLY A 1 322 ? -16.616 3.560 10.782 1.00 88.62 322 GLY A O 1
ATOM 2603 N N . VAL A 1 323 ? -18.607 3.459 11.793 1.00 91.38 323 VAL A N 1
ATOM 2604 C CA . VAL A 1 323 ? -18.299 2.207 12.510 1.00 91.38 323 VAL A CA 1
ATOM 2605 C C . VAL A 1 323 ? -18.084 1.061 11.522 1.00 91.38 323 VAL A C 1
ATOM 2607 O O . VAL A 1 323 ? -17.070 0.369 11.584 1.00 91.38 323 VAL A O 1
ATOM 2610 N N . SER A 1 324 ? -19.015 0.886 10.581 1.00 90.69 324 SER A N 1
ATOM 2611 C CA . SER A 1 324 ? -18.961 -0.204 9.598 1.00 90.69 324 SER A CA 1
ATOM 2612 C C . SER A 1 324 ? -17.769 -0.110 8.637 1.00 90.69 324 SER A C 1
ATOM 2614 O O . SER A 1 324 ? -17.294 -1.134 8.159 1.00 90.69 324 SER A O 1
ATOM 2616 N N . GLN A 1 325 ? -17.269 1.101 8.372 1.00 92.50 325 GLN A N 1
ATOM 2617 C CA . GLN A 1 325 ? -16.130 1.335 7.482 1.00 92.50 325 GLN A CA 1
ATOM 2618 C C . GLN A 1 325 ? -14.784 1.231 8.216 1.00 92.50 325 GLN A C 1
ATOM 2620 O O . GLN A 1 325 ? -13.823 0.697 7.664 1.00 92.50 325 GLN A O 1
ATOM 2625 N N . ALA A 1 326 ? -14.709 1.661 9.480 1.00 95.25 326 ALA A N 1
ATOM 2626 C CA . ALA A 1 326 ? -13.482 1.553 10.270 1.00 95.25 326 ALA A CA 1
ATOM 2627 C C . ALA A 1 326 ? -13.221 0.127 10.775 1.00 95.25 326 ALA A C 1
ATOM 2629 O O . ALA A 1 326 ? -12.069 -0.307 10.839 1.00 95.25 326 ALA A O 1
ATOM 2630 N N . LEU A 1 327 ? -14.272 -0.616 11.141 1.00 95.69 327 LEU A N 1
ATOM 2631 C CA . LEU A 1 327 ? -14.128 -1.907 11.816 1.00 95.69 327 LEU A CA 1
ATOM 2632 C C . LEU A 1 327 ? -13.309 -2.936 11.009 1.00 95.69 327 LEU A C 1
ATOM 2634 O O . LEU A 1 327 ? -12.415 -3.536 11.607 1.00 95.69 327 LEU A O 1
ATOM 2638 N N . PRO A 1 328 ? -13.498 -3.105 9.683 1.00 96.00 328 PRO A N 1
ATOM 2639 C CA . PRO A 1 328 ? -12.642 -3.980 8.883 1.00 96.00 328 PRO A CA 1
ATOM 2640 C C . PRO A 1 328 ? -11.163 -3.604 8.926 1.00 96.00 328 PRO A C 1
ATOM 2642 O O . PRO A 1 328 ? -10.316 -4.482 9.037 1.00 96.00 328 PRO A O 1
ATOM 2645 N N . VAL A 1 329 ? -10.840 -2.306 8.900 1.00 97.38 329 VAL A N 1
ATOM 2646 C CA . VAL A 1 329 ? -9.448 -1.840 8.989 1.00 97.38 329 VAL A CA 1
ATOM 2647 C C . VAL A 1 329 ? -8.852 -2.243 10.335 1.00 97.38 329 VAL A C 1
ATOM 2649 O O . VAL A 1 329 ? -7.807 -2.884 10.377 1.00 97.38 329 VAL A O 1
ATOM 2652 N N . ILE A 1 330 ? -9.550 -1.927 11.428 1.00 97.50 330 ILE A N 1
ATOM 2653 C CA . ILE A 1 330 ? -9.102 -2.186 12.803 1.00 97.50 330 ILE A CA 1
ATOM 2654 C C . ILE A 1 330 ? -8.930 -3.693 13.052 1.00 97.50 330 ILE A C 1
ATOM 2656 O O . ILE A 1 330 ? -7.934 -4.135 13.624 1.00 97.50 330 ILE A O 1
ATOM 2660 N N . VAL A 1 331 ? -9.889 -4.505 12.612 1.00 97.19 331 VAL A N 1
ATOM 2661 C CA . VAL A 1 331 ? -9.848 -5.957 12.816 1.00 97.19 331 VAL A CA 1
ATOM 2662 C C . VAL A 1 331 ? -8.760 -6.606 11.966 1.00 97.19 331 VAL A C 1
ATOM 2664 O O . VAL A 1 331 ? -8.065 -7.493 12.466 1.00 97.19 331 VAL A O 1
ATOM 2667 N N . GLU A 1 332 ? -8.577 -6.173 10.718 1.00 96.94 332 GLU A N 1
ATOM 2668 C CA . GLU A 1 332 ? -7.569 -6.739 9.819 1.00 96.94 332 GLU A CA 1
ATOM 2669 C C . GLU A 1 332 ? -6.147 -6.450 10.321 1.00 96.94 332 GLU A C 1
ATOM 2671 O O . GLU A 1 332 ? -5.327 -7.372 10.390 1.00 96.94 332 GLU A O 1
ATOM 2676 N N . ILE A 1 333 ? -5.863 -5.209 10.755 1.00 96.75 333 ILE A N 1
ATOM 2677 C CA . ILE A 1 333 ? -4.531 -4.847 11.272 1.00 96.75 333 ILE A CA 1
ATOM 2678 C C . ILE A 1 333 ? -4.158 -5.666 12.507 1.00 96.75 333 ILE A C 1
ATOM 2680 O O . ILE A 1 333 ? -3.023 -6.132 12.593 1.00 96.75 333 ILE A O 1
ATOM 2684 N N . PHE A 1 334 ? -5.112 -5.933 13.405 1.00 96.38 334 PHE A N 1
ATOM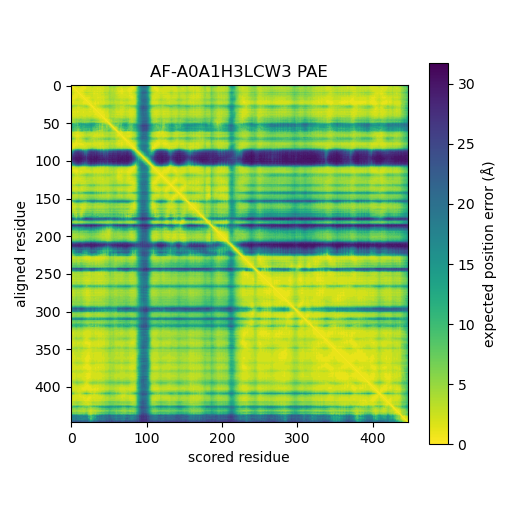 2685 C CA . PHE A 1 334 ? -4.891 -6.798 14.564 1.00 96.38 334 PHE A CA 1
ATOM 2686 C C . PHE A 1 334 ? -4.743 -8.273 14.177 1.00 96.38 334 PHE A C 1
ATOM 2688 O O . PHE A 1 334 ? -3.949 -9.008 14.758 1.00 96.38 334 PHE A O 1
ATOM 2695 N N . SER A 1 335 ? -5.555 -8.747 13.230 1.00 94.94 335 SER A N 1
ATOM 2696 C CA . SER A 1 335 ? -5.715 -10.185 13.001 1.00 94.94 335 SER A CA 1
ATOM 2697 C C . SER A 1 335 ? -4.556 -10.823 12.249 1.00 94.94 335 SER A C 1
ATOM 2699 O O . SER A 1 335 ? -4.314 -12.021 12.438 1.00 94.94 335 SER A O 1
ATOM 2701 N N . ARG A 1 336 ? -3.860 -10.052 11.407 1.00 93.62 336 ARG A N 1
ATOM 2702 C CA . ARG A 1 336 ? -2.704 -10.535 10.645 1.00 93.62 336 ARG A CA 1
ATOM 2703 C C . ARG A 1 336 ? -1.462 -10.716 11.502 1.00 93.62 336 ARG A C 1
ATOM 2705 O O . ARG A 1 336 ? -1.367 -10.211 12.616 1.00 93.62 336 ARG A O 1
ATOM 2712 N N . SER A 1 337 ? -0.493 -11.437 10.953 1.00 92.56 337 SER A N 1
ATOM 2713 C CA . SER A 1 337 ? 0.757 -11.725 11.642 1.00 92.56 337 SER A CA 1
ATOM 2714 C C . SER A 1 337 ? 1.631 -10.474 11.833 1.00 92.56 337 SER A C 1
ATOM 2716 O O . SER A 1 337 ? 1.345 -9.379 11.336 1.00 92.56 337 SER A O 1
ATOM 2718 N N . ARG A 1 338 ? 2.691 -10.626 12.626 1.00 93.31 338 ARG A N 1
ATOM 2719 C CA . ARG A 1 338 ? 3.729 -9.601 12.776 1.00 93.31 338 ARG A CA 1
ATOM 2720 C C . ARG A 1 338 ? 4.509 -9.464 11.471 1.00 93.31 338 ARG A C 1
ATOM 2722 O O . ARG A 1 338 ? 4.720 -10.462 10.787 1.00 93.31 338 ARG A O 1
ATOM 2729 N N . ASN A 1 339 ? 5.034 -8.275 11.190 1.00 91.69 339 ASN A N 1
ATOM 2730 C CA . ASN A 1 339 ? 5.746 -7.944 9.946 1.00 91.69 339 ASN A CA 1
ATOM 2731 C C . ASN A 1 339 ? 4.888 -7.936 8.664 1.00 91.69 339 ASN A C 1
ATOM 2733 O O . ASN A 1 339 ? 5.449 -7.778 7.580 1.00 91.69 339 ASN A O 1
ATOM 2737 N N . SER A 1 340 ? 3.562 -8.096 8.759 1.00 93.00 340 SER A N 1
ATOM 2738 C CA . SER A 1 340 ? 2.664 -7.988 7.600 1.00 93.00 340 SER A CA 1
ATOM 2739 C C . SER A 1 340 ? 2.616 -6.555 7.059 1.00 93.00 340 SER A C 1
ATOM 2741 O O . SER A 1 340 ? 2.752 -5.581 7.809 1.00 93.00 340 SER A O 1
ATOM 2743 N N . TRP A 1 341 ? 2.367 -6.438 5.756 1.00 94.25 341 TRP A N 1
ATOM 2744 C CA . TRP A 1 341 ? 2.151 -5.162 5.079 1.00 94.25 341 TRP A CA 1
ATOM 2745 C C . TRP A 1 341 ? 0.663 -4.843 4.952 1.00 94.25 341 TRP A C 1
ATOM 2747 O O . TRP A 1 341 ? -0.170 -5.737 4.821 1.00 94.25 341 TRP A O 1
ATOM 2757 N N . PHE A 1 342 ? 0.326 -3.560 4.910 1.00 96.31 342 PHE A N 1
ATOM 2758 C CA . PHE A 1 342 ? -1.032 -3.078 4.692 1.00 96.31 342 PHE A CA 1
ATOM 2759 C C . PHE A 1 342 ? -1.022 -1.950 3.666 1.00 96.31 342 PHE A C 1
ATOM 2761 O O . PHE A 1 342 ? -0.372 -0.932 3.870 1.00 96.31 342 PHE A O 1
ATOM 2768 N N . ALA A 1 343 ? -1.770 -2.127 2.583 1.00 96.19 343 ALA A N 1
ATOM 2769 C CA . ALA A 1 343 ? -2.120 -1.087 1.628 1.00 96.19 343 ALA A CA 1
ATOM 2770 C C . ALA A 1 343 ? -3.576 -0.687 1.885 1.00 96.19 343 ALA A C 1
ATOM 2772 O O . ALA A 1 343 ? -4.482 -1.496 1.681 1.00 96.19 343 ALA A O 1
ATOM 2773 N N . ILE A 1 344 ? -3.805 0.529 2.375 1.00 97.31 344 ILE A N 1
ATOM 2774 C CA . ILE A 1 344 ? -5.112 0.973 2.870 1.00 97.31 344 ILE A CA 1
ATOM 2775 C C . ILE A 1 344 ? -5.520 2.236 2.122 1.00 97.31 344 ILE A C 1
ATOM 2777 O O . ILE A 1 344 ? -4.783 3.216 2.128 1.00 97.31 344 ILE A O 1
ATOM 2781 N N . GLN A 1 345 ? -6.694 2.223 1.495 1.00 96.31 345 GLN A N 1
ATOM 2782 C CA . GLN A 1 345 ? -7.240 3.418 0.852 1.00 96.31 345 GLN A CA 1
ATOM 2783 C C . GLN A 1 345 ? -8.263 4.100 1.740 1.00 96.31 345 GLN A C 1
ATOM 2785 O O . GLN A 1 345 ? -9.196 3.454 2.221 1.00 96.31 345 GLN A O 1
ATOM 2790 N N . GLN A 1 346 ? -8.058 5.403 1.908 1.00 95.56 346 GLN A N 1
ATOM 2791 C CA . GLN A 1 346 ? -8.954 6.373 2.520 1.00 95.56 346 GLN A CA 1
ATOM 2792 C C . GLN A 1 346 ? -9.678 5.825 3.767 1.00 95.56 346 GLN A C 1
ATOM 2794 O O . GLN A 1 346 ? -10.911 5.861 3.836 1.00 95.56 346 GLN A O 1
ATOM 2799 N N . PRO A 1 347 ? -8.947 5.265 4.757 1.00 96.75 347 PRO A N 1
ATOM 2800 C CA . PRO A 1 347 ? -9.569 4.659 5.935 1.00 96.75 347 PRO A CA 1
ATOM 2801 C C . PRO A 1 347 ? -10.362 5.661 6.791 1.00 96.75 347 PRO A C 1
ATOM 2803 O O . PRO A 1 347 ? -11.148 5.253 7.642 1.00 96.75 347 PRO A O 1
ATOM 2806 N N . GLU A 1 348 ? -10.158 6.960 6.575 1.00 95.00 348 GLU A N 1
ATOM 2807 C CA . GLU A 1 348 ? -10.859 8.063 7.223 1.00 95.00 348 GLU A CA 1
ATOM 2808 C C . GLU A 1 348 ? -12.253 8.368 6.662 1.00 95.00 348 GLU A C 1
ATOM 2810 O O . GLU A 1 348 ? -12.980 9.170 7.254 1.00 95.00 348 GLU A O 1
ATOM 2815 N N . VAL A 1 349 ? -12.641 7.789 5.522 1.00 91.56 349 VAL A N 1
ATOM 2816 C CA . VAL A 1 349 ? -13.906 8.145 4.865 1.00 91.56 349 VAL A CA 1
ATOM 2817 C C . VAL A 1 349 ? -15.081 7.842 5.801 1.00 91.56 349 VAL A C 1
ATOM 2819 O O . VAL A 1 349 ? -15.189 6.762 6.379 1.00 91.56 349 VAL A O 1
ATOM 2822 N N . HIS A 1 350 ? -15.968 8.828 5.964 1.00 91.94 350 HIS A N 1
ATOM 2823 C CA . HIS A 1 350 ? -17.086 8.833 6.922 1.00 91.94 350 HIS A CA 1
ATOM 2824 C C . HIS A 1 350 ? -16.705 8.895 8.414 1.00 91.94 350 HIS A C 1
ATOM 2826 O O . HIS A 1 350 ? -17.583 8.734 9.268 1.00 91.94 350 HIS A O 1
ATOM 2832 N N . LEU A 1 351 ? -15.440 9.158 8.753 1.00 94.94 351 LEU A N 1
ATOM 2833 C CA . LEU A 1 351 ? -14.994 9.359 10.131 1.00 94.94 351 LEU A CA 1
ATOM 2834 C C . LEU A 1 351 ? -14.869 10.840 10.468 1.00 94.94 351 LEU A C 1
ATOM 2836 O O . LEU A 1 351 ? -14.361 11.638 9.687 1.00 94.94 351 LEU A O 1
ATOM 2840 N N . HIS A 1 352 ? -15.282 11.198 11.680 1.00 94.75 352 HIS A N 1
ATOM 2841 C CA . HIS A 1 352 ? -15.026 12.521 12.240 1.00 94.75 352 HIS A CA 1
ATOM 2842 C C . HIS A 1 352 ? -13.561 12.639 12.724 1.00 94.75 352 HIS A C 1
ATOM 2844 O O . HIS A 1 352 ? -12.955 11.616 13.064 1.00 94.75 352 HIS A O 1
ATOM 2850 N N . PRO A 1 353 ? -13.001 13.857 12.876 1.00 96.06 353 PRO A N 1
ATOM 2851 C CA . PRO A 1 353 ? -11.584 14.090 13.201 1.00 96.06 353 PRO A CA 1
ATOM 2852 C C . PRO A 1 353 ? -11.001 13.229 14.330 1.00 96.06 353 PRO A C 1
ATOM 2854 O O . PRO A 1 353 ? -9.962 12.590 14.180 1.00 96.06 353 PRO A O 1
ATOM 2857 N N . LYS A 1 354 ? -11.717 13.118 15.458 1.00 96.94 354 LYS A N 1
ATOM 2858 C CA . LYS A 1 354 ? -11.291 12.287 16.599 1.00 96.94 354 LYS A CA 1
ATOM 2859 C C . LYS A 1 354 ? -11.084 10.807 16.232 1.00 96.94 354 LYS A C 1
ATOM 2861 O O . LYS A 1 354 ? -10.148 10.182 16.726 1.00 96.94 354 LYS A O 1
ATOM 2866 N N . ALA A 1 355 ? -11.933 10.247 15.372 1.00 96.94 355 ALA A N 1
ATOM 2867 C CA . ALA A 1 355 ? -11.821 8.864 14.928 1.00 96.94 355 ALA A CA 1
ATOM 2868 C C . ALA A 1 355 ? -10.676 8.680 13.924 1.00 96.94 355 ALA A C 1
ATOM 2870 O O . ALA A 1 355 ? -9.968 7.679 13.996 1.00 96.94 355 ALA A O 1
ATOM 2871 N N . GLN A 1 356 ? -10.438 9.668 13.060 1.00 97.94 356 GLN A N 1
ATOM 2872 C CA . GLN A 1 356 ? -9.290 9.669 12.152 1.00 97.94 356 GLN A CA 1
ATOM 2873 C C . GLN A 1 356 ? -7.962 9.694 12.926 1.00 97.94 356 GLN A C 1
ATOM 2875 O O . GLN A 1 356 ? -7.080 8.873 12.678 1.00 97.94 356 GLN A O 1
ATOM 2880 N N . ALA A 1 357 ? -7.856 10.544 13.954 1.00 98.38 357 ALA A N 1
ATOM 2881 C CA . ALA A 1 357 ? -6.708 10.556 14.859 1.00 98.38 357 ALA A CA 1
ATOM 2882 C C . ALA A 1 357 ? -6.493 9.187 15.530 1.00 98.38 357 ALA A C 1
ATOM 2884 O O . ALA A 1 357 ? -5.372 8.685 15.576 1.00 98.38 357 ALA A O 1
ATOM 2885 N N . ALA A 1 358 ? -7.558 8.542 16.013 1.00 98.19 358 ALA A N 1
ATOM 2886 C CA . ALA A 1 358 ? -7.458 7.220 16.633 1.00 98.19 358 ALA A CA 1
ATOM 2887 C C . ALA A 1 358 ? -6.964 6.124 15.665 1.00 98.19 358 ALA A C 1
ATOM 2889 O O . ALA A 1 358 ? -6.276 5.204 16.105 1.00 98.19 358 ALA A O 1
ATOM 2890 N N . LEU A 1 359 ? -7.255 6.226 14.362 1.00 98.25 359 LEU A N 1
ATOM 2891 C CA . LEU A 1 359 ? -6.643 5.349 13.356 1.00 98.25 359 LEU A CA 1
ATOM 2892 C C . LEU A 1 359 ? -5.137 5.597 13.232 1.00 98.25 359 LEU A C 1
ATOM 2894 O O . LEU A 1 359 ? -4.374 4.636 13.222 1.00 98.25 359 LEU A O 1
ATOM 2898 N N . GLY A 1 360 ? -4.706 6.863 13.215 1.00 98.38 360 GLY A N 1
ATOM 2899 C CA . GLY A 1 360 ? -3.286 7.226 13.255 1.00 98.38 360 GLY A CA 1
ATOM 2900 C C . GLY A 1 360 ? -2.551 6.619 14.455 1.00 98.38 360 GLY A C 1
ATOM 2901 O O . GLY A 1 360 ? -1.460 6.070 14.308 1.00 98.38 360 GLY A O 1
ATOM 2902 N N . GLU A 1 361 ? -3.184 6.634 15.634 1.00 98.56 361 GLU A N 1
ATOM 2903 C CA . GLU A 1 361 ? -2.679 5.946 16.830 1.00 98.56 361 GLU A CA 1
ATOM 2904 C C . GLU A 1 361 ? -2.609 4.425 16.646 1.00 98.56 361 GLU A C 1
ATOM 2906 O O . GLU A 1 361 ? -1.593 3.818 16.978 1.00 98.56 361 GLU A O 1
ATOM 2911 N N . ALA A 1 362 ? -3.645 3.804 16.077 1.00 98.44 362 ALA A N 1
ATOM 2912 C CA . ALA A 1 362 ? -3.652 2.365 15.832 1.00 98.44 362 ALA A CA 1
ATOM 2913 C C . ALA A 1 362 ? -2.546 1.934 14.853 1.00 98.44 362 ALA A C 1
ATOM 2915 O O . ALA A 1 362 ? -1.886 0.922 15.090 1.00 98.44 362 ALA A O 1
ATOM 2916 N N . PHE A 1 363 ? -2.307 2.698 13.781 1.00 98.56 363 PHE A N 1
ATOM 2917 C CA . PHE A 1 363 ? -1.208 2.436 12.847 1.00 98.56 363 PHE A CA 1
ATOM 2918 C C . PHE A 1 363 ? 0.150 2.548 13.540 1.00 98.56 363 PHE A C 1
ATOM 2920 O O . PHE A 1 363 ? 0.990 1.665 13.377 1.00 98.56 363 PHE A O 1
ATOM 2927 N N . PHE A 1 364 ? 0.339 3.580 14.366 1.00 98.44 364 PHE A N 1
ATOM 2928 C CA . PHE A 1 364 ? 1.561 3.760 15.143 1.00 98.44 364 PHE A CA 1
ATOM 2929 C C . PHE A 1 364 ? 1.820 2.590 16.100 1.00 98.44 364 PHE A C 1
ATOM 2931 O O . PHE A 1 364 ? 2.884 1.971 16.052 1.00 98.44 364 PHE A O 1
ATOM 2938 N N . ASP A 1 365 ? 0.829 2.237 16.922 1.00 97.62 365 ASP A N 1
ATOM 2939 C CA . ASP A 1 365 ? 0.924 1.126 17.872 1.00 97.62 365 ASP A CA 1
ATOM 2940 C C . ASP A 1 365 ? 1.288 -0.182 17.162 1.00 97.62 365 ASP A C 1
ATOM 2942 O O . ASP A 1 365 ? 2.152 -0.934 17.608 1.00 97.62 365 ASP A O 1
ATOM 2946 N N . MET A 1 366 ? 0.632 -0.462 16.038 1.00 97.81 366 MET A N 1
ATOM 2947 C CA . MET A 1 366 ? 0.858 -1.674 15.257 1.00 97.81 366 MET A CA 1
ATOM 2948 C C . MET A 1 366 ? 2.229 -1.693 14.571 1.00 97.81 366 MET A C 1
ATOM 2950 O O . MET A 1 366 ? 2.850 -2.759 14.477 1.00 97.81 366 MET A O 1
ATOM 2954 N N . ALA A 1 367 ? 2.729 -0.533 14.142 1.00 97.38 367 ALA A N 1
ATOM 2955 C CA . ALA A 1 367 ? 4.071 -0.403 13.592 1.00 97.38 367 ALA A CA 1
ATOM 2956 C C . ALA A 1 367 ? 5.137 -0.733 14.646 1.00 97.38 367 ALA A C 1
ATOM 2958 O O . ALA A 1 367 ? 6.033 -1.525 14.374 1.00 97.38 367 ALA A O 1
ATOM 2959 N N . ILE A 1 368 ? 5.010 -0.226 15.875 1.00 97.00 368 ILE A N 1
ATOM 2960 C CA . ILE A 1 368 ? 6.028 -0.447 16.917 1.00 97.00 368 ILE A CA 1
ATOM 2961 C C . ILE A 1 368 ? 5.891 -1.817 17.610 1.00 97.00 368 ILE A C 1
ATOM 2963 O O . ILE A 1 368 ? 6.870 -2.529 17.830 1.00 97.00 368 ILE A O 1
ATOM 2967 N N . LEU A 1 369 ? 4.668 -2.252 17.930 1.00 95.31 369 LEU A N 1
ATOM 2968 C CA . LEU A 1 369 ? 4.448 -3.465 18.728 1.00 95.31 369 LEU A CA 1
ATOM 2969 C C . LEU A 1 369 ? 4.594 -4.744 17.903 1.00 95.31 369 LEU A C 1
ATOM 2971 O O . LEU A 1 369 ? 4.933 -5.805 18.442 1.00 95.31 369 LEU A O 1
ATOM 2975 N N . GLU A 1 370 ? 4.301 -4.671 16.606 1.00 95.19 370 GLU A N 1
ATOM 2976 C CA . GLU A 1 370 ? 4.227 -5.833 15.722 1.00 95.19 370 GLU A CA 1
ATOM 2977 C C . GLU A 1 370 ? 5.057 -5.700 14.445 1.00 95.19 370 GLU A C 1
ATOM 2979 O O . GLU A 1 370 ? 5.049 -6.626 13.628 1.00 95.19 370 GLU A O 1
ATOM 2984 N N . ASN A 1 371 ? 5.811 -4.604 14.297 1.00 95.31 371 ASN A N 1
ATOM 2985 C CA . ASN A 1 371 ? 6.607 -4.309 13.107 1.00 95.31 371 ASN A CA 1
ATOM 2986 C C . ASN A 1 371 ? 5.763 -4.344 11.819 1.00 95.31 371 ASN A C 1
ATOM 2988 O O . ASN A 1 371 ? 6.240 -4.763 10.766 1.00 95.31 371 ASN A O 1
ATOM 2992 N N . LYS A 1 372 ? 4.471 -4.001 11.921 1.00 96.19 372 LYS A N 1
ATOM 2993 C CA . LYS A 1 372 ? 3.559 -3.954 10.773 1.00 96.19 372 LYS A CA 1
ATOM 2994 C C . LYS A 1 372 ? 3.870 -2.726 9.930 1.00 96.19 372 LYS A C 1
ATOM 2996 O O . LYS A 1 372 ? 4.202 -1.671 10.464 1.00 96.19 372 LYS A O 1
ATOM 3001 N N . LYS A 1 373 ? 3.748 -2.878 8.617 1.00 95.75 373 LYS A N 1
ATOM 3002 C CA . LYS A 1 373 ? 4.136 -1.850 7.652 1.00 95.75 373 LYS A CA 1
ATOM 3003 C C . LYS A 1 373 ? 2.921 -1.326 6.913 1.00 95.75 373 LYS A C 1
ATOM 3005 O O . LYS A 1 373 ? 2.025 -2.097 6.577 1.00 95.75 373 LYS A O 1
ATOM 3010 N N . PHE A 1 374 ? 2.884 -0.028 6.658 1.00 97.69 374 PHE A N 1
ATOM 3011 C CA . PHE A 1 374 ? 1.687 0.666 6.208 1.00 97.69 374 PHE A CA 1
ATOM 3012 C C . PHE A 1 374 ? 1.961 1.524 4.975 1.00 97.69 374 PHE A C 1
ATOM 3014 O O . PHE A 1 374 ? 2.936 2.27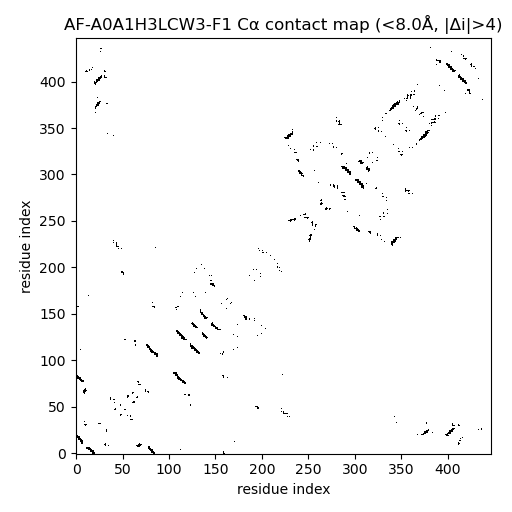0 4.913 1.00 97.69 374 PHE A O 1
ATOM 3021 N N . ILE A 1 375 ? 1.063 1.432 4.001 1.00 97.81 375 ILE A N 1
ATOM 3022 C CA . ILE A 1 375 ? 0.979 2.293 2.825 1.00 97.81 375 ILE A CA 1
ATOM 3023 C C . ILE A 1 375 ? -0.464 2.786 2.766 1.00 97.81 375 ILE A C 1
ATOM 3025 O O . ILE A 1 375 ? -1.371 2.051 2.377 1.00 97.81 375 ILE A O 1
ATOM 3029 N N . ILE A 1 376 ? -0.686 4.002 3.248 1.00 98.31 376 ILE A N 1
ATOM 3030 C CA . ILE A 1 376 ? -2.013 4.546 3.524 1.00 98.31 376 ILE A CA 1
ATOM 3031 C C . ILE A 1 376 ? -2.255 5.712 2.572 1.00 98.31 376 ILE A C 1
ATOM 3033 O O . ILE A 1 376 ? -1.620 6.751 2.705 1.00 98.31 376 ILE A O 1
ATOM 3037 N N . GLU A 1 377 ? -3.176 5.562 1.625 1.00 97.62 377 GLU A N 1
ATOM 3038 C CA . GLU A 1 377 ? -3.715 6.705 0.881 1.00 97.62 377 GLU A CA 1
ATOM 3039 C C . GLU A 1 377 ? -4.713 7.437 1.776 1.00 97.62 377 GLU A C 1
ATOM 3041 O O . GLU A 1 377 ? -5.708 6.842 2.184 1.00 97.62 377 GLU A O 1
ATOM 3046 N N . THR A 1 378 ? -4.436 8.698 2.113 1.00 95.44 378 THR A N 1
ATOM 3047 C CA . THR A 1 378 ? -5.253 9.469 3.060 1.00 95.44 378 THR A CA 1
ATOM 3048 C C . THR A 1 378 ? -5.235 10.965 2.761 1.00 95.44 378 THR A C 1
ATOM 3050 O O . THR A 1 378 ? -4.267 11.506 2.229 1.00 95.44 378 THR A O 1
ATOM 3053 N N . HIS A 1 379 ? -6.321 11.627 3.142 1.00 91.38 379 HIS A N 1
ATOM 3054 C CA . HIS A 1 379 ? -6.485 13.077 3.174 1.00 91.38 379 HIS A CA 1
ATOM 3055 C C . HIS A 1 379 ? -6.620 13.607 4.610 1.00 91.38 379 HIS A C 1
ATOM 3057 O O . HIS A 1 379 ? -6.977 14.763 4.808 1.00 91.38 379 HIS A O 1
ATOM 3063 N N . SER A 1 380 ? -6.374 12.763 5.616 1.00 93.81 380 SER A N 1
ATOM 3064 C CA . SER A 1 380 ? -6.520 13.123 7.024 1.00 93.81 380 SER A CA 1
ATOM 3065 C C . SER A 1 380 ? -5.216 13.661 7.610 1.00 93.81 380 SER A C 1
ATOM 3067 O O . SER A 1 380 ? -4.297 12.896 7.914 1.00 93.81 380 SER A O 1
ATOM 3069 N N . ASP A 1 381 ? -5.175 14.967 7.853 1.00 93.12 381 ASP A N 1
ATOM 3070 C CA . ASP A 1 381 ? -4.176 15.611 8.707 1.00 93.12 381 ASP A CA 1
ATOM 3071 C C . ASP A 1 381 ? -4.223 15.040 10.136 1.00 93.12 381 ASP A C 1
ATOM 3073 O O . ASP A 1 381 ? -3.191 14.678 10.694 1.00 93.12 381 ASP A O 1
ATOM 3077 N N . TYR A 1 382 ? -5.418 14.819 10.695 1.00 96.25 382 TYR A N 1
ATOM 3078 C CA . TYR A 1 382 ? -5.603 14.283 12.045 1.00 96.25 382 TYR A CA 1
ATOM 3079 C C . TYR A 1 382 ? -4.936 12.919 12.265 1.00 96.25 382 TYR A C 1
ATOM 3081 O O . TYR A 1 382 ? -4.376 12.670 13.340 1.00 96.25 382 TYR A O 1
ATOM 3089 N N . ALA A 1 383 ? -5.012 12.015 11.281 1.00 97.69 383 ALA A N 1
ATOM 3090 C CA . ALA A 1 383 ? -4.372 10.704 11.359 1.00 97.69 383 ALA A CA 1
ATOM 3091 C C . ALA A 1 383 ? -2.841 10.834 11.341 1.00 97.69 383 ALA A C 1
ATOM 3093 O O . ALA A 1 383 ? -2.161 10.236 12.182 1.00 97.69 383 ALA A O 1
ATOM 3094 N N . ILE A 1 384 ? -2.312 11.650 10.424 1.00 97.56 384 ILE A N 1
ATOM 3095 C CA . ILE A 1 384 ? -0.873 11.895 10.274 1.00 97.56 384 ILE A CA 1
ATOM 3096 C C . ILE A 1 384 ? -0.321 12.593 11.525 1.00 97.56 384 ILE A C 1
ATOM 3098 O O . ILE A 1 384 ? 0.674 12.152 12.099 1.00 97.56 384 ILE A O 1
ATOM 3102 N N . ASP A 1 385 ? -0.996 13.622 12.025 1.00 97.25 385 ASP A N 1
ATOM 3103 C CA . ASP A 1 385 ? -0.568 14.376 13.200 1.00 97.25 385 ASP A CA 1
ATOM 3104 C C . ASP A 1 385 ? -0.609 13.542 14.472 1.00 97.25 385 ASP A C 1
ATOM 3106 O O . ASP A 1 385 ? 0.328 13.587 15.275 1.00 97.25 385 ASP A O 1
ATOM 3110 N N . ARG A 1 386 ? -1.648 12.717 14.662 1.00 98.31 386 ARG A N 1
ATOM 3111 C CA . ARG A 1 386 ? -1.671 11.803 15.809 1.00 98.31 386 ARG A CA 1
ATOM 3112 C C . ARG A 1 386 ? -0.512 10.813 15.748 1.00 98.31 386 ARG A C 1
ATOM 3114 O O . ARG A 1 386 ? 0.128 10.594 16.777 1.00 98.31 386 ARG A O 1
ATOM 3121 N N . TYR A 1 387 ? -0.233 10.253 14.572 1.00 98.56 387 TYR A N 1
ATOM 3122 C CA . TYR A 1 387 ? 0.909 9.368 14.365 1.00 98.56 387 TYR A CA 1
ATOM 3123 C C . TYR A 1 387 ? 2.228 10.071 14.731 1.00 98.56 387 TYR A C 1
ATOM 3125 O O . TYR A 1 387 ? 2.991 9.563 15.552 1.00 98.56 387 TYR A O 1
ATOM 3133 N N . ARG A 1 388 ? 2.459 11.285 14.216 1.00 97.94 388 ARG A N 1
ATOM 3134 C CA . ARG A 1 388 ? 3.659 12.100 14.483 1.00 97.94 388 ARG A CA 1
ATOM 3135 C C . ARG A 1 388 ? 3.843 12.436 15.963 1.00 97.94 388 ARG A C 1
ATOM 3137 O O . ARG A 1 388 ? 4.939 12.293 16.504 1.00 97.94 388 ARG A O 1
ATOM 3144 N N . ILE A 1 389 ? 2.769 12.837 16.648 1.00 98.06 389 ILE A N 1
ATOM 3145 C CA . ILE A 1 389 ? 2.788 13.143 18.088 1.00 98.06 389 ILE A CA 1
ATOM 3146 C C . ILE A 1 389 ? 3.216 11.921 18.910 1.00 98.06 389 ILE A C 1
ATOM 3148 O O . ILE A 1 389 ? 3.922 12.070 19.912 1.00 98.06 389 ILE A O 1
ATOM 3152 N N . LEU A 1 390 ? 2.776 10.722 18.524 1.00 98.06 390 LEU A N 1
ATOM 3153 C CA . LEU A 1 390 ? 3.146 9.482 19.205 1.00 98.06 390 LEU A CA 1
ATOM 3154 C C . LEU A 1 390 ? 4.571 9.050 18.858 1.00 98.06 390 LEU A C 1
ATOM 3156 O O . LEU A 1 390 ? 5.322 8.697 19.769 1.00 98.06 390 LEU A O 1
ATOM 3160 N N . LEU A 1 391 ? 4.970 9.178 17.589 1.00 97.56 391 LEU A N 1
ATOM 3161 C CA . LEU A 1 391 ? 6.339 8.941 17.139 1.00 97.56 391 LEU A CA 1
ATOM 3162 C C . LEU A 1 391 ? 7.329 9.770 17.956 1.00 97.56 391 LEU A C 1
ATOM 3164 O O . LEU A 1 391 ? 8.255 9.203 18.532 1.00 97.56 391 LEU A O 1
ATOM 3168 N N . ARG A 1 392 ? 7.074 11.074 18.119 1.00 97.25 392 ARG A N 1
ATOM 3169 C CA . ARG A 1 392 ? 7.886 11.982 18.946 1.00 97.25 392 ARG A CA 1
ATOM 3170 C C . ARG A 1 392 ? 8.112 11.458 20.366 1.00 97.25 392 ARG A C 1
ATOM 3172 O O . ARG A 1 392 ? 9.215 11.567 20.892 1.00 97.25 392 ARG A O 1
ATOM 3179 N N . LYS A 1 393 ? 7.068 10.904 20.989 1.00 96.69 393 LYS A N 1
ATOM 3180 C CA . LYS A 1 393 ? 7.067 10.454 22.394 1.00 96.69 393 LYS A CA 1
ATOM 3181 C C . LYS A 1 393 ? 7.608 9.038 22.599 1.00 96.69 393 LYS A C 1
ATOM 3183 O O . LYS A 1 393 ? 7.876 8.659 23.734 1.00 96.69 393 LYS A O 1
ATOM 3188 N N . SER A 1 394 ? 7.713 8.252 21.535 1.00 95.94 394 SER A N 1
ATOM 3189 C CA . SER A 1 394 ? 8.151 6.860 21.586 1.00 95.94 394 SER A CA 1
ATOM 3190 C C . SER A 1 394 ? 9.670 6.736 21.546 1.00 95.94 394 SER A C 1
ATOM 3192 O O . SER A 1 394 ? 10.343 7.541 20.911 1.00 95.94 394 SER A O 1
ATOM 3194 N N . GLU A 1 395 ? 10.210 5.689 22.164 1.00 94.19 395 GLU A N 1
ATOM 3195 C CA . GLU A 1 395 ? 11.609 5.281 21.980 1.00 94.19 395 GLU A CA 1
ATOM 3196 C C . GLU A 1 395 ? 11.816 4.552 20.645 1.00 94.19 395 GLU A C 1
ATOM 3198 O O . GLU A 1 395 ? 12.873 4.653 20.032 1.00 94.19 395 GLU A O 1
ATOM 3203 N N . GLN A 1 396 ? 10.799 3.825 20.173 1.00 93.56 396 GLN A N 1
ATOM 3204 C CA . GLN A 1 396 ? 10.839 3.140 18.883 1.00 93.56 396 GLN A CA 1
ATOM 3205 C C . GLN A 1 396 ? 10.440 4.102 17.767 1.00 93.56 396 GLN A C 1
ATOM 3207 O O . GLN A 1 396 ? 9.381 4.734 17.848 1.00 93.56 396 GLN A O 1
ATOM 3212 N N . LYS A 1 397 ? 11.285 4.182 16.734 1.00 93.62 397 LYS A N 1
ATOM 3213 C CA . LYS A 1 397 ? 11.177 5.122 15.615 1.00 93.62 397 LYS A CA 1
ATOM 3214 C C . LYS A 1 397 ? 11.064 4.364 14.282 1.00 93.62 397 LYS A C 1
ATOM 3216 O O . LYS A 1 397 ? 12.074 4.180 13.605 1.00 93.62 397 LYS A O 1
ATOM 3221 N N . PRO A 1 398 ? 9.877 3.841 13.920 1.00 94.56 398 PRO A N 1
ATOM 3222 C CA . PRO A 1 398 ? 9.673 3.266 12.591 1.00 94.56 398 PRO A CA 1
ATOM 3223 C C . PRO A 1 398 ? 9.947 4.326 11.521 1.00 94.56 398 PRO A C 1
ATOM 3225 O O . PRO A 1 398 ? 9.534 5.481 11.677 1.00 94.56 398 PRO A O 1
ATOM 3228 N N . ARG A 1 399 ? 10.612 3.947 10.423 1.00 95.62 399 ARG A N 1
ATOM 3229 C CA . ARG A 1 399 ? 10.860 4.891 9.326 1.00 95.62 399 ARG A CA 1
ATOM 3230 C C . ARG A 1 399 ? 9.532 5.292 8.705 1.00 95.62 399 ARG A C 1
ATOM 3232 O O . ARG A 1 399 ? 8.730 4.431 8.339 1.00 95.62 399 ARG A O 1
ATOM 3239 N N . SER A 1 400 ? 9.291 6.594 8.650 1.00 97.25 400 SER A N 1
ATOM 3240 C CA . SER A 1 400 ? 7.976 7.147 8.360 1.00 97.25 400 SER A CA 1
ATOM 3241 C C . SER A 1 400 ? 8.093 8.311 7.388 1.00 97.25 400 SER A C 1
ATOM 3243 O O . SER A 1 400 ? 9.000 9.132 7.501 1.00 97.25 400 SER A O 1
ATOM 3245 N N . GLN A 1 401 ? 7.165 8.406 6.442 1.00 97.50 401 GLN A N 1
ATOM 3246 C CA . GLN A 1 401 ? 7.175 9.475 5.447 1.00 97.50 401 GLN A CA 1
ATOM 3247 C C . GLN A 1 401 ? 5.774 9.811 4.941 1.00 97.50 401 GLN A C 1
ATOM 3249 O O . GLN A 1 401 ? 4.864 8.976 4.942 1.00 97.50 401 GLN A O 1
ATOM 3254 N N . VAL A 1 402 ? 5.634 11.034 4.441 1.00 97.56 402 VAL A N 1
ATOM 3255 C CA . VAL A 1 402 ? 4.562 11.432 3.534 1.00 97.56 402 VAL A CA 1
ATOM 3256 C C . VAL A 1 402 ? 5.111 11.391 2.110 1.00 97.56 402 VAL A C 1
ATOM 3258 O O . VAL A 1 402 ? 6.172 11.935 1.811 1.00 97.56 402 VAL A O 1
ATOM 3261 N N . LEU A 1 403 ? 4.386 10.732 1.218 1.00 97.38 403 LEU A N 1
ATOM 3262 C CA . LEU A 1 403 ? 4.607 10.793 -0.217 1.00 97.38 403 LEU A CA 1
ATOM 3263 C C . LEU A 1 403 ? 3.551 11.736 -0.782 1.00 97.38 403 LEU A C 1
ATOM 3265 O O . LEU A 1 403 ? 2.372 11.382 -0.824 1.00 97.38 403 LEU A O 1
ATOM 3269 N N . PHE A 1 404 ? 3.968 12.939 -1.167 1.00 96.44 404 PHE A N 1
ATOM 3270 C CA . PHE A 1 404 ? 3.078 13.959 -1.702 1.00 96.44 404 PHE A CA 1
ATOM 3271 C C . PHE A 1 404 ? 2.996 13.863 -3.225 1.00 96.44 404 PHE A C 1
ATOM 3273 O O . PHE A 1 404 ? 4.015 13.921 -3.911 1.00 96.44 404 PHE A O 1
ATOM 3280 N N . PHE A 1 405 ? 1.786 13.679 -3.745 1.00 95.75 405 PHE A N 1
ATOM 3281 C CA . PHE A 1 405 ? 1.499 13.468 -5.157 1.00 95.75 405 PHE A CA 1
ATOM 3282 C C . PHE A 1 405 ? 0.873 14.711 -5.769 1.00 95.75 405 PHE A C 1
ATOM 3284 O O . PHE A 1 405 ? -0.212 15.139 -5.371 1.00 95.75 405 PHE A O 1
ATOM 3291 N N . GLU A 1 406 ? 1.509 15.212 -6.817 1.00 93.69 406 GLU A N 1
ATOM 3292 C CA . GLU A 1 406 ? 1.119 16.444 -7.489 1.00 93.69 406 GLU A CA 1
ATOM 3293 C C . GLU A 1 406 ? 1.023 16.221 -8.990 1.00 93.69 406 GLU A C 1
ATOM 3295 O O . GLU A 1 406 ? 1.786 15.444 -9.572 1.00 93.69 406 GLU A O 1
ATOM 3300 N N . ARG A 1 407 ? 0.104 16.939 -9.633 1.00 92.19 407 ARG A N 1
ATOM 3301 C CA . ARG A 1 407 ? 0.061 17.026 -11.089 1.00 92.19 407 ARG A CA 1
ATOM 3302 C C . ARG A 1 407 ? 0.843 18.257 -11.529 1.00 92.19 407 ARG A C 1
ATOM 3304 O O . ARG A 1 407 ? 0.524 19.370 -11.128 1.00 92.19 407 ARG A O 1
ATOM 3311 N N . THR A 1 408 ? 1.823 18.055 -12.394 1.00 90.50 408 THR A N 1
ATOM 3312 C CA . THR A 1 408 ? 2.604 19.108 -13.043 1.00 90.50 408 THR A CA 1
ATOM 3313 C C . THR A 1 408 ? 2.281 19.156 -14.539 1.00 90.50 408 THR A C 1
ATOM 3315 O O . THR A 1 408 ? 1.572 18.298 -15.071 1.00 90.50 408 THR A O 1
ATOM 3318 N N . GLU A 1 409 ? 2.821 20.148 -15.248 1.00 86.44 409 GLU A N 1
ATOM 3319 C CA . GLU A 1 409 ? 2.701 20.237 -16.711 1.00 86.44 409 GLU A CA 1
ATOM 3320 C C . GLU A 1 409 ? 3.334 19.036 -17.437 1.00 86.44 409 GLU A C 1
ATOM 3322 O O . GLU A 1 409 ? 2.880 18.647 -18.512 1.00 86.44 409 GLU A O 1
ATOM 3327 N N . SER A 1 410 ? 4.369 18.428 -16.847 1.00 84.56 410 SER A N 1
ATOM 3328 C CA . SER A 1 410 ? 5.116 17.309 -17.431 1.00 84.56 410 SER A CA 1
ATOM 3329 C C . SER A 1 410 ? 4.605 15.926 -17.011 1.00 84.56 410 SER A C 1
ATOM 3331 O O . SER A 1 410 ? 5.087 14.920 -17.536 1.00 84.56 410 SER A O 1
ATOM 3333 N N . GLY A 1 411 ? 3.627 15.850 -16.104 1.00 90.25 411 GLY A N 1
ATOM 3334 C CA . GLY A 1 411 ? 3.054 14.597 -15.615 1.00 90.25 411 GLY A CA 1
ATOM 3335 C C . GLY A 1 411 ? 2.796 14.610 -14.111 1.00 90.25 411 GLY A C 1
ATOM 3336 O O . GLY A 1 411 ? 2.706 15.655 -13.482 1.00 90.25 411 GLY A O 1
ATOM 3337 N N . ASN A 1 412 ? 2.660 13.431 -13.519 1.00 95.00 412 ASN A N 1
ATOM 3338 C CA . ASN A 1 412 ? 2.533 13.284 -12.076 1.00 95.00 412 ASN A CA 1
ATOM 3339 C C . ASN A 1 412 ? 3.924 13.246 -11.437 1.00 95.00 412 ASN A C 1
ATOM 3341 O O . ASN A 1 412 ? 4.822 12.554 -11.922 1.00 95.00 412 ASN A O 1
ATOM 3345 N N . LYS A 1 413 ? 4.086 13.959 -10.324 1.00 94.38 413 LYS A N 1
ATOM 3346 C CA . LYS A 1 413 ? 5.303 13.993 -9.512 1.00 94.38 413 LYS A CA 1
ATOM 3347 C C . LYS A 1 413 ? 4.998 13.457 -8.118 1.00 94.38 413 LYS A C 1
ATOM 3349 O O . LYS A 1 413 ? 3.938 13.738 -7.564 1.00 94.38 413 LYS A O 1
ATOM 3354 N N . VAL A 1 414 ? 5.943 12.707 -7.554 1.00 95.69 414 VAL A N 1
ATOM 3355 C CA . VAL A 1 414 ? 5.917 12.293 -6.147 1.00 95.69 414 VAL A CA 1
ATOM 3356 C C . VAL A 1 414 ? 7.082 12.954 -5.429 1.00 95.69 414 VAL A C 1
ATOM 3358 O O . VAL A 1 414 ? 8.230 12.788 -5.838 1.00 95.69 414 VAL A O 1
ATOM 3361 N N . THR A 1 415 ? 6.791 13.687 -4.362 1.00 95.31 415 THR A N 1
ATOM 3362 C CA . THR A 1 415 ? 7.797 14.287 -3.486 1.00 95.31 415 THR A CA 1
ATOM 3363 C C . THR A 1 415 ? 7.785 13.567 -2.142 1.00 95.31 415 THR A C 1
ATOM 3365 O O . THR A 1 415 ? 6.743 13.455 -1.497 1.00 95.31 415 THR A O 1
ATOM 3368 N N . ARG A 1 416 ? 8.945 13.063 -1.713 1.00 95.56 416 ARG A N 1
ATOM 3369 C CA . ARG A 1 416 ? 9.126 12.492 -0.374 1.00 95.56 416 ARG A CA 1
ATOM 3370 C C . ARG A 1 416 ? 9.250 13.619 0.648 1.00 95.56 416 ARG A C 1
ATOM 3372 O O . ARG A 1 416 ? 10.078 14.505 0.474 1.00 95.56 416 ARG A O 1
ATOM 3379 N N . ILE A 1 417 ? 8.476 13.534 1.722 1.00 95.75 417 ILE A N 1
ATOM 3380 C CA . ILE A 1 417 ? 8.582 14.380 2.909 1.00 95.75 417 ILE A CA 1
ATOM 3381 C C . ILE A 1 417 ? 8.805 13.436 4.088 1.00 95.75 417 ILE A C 1
ATOM 3383 O O . ILE A 1 417 ? 7.903 12.706 4.502 1.00 95.75 417 ILE A O 1
ATOM 3387 N N . GLU A 1 418 ? 10.033 13.393 4.592 1.00 95.94 418 GLU A N 1
ATOM 3388 C CA . GLU A 1 418 ? 10.379 12.535 5.722 1.00 95.94 418 GLU A CA 1
ATOM 3389 C C . GLU A 1 418 ? 9.683 13.012 7.004 1.00 95.94 418 GLU A C 1
ATOM 3391 O O . GLU A 1 418 ? 9.536 14.217 7.223 1.00 95.94 418 GLU A O 1
ATOM 3396 N N . ILE A 1 419 ? 9.239 12.060 7.830 1.00 96.19 419 ILE A N 1
ATOM 3397 C CA . ILE A 1 419 ? 8.840 12.309 9.215 1.00 96.19 419 ILE A CA 1
ATOM 3398 C C . ILE A 1 419 ? 9.998 11.829 10.084 1.00 96.19 419 ILE A C 1
ATOM 3400 O O . ILE A 1 419 ? 10.215 10.622 10.220 1.00 96.19 419 ILE A O 1
ATOM 3404 N N . ASP A 1 420 ? 10.739 12.770 10.654 1.00 94.62 420 ASP A N 1
ATOM 3405 C CA . ASP A 1 420 ? 11.933 12.454 11.426 1.00 94.62 420 ASP A CA 1
ATOM 3406 C C . ASP A 1 420 ? 11.607 11.823 12.796 1.00 94.62 420 ASP A C 1
ATOM 3408 O O . ASP A 1 420 ? 10.453 11.685 13.218 1.00 94.62 420 ASP A O 1
ATOM 3412 N N . GLU A 1 421 ? 12.647 11.443 13.541 1.00 93.00 421 GLU A N 1
ATOM 3413 C CA . GLU A 1 421 ? 12.491 10.832 14.865 1.00 93.00 421 GLU A CA 1
ATOM 3414 C C . GLU A 1 421 ? 11.836 11.765 15.903 1.00 93.00 421 GLU A C 1
ATOM 3416 O O . GLU A 1 421 ? 11.299 11.293 16.914 1.00 93.00 421 GLU A O 1
ATOM 3421 N N . SER A 1 422 ? 11.851 13.081 15.672 1.00 93.44 422 SER A N 1
ATOM 3422 C CA . SER A 1 422 ? 11.173 14.079 16.502 1.00 93.44 422 SER A CA 1
ATOM 3423 C C . SER A 1 422 ? 9.691 14.257 16.133 1.00 93.44 422 SER A C 1
ATOM 3425 O O . SER A 1 422 ? 8.951 14.921 16.862 1.00 93.44 422 SER A O 1
ATOM 3427 N N . GLY A 1 423 ? 9.228 13.594 15.066 1.00 93.62 423 GLY A N 1
ATOM 3428 C CA . GLY A 1 423 ? 7.877 13.717 14.522 1.00 93.62 423 GLY A CA 1
ATOM 3429 C C . GLY A 1 423 ? 7.683 14.971 13.664 1.00 93.62 423 GLY A C 1
ATOM 3430 O O . GLY A 1 423 ? 6.544 15.315 13.327 1.00 93.62 423 GLY A O 1
ATOM 3431 N N . GLU A 1 424 ? 8.758 15.675 13.322 1.00 94.00 424 GLU A N 1
ATOM 3432 C CA . GLU A 1 424 ? 8.726 16.853 12.462 1.00 94.00 424 GLU A CA 1
ATOM 3433 C C . GLU A 1 424 ? 8.850 16.449 10.989 1.00 94.00 424 GLU A C 1
ATOM 3435 O O . GLU A 1 424 ? 9.378 15.389 10.651 1.00 94.00 424 GLU A O 1
ATOM 3440 N N . PHE A 1 425 ? 8.268 17.267 10.112 1.00 92.88 425 PHE A N 1
ATOM 3441 C CA . PHE A 1 425 ? 8.448 17.101 8.673 1.00 92.88 425 PHE A CA 1
ATOM 3442 C C . PHE A 1 425 ? 9.770 17.735 8.247 1.00 92.88 425 PHE A C 1
ATOM 3444 O O . PHE A 1 425 ? 10.171 18.749 8.822 1.00 92.88 425 PHE A O 1
ATOM 3451 N N . ASP A 1 426 ? 10.384 17.197 7.193 1.00 84.81 426 ASP A N 1
ATOM 3452 C CA . ASP A 1 426 ? 11.522 17.839 6.527 1.00 84.81 426 ASP A CA 1
ATOM 3453 C C . ASP A 1 426 ? 11.218 19.322 6.214 1.00 84.81 426 ASP A C 1
ATOM 3455 O O . ASP A 1 426 ? 10.132 19.690 5.743 1.00 84.81 426 ASP A O 1
ATOM 3459 N N . SER A 1 427 ? 12.195 20.191 6.485 1.00 79.81 427 SER A N 1
ATOM 3460 C CA . SER A 1 427 ? 12.101 21.628 6.229 1.00 79.81 427 SER A CA 1
ATOM 3461 C C . SER A 1 427 ? 11.950 21.945 4.739 1.00 79.81 427 SER A C 1
ATOM 3463 O O . SER A 1 427 ? 11.349 22.966 4.402 1.00 79.81 427 SER A O 1
ATOM 3465 N N . ASN A 1 428 ? 12.394 21.043 3.857 1.00 82.44 428 ASN A N 1
ATOM 3466 C CA . ASN A 1 428 ? 12.312 21.165 2.400 1.00 82.44 428 ASN A CA 1
ATOM 3467 C C . ASN A 1 428 ? 10.968 20.706 1.796 1.00 82.44 428 ASN A C 1
ATOM 3469 O O . ASN A 1 428 ? 10.907 20.328 0.624 1.00 82.44 428 ASN A O 1
ATOM 3473 N N . GLN A 1 429 ? 9.882 20.721 2.573 1.00 86.06 429 GLN A N 1
ATOM 3474 C CA . GLN A 1 429 ? 8.542 20.427 2.055 1.00 86.06 429 GLN A CA 1
ATOM 3475 C C . GLN A 1 429 ? 8.127 21.402 0.928 1.00 86.06 429 GLN A C 1
ATOM 3477 O O . GLN A 1 429 ? 8.373 22.607 1.044 1.00 86.06 429 GLN A O 1
ATOM 3482 N N . PRO A 1 430 ? 7.460 20.921 -0.139 1.00 87.44 430 PRO A N 1
ATOM 3483 C CA . PRO A 1 430 ? 6.902 21.787 -1.176 1.00 87.44 430 PRO A CA 1
ATOM 3484 C C . PRO A 1 430 ? 5.916 22.811 -0.604 1.00 87.44 430 PRO A C 1
ATOM 3486 O O . PRO A 1 430 ? 5.122 22.488 0.278 1.00 87.44 430 PRO A O 1
ATOM 3489 N N . GLU A 1 431 ? 5.915 24.030 -1.141 1.00 86.31 431 GLU A N 1
ATOM 3490 C CA . GLU A 1 431 ? 4.932 25.062 -0.776 1.00 86.31 431 GLU A CA 1
ATOM 3491 C C . GLU A 1 431 ? 3.495 24.581 -1.033 1.00 86.31 431 GLU A C 1
ATOM 3493 O O . GLU A 1 431 ? 2.632 24.680 -0.161 1.00 86.31 431 GLU A O 1
ATOM 3498 N N . SER A 1 432 ? 3.295 23.906 -2.164 1.00 88.12 432 SER A N 1
ATOM 3499 C CA . SER A 1 432 ? 2.046 23.257 -2.565 1.00 88.12 432 SER A CA 1
ATOM 3500 C C . SER A 1 432 ? 1.532 22.210 -1.571 1.00 88.12 432 SER A C 1
ATOM 3502 O O . SER A 1 432 ? 0.326 22.002 -1.490 1.00 88.12 432 SER A O 1
ATOM 3504 N N . TYR A 1 433 ? 2.396 21.567 -0.773 1.00 88.44 433 TYR A N 1
ATOM 3505 C CA . TYR A 1 433 ? 1.953 20.664 0.298 1.00 88.44 433 TYR A CA 1
ATOM 3506 C C . TYR A 1 433 ? 1.238 21.431 1.411 1.00 88.44 433 TYR A C 1
ATOM 3508 O O . TYR A 1 433 ? 0.206 20.989 1.911 1.00 88.44 433 TYR A O 1
ATOM 3516 N N . ARG A 1 434 ? 1.764 22.604 1.786 1.00 80.88 434 ARG A N 1
ATOM 3517 C CA . ARG A 1 434 ? 1.120 23.468 2.782 1.00 80.88 434 ARG A CA 1
ATOM 3518 C C . ARG A 1 434 ? -0.179 24.033 2.229 1.00 80.88 434 ARG A C 1
ATOM 3520 O O . ARG A 1 434 ? -1.196 23.975 2.911 1.00 80.88 434 ARG A O 1
ATOM 3527 N N . GLU A 1 435 ? -0.164 24.519 0.992 1.00 83.38 435 GLU A N 1
ATOM 3528 C CA . GLU A 1 435 ? -1.373 25.004 0.322 1.00 83.38 435 GLU A CA 1
ATOM 3529 C C . GLU A 1 435 ? -2.445 23.915 0.224 1.00 83.38 435 GLU A C 1
ATOM 3531 O O . GLU A 1 435 ? -3.611 24.192 0.475 1.00 83.38 435 GLU A O 1
ATOM 3536 N N . PHE A 1 436 ? -2.068 22.665 -0.060 1.00 82.62 436 PHE A N 1
ATOM 3537 C CA . PHE A 1 436 ? -3.010 21.552 -0.179 1.00 82.62 436 PHE A CA 1
ATOM 3538 C C . PHE A 1 436 ? -3.887 21.361 1.069 1.00 82.62 436 PHE A C 1
ATOM 3540 O O . PHE A 1 436 ? -5.068 21.048 0.934 1.00 82.62 436 PHE A O 1
ATOM 3547 N N . PHE A 1 437 ? -3.337 21.574 2.268 1.00 77.56 437 PHE A N 1
ATOM 3548 C CA . PHE A 1 437 ? -4.104 21.506 3.517 1.00 77.56 437 PHE A CA 1
ATOM 3549 C C . PHE A 1 437 ? -4.723 22.847 3.925 1.00 77.56 437 PHE A C 1
ATOM 3551 O O . PHE A 1 437 ? -5.780 22.861 4.545 1.00 77.56 437 PHE A O 1
ATOM 3558 N N . MET A 1 438 ? -4.086 23.967 3.577 1.00 71.88 438 MET A N 1
ATOM 3559 C CA . MET A 1 438 ? -4.463 25.287 4.089 1.00 71.88 438 MET A CA 1
ATOM 3560 C C . MET A 1 438 ? -5.410 26.062 3.175 1.00 71.88 438 MET A C 1
ATOM 3562 O O . MET A 1 438 ? -6.081 26.966 3.656 1.00 71.88 438 MET A O 1
ATOM 3566 N N . LYS A 1 439 ? -5.470 25.764 1.873 1.00 66.62 439 LYS A N 1
ATOM 3567 C CA . LYS A 1 439 ? -6.123 26.640 0.888 1.00 66.62 439 LYS A CA 1
ATOM 3568 C C . LYS A 1 439 ? -7.605 26.863 1.185 1.00 66.62 439 LYS A C 1
ATOM 3570 O O . LYS A 1 439 ? -8.041 28.005 1.253 1.00 66.62 439 LYS A O 1
ATOM 3575 N N . GLU A 1 440 ? -8.354 25.795 1.440 1.00 57.28 440 GLU A N 1
ATOM 3576 C CA . GLU A 1 440 ? -9.790 25.907 1.719 1.00 57.28 440 GLU A CA 1
ATOM 3577 C C . GLU A 1 440 ? -10.057 26.544 3.097 1.00 57.28 440 GLU A C 1
ATOM 3579 O O . GLU A 1 440 ? -10.976 27.343 3.250 1.00 57.28 440 GLU A O 1
ATOM 3584 N N . GLU A 1 441 ? -9.232 26.240 4.109 1.00 62.66 441 GLU A N 1
ATOM 3585 C CA . GLU A 1 441 ? -9.353 26.847 5.443 1.00 62.66 441 GLU A CA 1
ATOM 3586 C C . GLU A 1 441 ? -8.995 28.339 5.436 1.00 62.66 441 GLU A C 1
ATOM 3588 O O . GLU A 1 441 ? -9.659 29.131 6.102 1.00 62.66 441 GLU A O 1
ATOM 3593 N N . MET A 1 442 ? -7.981 28.744 4.669 1.00 64.25 442 MET A N 1
ATOM 3594 C CA . MET A 1 442 ? -7.586 30.144 4.508 1.00 64.25 442 MET A CA 1
ATOM 3595 C C . MET A 1 442 ? -8.636 30.943 3.732 1.00 64.25 442 MET A C 1
ATOM 3597 O O . MET A 1 442 ? -9.011 32.026 4.181 1.00 64.25 442 MET A O 1
ATOM 3601 N N . GLU A 1 443 ? -9.193 30.379 2.654 1.00 63.09 443 GLU A N 1
ATOM 3602 C CA . GLU A 1 443 ? -10.309 30.991 1.921 1.00 63.09 443 GLU A CA 1
ATOM 3603 C C . GLU A 1 443 ? -11.557 31.145 2.816 1.00 63.09 443 GLU A C 1
ATOM 3605 O O . GLU A 1 443 ? -12.201 32.197 2.804 1.00 63.09 443 GLU A O 1
ATOM 3610 N N . LEU A 1 444 ? -11.864 30.158 3.670 1.00 58.06 444 LEU A N 1
ATOM 3611 C CA . LEU A 1 444 ? -12.943 30.247 4.669 1.00 58.06 444 LEU A CA 1
ATOM 3612 C C . LEU A 1 444 ? -12.677 31.298 5.761 1.00 58.06 444 LEU A C 1
ATOM 3614 O O . LEU A 1 444 ? -13.623 31.886 6.291 1.00 58.06 444 LEU A O 1
ATOM 3618 N N . LEU A 1 445 ? -11.408 31.543 6.098 1.00 71.94 445 LEU A N 1
ATOM 3619 C CA . LEU A 1 445 ? -10.979 32.592 7.028 1.00 71.94 445 LEU A CA 1
ATOM 3620 C C . LEU A 1 445 ? -10.866 33.978 6.365 1.00 71.94 445 LEU A C 1
ATOM 3622 O O . LEU A 1 445 ? -10.624 34.960 7.070 1.00 71.94 445 LEU A O 1
ATOM 3626 N N . GLY A 1 446 ? -11.084 34.077 5.048 1.00 59.34 446 GLY A N 1
ATOM 3627 C CA . GLY A 1 446 ? -11.020 35.324 4.282 1.00 59.34 446 GLY A CA 1
ATOM 3628 C C . GLY A 1 446 ? -9.611 35.913 4.165 1.00 59.34 446 GLY A C 1
ATOM 3629 O O . GLY A 1 446 ? -9.487 37.139 4.084 1.00 59.34 446 GLY A O 1
ATOM 3630 N N . LEU A 1 447 ? -8.579 35.062 4.222 1.00 49.28 447 LEU A N 1
ATOM 3631 C CA . LEU A 1 447 ? -7.159 35.423 4.141 1.00 49.28 447 LEU A CA 1
ATOM 3632 C C . LEU A 1 447 ? -6.570 35.209 2.747 1.00 49.28 447 LEU A C 1
ATOM 3634 O O . LEU A 1 447 ? -6.989 34.246 2.068 1.00 49.28 447 LEU A O 1
#

Sequence (447 aa):
MNFIYVDNYRGFSKTLVPIDDVNFLVGENSTGKTSILGLIKLLSPPDFWLKNEFDFRKVGFGTFRDVVSISSLDKSYFSVGLVFDQGLGRKNNSKNKPRKSLQEDHSSLIALIMTFTEHEGIPKLSSLISYRNGMEVLVKYVGKSIRYKYRKIQRNLSAVEFIDTEFNAWVDEYKEDSTGYTILKESKFFLRQAPPIVIISYIEDILDSESSDNDRVQFEVSSFFHDIAWLAPIRSKPRKTYDEFSLEFSPEGDHTPYLIKKKLDSKQDSEKFIKFIQKVGGNSGLFKGVEIKNYSRGTTAPFELDVILGEHPLSVSSVGYGVSQALPVIVEIFSRSRNSWFAIQQPEVHLHPKAQAALGEAFFDMAILENKKFIIETHSDYAIDRYRILLRKSEQKPRSQVLFFERTESGNKVTRIEIDESGEFDSNQPESYREFFMKEEMELLGL

Solvent-accessible surface area (backbone atoms only — not comparable to full-atom values): 24722 Å² total; per-residue (Å²): 107,28,36,40,34,33,21,34,35,56,34,27,60,81,37,74,46,78,46,59,43,32,31,37,38,32,62,61,88,91,29,33,66,67,57,52,54,36,48,50,65,54,66,32,48,67,64,49,56,69,33,75,69,68,67,49,58,86,59,70,45,62,43,32,74,62,36,28,18,86,87,46,90,68,77,64,41,33,34,44,30,43,32,29,55,40,66,71,72,79,71,76,83,69,84,87,76,85,93,74,77,91,69,82,82,72,50,50,34,38,37,38,40,41,31,27,28,71,52,96,55,36,61,37,80,38,33,38,38,38,34,47,93,43,35,35,41,38,41,39,54,55,93,94,44,50,30,34,41,75,49,81,44,96,60,93,48,52,35,65,56,35,52,77,72,54,49,70,69,55,78,58,49,85,75,57,86,65,86,78,63,46,67,60,76,80,64,51,75,64,61,78,68,41,15,68,60,55,54,49,54,52,52,51,48,58,69,45,55,81,74,56,87,88,77,79,91,75,86,76,83,80,57,88,41,58,66,62,42,59,36,44,67,64,48,47,81,62,59,75,64,50,54,76,88,52,80,63,89,43,46,37,29,74,23,38,67,53,50,52,51,55,37,62,72,28,90,85,46,20,67,59,48,51,52,48,45,27,50,47,21,50,61,23,69,70,27,52,39,75,48,76,50,68,78,51,90,60,94,62,37,41,28,31,53,26,32,25,49,93,92,43,78,39,48,47,54,76,55,63,66,33,48,52,44,37,48,37,56,59,50,50,69,66,70,50,67,69,55,25,32,35,40,37,29,37,72,45,62,74,45,56,64,57,32,26,19,28,49,18,43,51,52,44,51,38,30,70,78,35,51,33,27,38,40,32,38,44,90,55,63,46,18,53,50,38,26,25,61,47,36,39,74,42,91,66,69,76,51,33,32,38,40,38,25,38,75,53,98,90,31,32,45,74,47,83,32,46,39,47,71,72,34,44,67,48,90,84,55,58,69,66,60,54,43,72,71,39,48,69,58,33,55,75,69,74,101